Protein AF-A0A1Y1NGN9-F1 (afdb_monomer_lite)

Secondary structure (DSSP, 8-state):
-------------------S-S--HHHHHHHHHHHHHHHHHHHHHHHHHHHHHHHHHHHHHHHHHHHHHHTT-HHHHHHHHHHHHHHHHHHHHHHHHHHHHHHHHHHHHHHHHHHHHHHHHHHHHHHHHHHHHHHHHHHTT---HHHHHHHHHHHHHHHHHHHHHHHHHHHHHHHHHHHHHHHHHHHHHHHHHHHHHHHHHHHHHHHHHHHHHHHHHHHHHHHHHHHHHHHHHHHHHHHHHHHHHHHHHHHHHTTTT----HHHHHHHHHHTHHHHHHHHH-TT-TTHHHHHHHHHHHHHHTTS--------------TTSHHHHHHHHHHHHHHHHHHHT--------------EEEEEETTEEEEEE-HHHHHHHHHHHHHHHHHHHHHHHHHHHHHHHHHHHHHHHHHHHHHHHHHHHHHHHHHHHHHHHHHHHHHHHHHHHHHHHHHHHHHHHHHHHHHHHHHHHHHHHHHHHHHHHHHHHHHHHHHHHHHHHHHH--S---------------HHHHHHHHHHHHHHHHHHHHHHHHHHHHHHHHHHHHHHHHHHHHHHHHHHHHHS-PPPPPPPPP---------------HHHHHHHHHHHHHHHHHHHHHHHHHHHHHHHHHHHHHHHHHHHHHHHSTTSSSSSS--

Radius of gyration: 64.1 Å; chains: 1; bounding box: 150×98×175 Å

Sequence (655 aa):
MGNTKSGCYDEVSVDPWWPEGSDQTPVMNEISTLHQKRVKLIAEKRQEMNNLREEVARLKEENERLIQNASFEVPGSELEQQLKDARSEIQAFEVERKEYSTHVTALKDIIAVSKQLLLMKEDQLKELTEQVDQNQKALSVNESSECARKEYEKQLKSFRQLKTLYEERQEAQRKENSELKTQINELTVDLNAQETTNAELRSRLAELEGEVSDKSDQIFNLDSQLGLSKADCRELQSQLAVINQLFSQILTGFNNGQEIDLDKLIRTLEENHDLLTDIASNEESDQALPKVLLDLVNQVNNESGEAGTSQRGETTALNSATEIVQNLPKVWRVLIELLSHQSAPVNELNESDACYKSVQTPTGPTLVLSVSKTFIRLKNLIVEKKALEKETNRLKQLNSHLENRLQDQEKRLEMVSSEVAKTWHVVGKMQKQHQMLHTQENILRYELAQKRKLLNELKEELEYCREKWMQAREKNSITEKQWKQLQSEFASRRKNDDFNNSGESGYSDERESSASDSEEDRAGILEVVQEEIANIEKQCKDDGEQAKHDDISNTYKRLEEHILETIKKTQSGEEFPEAETPEQVDEPAAAAATTSSHEEILSRKEARLRRLEEETKELVGIVVKNAFRGEEFCSKLNVLHDKYGGGSSQEEDSN

pLDDT: mean 75.17, std 21.51, range [26.95, 98.44]

Structure (mmCIF, N/CA/C/O backbone):
data_AF-A0A1Y1NGN9-F1
#
_entry.id   AF-A0A1Y1NGN9-F1
#
loop_
_atom_site.group_PDB
_atom_site.id
_atom_site.type_symbol
_atom_site.label_atom_id
_atom_site.label_alt_id
_atom_site.label_comp_id
_atom_site.label_asym_id
_atom_site.label_entity_id
_atom_site.label_seq_id
_atom_site.pdbx_PDB_ins_code
_atom_site.Cartn_x
_atom_site.Cartn_y
_atom_site.Cartn_z
_atom_site.occupancy
_atom_site.B_iso_or_equiv
_atom_site.auth_seq_id
_atom_site.auth_comp_id
_atom_site.auth_asym_id
_atom_site.auth_atom_id
_atom_site.pdbx_PDB_model_num
ATOM 1 N N . MET A 1 1 ? -17.012 38.025 28.668 1.00 39.69 1 MET A N 1
ATOM 2 C CA . MET A 1 1 ? -16.542 39.360 29.105 1.00 39.69 1 MET A CA 1
ATOM 3 C C . MET A 1 1 ? -17.759 40.211 29.424 1.00 39.69 1 MET A C 1
ATOM 5 O O . MET A 1 1 ? -18.616 40.335 28.564 1.00 39.69 1 MET A O 1
ATOM 9 N N . GLY A 1 2 ? -17.868 40.735 30.645 1.00 38.72 2 GLY A N 1
ATOM 10 C CA . GLY A 1 2 ? -19.008 41.560 31.059 1.00 38.72 2 GLY A CA 1
ATOM 11 C C . GLY A 1 2 ? -19.180 41.574 32.575 1.00 38.72 2 GLY A C 1
ATOM 12 O O . GLY A 1 2 ? -19.955 40.800 33.116 1.00 38.72 2 GLY A O 1
ATOM 13 N N . ASN A 1 3 ? -18.404 42.432 33.238 1.00 36.56 3 ASN A N 1
ATOM 14 C CA . ASN A 1 3 ? -18.471 42.751 34.666 1.00 36.56 3 ASN A CA 1
ATOM 15 C C . ASN A 1 3 ? -19.896 43.115 35.119 1.00 36.56 3 ASN A C 1
ATOM 17 O O . ASN A 1 3 ? -20.460 44.083 34.613 1.00 36.56 3 ASN A O 1
ATOM 21 N N . THR A 1 4 ? -20.403 42.476 36.175 1.00 41.62 4 THR A N 1
ATOM 22 C CA . THR A 1 4 ? -21.476 43.048 37.004 1.00 41.62 4 THR A CA 1
ATOM 23 C C . THR A 1 4 ? -21.001 43.175 38.443 1.00 41.62 4 THR A C 1
ATOM 25 O O . THR A 1 4 ? -20.830 42.190 39.158 1.00 41.62 4 THR A O 1
ATOM 28 N N . LYS A 1 5 ? -20.764 44.434 38.826 1.00 38.38 5 LYS A N 1
ATOM 29 C CA . LYS A 1 5 ? -20.459 44.911 40.175 1.00 38.38 5 LYS A CA 1
ATOM 30 C C . LYS A 1 5 ? -21.485 44.385 41.185 1.00 38.38 5 LYS A C 1
ATOM 32 O O . LYS A 1 5 ? -22.658 44.741 41.117 1.00 38.38 5 LYS A O 1
ATOM 37 N N . SER A 1 6 ? -21.004 43.608 42.149 1.00 38.12 6 SER A N 1
ATOM 38 C CA . SER A 1 6 ? -21.647 43.396 43.446 1.00 38.12 6 SER A CA 1
ATOM 39 C C . SER A 1 6 ? -21.490 44.679 44.264 1.00 38.12 6 SER A C 1
ATOM 41 O O . SER A 1 6 ? -20.397 44.978 44.741 1.00 38.12 6 SER A O 1
ATOM 43 N N . GLY A 1 7 ? -22.552 45.479 44.353 1.00 35.66 7 GLY A N 1
ATOM 44 C CA . GLY A 1 7 ? -22.613 46.645 45.231 1.00 35.66 7 GLY A CA 1
ATOM 45 C C . GLY A 1 7 ? -23.024 46.223 46.637 1.00 35.66 7 GLY A C 1
ATOM 46 O O . GLY A 1 7 ? -24.155 45.781 46.833 1.00 35.66 7 GLY A O 1
ATOM 47 N N . CYS A 1 8 ? -22.098 46.361 47.586 1.00 33.38 8 CYS A N 1
ATOM 48 C CA . CYS A 1 8 ? -22.365 46.365 49.019 1.00 33.38 8 CYS A CA 1
ATOM 49 C C . CYS A 1 8 ? -23.423 47.427 49.344 1.00 33.38 8 CYS A C 1
ATOM 51 O O . CYS A 1 8 ? -23.270 48.586 48.957 1.00 33.38 8 CYS A O 1
ATOM 53 N N . TYR A 1 9 ? -24.476 47.040 50.059 1.00 39.59 9 TYR A N 1
ATOM 54 C CA . TYR A 1 9 ? -25.284 47.983 50.821 1.00 39.59 9 TYR A CA 1
ATOM 55 C C . TYR A 1 9 ? -24.813 47.899 52.264 1.00 39.59 9 TYR A C 1
ATOM 57 O O . TYR A 1 9 ? -25.126 46.943 52.971 1.00 39.59 9 TYR A O 1
ATOM 65 N N . ASP A 1 10 ? -24.004 48.887 52.630 1.00 38.09 10 ASP A N 1
ATOM 66 C CA . ASP A 1 10 ? -23.569 49.151 53.989 1.00 38.09 10 ASP A CA 1
ATOM 67 C C . ASP A 1 10 ? -24.770 49.485 54.883 1.00 38.09 10 ASP A C 1
ATOM 69 O O . ASP A 1 10 ? -25.693 50.214 54.500 1.00 38.09 10 ASP A O 1
ATOM 73 N N . GLU A 1 11 ? -24.722 48.936 56.094 1.00 40.28 11 GLU A N 1
ATOM 74 C CA . GLU A 1 11 ? -25.551 49.293 57.236 1.00 40.28 11 GLU A CA 1
ATOM 75 C C . GLU A 1 11 ? -25.389 50.787 57.544 1.00 40.28 11 GLU A C 1
ATOM 77 O O . GLU A 1 11 ? -24.372 51.235 58.074 1.00 40.28 11 GLU A O 1
ATOM 82 N N . VAL A 1 12 ? -26.410 51.583 57.222 1.00 41.66 12 VAL A N 1
ATOM 83 C CA . VAL A 1 12 ? -26.495 52.966 57.693 1.00 41.66 12 VAL A CA 1
ATOM 84 C C . VAL A 1 12 ? -27.080 52.949 59.100 1.00 41.66 12 VAL A C 1
ATOM 86 O O . VAL A 1 12 ? -28.282 52.766 59.299 1.00 41.66 12 VAL A O 1
ATOM 89 N N . SER A 1 13 ? -26.176 53.129 60.061 1.00 38.97 13 SER A N 1
ATOM 90 C CA . SER A 1 13 ? -26.428 53.481 61.455 1.00 38.97 13 SER A CA 1
ATOM 91 C C . SER A 1 13 ? -27.460 54.609 61.556 1.00 38.97 13 SER A C 1
ATOM 93 O O . SER A 1 13 ? -27.278 55.693 61.000 1.00 38.97 13 SER A O 1
ATOM 95 N N . VAL A 1 14 ? -28.556 54.337 62.260 1.00 43.06 14 VAL A N 1
ATOM 96 C CA . VAL A 1 14 ? -29.597 55.313 62.589 1.00 43.06 14 VAL A CA 1
ATOM 97 C C . VAL A 1 14 ? -29.139 56.083 63.827 1.00 43.06 14 VAL A C 1
ATOM 99 O O . VAL A 1 14 ? -29.261 55.582 64.942 1.00 43.06 14 VAL A O 1
ATOM 102 N N . ASP A 1 15 ? -28.623 57.296 63.634 1.00 38.47 15 ASP A N 1
ATOM 103 C CA . ASP A 1 15 ? -28.487 58.265 64.725 1.00 38.47 15 ASP A CA 1
ATOM 104 C C . ASP A 1 15 ? -29.873 58.850 65.069 1.00 38.47 15 ASP A C 1
ATOM 106 O O . ASP A 1 15 ? -30.589 59.308 64.168 1.00 38.47 15 ASP A O 1
ATOM 110 N N . PRO A 1 16 ? -30.292 58.873 66.348 1.00 48.81 16 PRO A N 1
ATOM 111 C CA . PRO A 1 16 ? -31.583 59.416 66.743 1.00 48.81 16 PRO A CA 1
ATOM 112 C C . PRO A 1 16 ? -31.481 60.929 66.962 1.00 48.81 16 PRO A C 1
ATOM 114 O O . PRO A 1 16 ? -30.956 61.395 67.970 1.00 48.81 16 PRO A O 1
ATOM 117 N N . TRP A 1 17 ? -32.029 61.705 66.029 1.00 48.09 17 TRP A N 1
ATOM 118 C CA . TRP A 1 17 ? -32.284 63.138 66.199 1.00 48.09 17 TRP A CA 1
ATOM 119 C C . TRP A 1 17 ? -33.767 63.431 65.980 1.00 48.09 17 TRP A C 1
ATOM 121 O O . TRP A 1 17 ? -34.149 63.829 64.889 1.00 48.09 17 TRP A O 1
ATOM 131 N N . TRP A 1 18 ? -34.597 63.254 67.015 1.00 44.59 18 TRP A N 1
ATOM 132 C CA . TRP A 1 18 ? -35.873 63.972 67.156 1.00 44.59 18 TRP A CA 1
ATOM 133 C C . TRP A 1 18 ? -36.188 64.208 68.647 1.00 44.59 18 TRP A C 1
ATOM 135 O O . TRP A 1 18 ? -36.050 63.269 69.432 1.00 44.59 18 TRP A O 1
ATOM 145 N N . PRO A 1 19 ? -36.585 65.428 69.068 1.00 44.09 19 PRO A N 1
ATOM 146 C CA . PRO A 1 19 ? -36.902 65.735 70.462 1.00 44.09 19 PRO A CA 1
ATOM 147 C C . PRO A 1 19 ? -38.297 65.229 70.846 1.00 44.09 19 PRO A C 1
ATOM 149 O O . PRO A 1 19 ? -39.234 65.284 70.049 1.00 44.09 19 PRO A O 1
ATOM 152 N N . GLU A 1 20 ? -38.429 64.777 72.091 1.00 43.91 20 GLU A N 1
ATOM 153 C CA . GLU A 1 20 ? -39.686 64.362 72.714 1.00 43.91 20 GLU A CA 1
ATOM 154 C C . GLU A 1 20 ? -40.729 65.493 72.719 1.00 43.91 20 GLU A C 1
ATOM 156 O O . GLU A 1 20 ? -40.458 66.609 73.162 1.00 43.91 20 GLU A O 1
ATOM 161 N N . GLY A 1 21 ? -41.952 65.167 72.286 1.00 48.19 21 GLY A N 1
ATOM 162 C CA . GLY A 1 21 ? -43.155 65.953 72.568 1.00 48.19 21 GLY A CA 1
ATOM 163 C C . GLY A 1 21 ? -43.831 66.579 71.348 1.00 48.19 21 GLY A C 1
ATOM 164 O O . GLY A 1 21 ? -43.624 67.750 71.049 1.00 48.19 21 GLY A O 1
ATOM 165 N N . SER A 1 22 ? -44.689 65.821 70.661 1.00 44.00 22 SER A N 1
ATOM 166 C CA . SER A 1 22 ? -45.937 66.308 70.033 1.00 44.00 22 SER A CA 1
ATOM 167 C C . SER A 1 22 ? -46.651 65.165 69.301 1.00 44.00 22 SER A C 1
ATOM 169 O O . SER A 1 22 ? -46.020 64.235 68.806 1.00 44.00 22 SER A O 1
ATOM 171 N N . ASP A 1 23 ? -47.981 65.217 69.276 1.00 53.94 23 ASP A N 1
ATOM 172 C CA . ASP A 1 23 ? -48.914 64.216 68.746 1.00 53.94 23 ASP A CA 1
ATOM 173 C C . ASP A 1 23 ? -48.600 63.718 67.313 1.00 53.94 23 ASP A C 1
ATOM 175 O O . ASP A 1 23 ? -49.079 64.273 66.326 1.00 53.94 23 ASP A O 1
ATOM 179 N N . GLN A 1 24 ? -47.833 62.627 67.176 1.00 49.50 24 GLN A N 1
ATOM 180 C CA . GLN A 1 24 ? -47.491 62.009 65.877 1.00 49.50 24 GLN A CA 1
ATOM 181 C C . GLN A 1 24 ? -48.177 60.656 65.610 1.00 49.50 24 GLN A C 1
ATOM 183 O O . GLN A 1 24 ? -47.841 59.966 64.647 1.00 49.50 24 GLN A O 1
ATOM 188 N N . THR A 1 25 ? -49.172 60.255 66.405 1.00 58.47 25 THR A N 1
ATOM 189 C CA . THR A 1 25 ? -49.895 58.987 66.179 1.00 58.47 25 THR A CA 1
ATOM 190 C C . THR A 1 25 ? -50.637 58.898 64.830 1.00 58.47 25 THR A C 1
ATOM 192 O O . THR A 1 25 ? -50.666 57.797 64.273 1.00 58.47 25 THR A O 1
ATOM 195 N N . PRO A 1 26 ? -51.162 59.985 64.213 1.00 58.75 26 PRO A N 1
ATOM 196 C CA . PRO A 1 26 ? -51.749 59.892 62.873 1.00 58.75 26 PRO A CA 1
ATOM 197 C C . PRO A 1 26 ? -50.674 59.721 61.794 1.00 58.75 26 PRO A C 1
ATOM 199 O O . PRO A 1 26 ? -50.818 58.890 60.900 1.00 58.75 26 PRO A O 1
ATOM 202 N N . VAL A 1 27 ? -49.565 60.457 61.921 1.00 65.94 27 VAL A N 1
ATOM 203 C CA . VAL A 1 27 ? -48.468 60.485 60.941 1.00 65.94 27 VAL A CA 1
ATOM 204 C C . VAL A 1 27 ? -47.719 59.151 60.921 1.00 65.94 27 VAL A C 1
ATOM 206 O O . VAL A 1 27 ? -47.417 58.631 59.850 1.00 65.94 27 VAL A O 1
ATOM 209 N N . MET A 1 28 ? -47.483 58.539 62.086 1.00 64.19 28 MET A N 1
ATOM 210 C CA . MET A 1 28 ? -46.836 57.226 62.181 1.00 64.19 28 MET A CA 1
ATOM 211 C C . MET A 1 28 ? -47.688 56.121 61.537 1.00 64.19 28 MET A C 1
ATOM 213 O O . MET A 1 28 ? -47.166 55.253 60.833 1.00 64.19 28 MET A O 1
ATOM 217 N N . ASN A 1 29 ? -49.010 56.178 61.730 1.00 68.81 29 ASN A N 1
ATOM 218 C CA . ASN A 1 29 ? -49.946 55.252 61.097 1.00 68.81 29 ASN A CA 1
ATOM 219 C C . ASN A 1 29 ? -49.989 55.460 59.580 1.00 68.81 29 ASN A C 1
ATOM 221 O O . ASN A 1 29 ? -49.931 54.488 58.829 1.00 68.81 29 ASN A O 1
ATOM 225 N N . GLU A 1 30 ? -50.012 56.706 59.110 1.00 76.75 30 GLU A N 1
ATOM 226 C CA . GLU A 1 30 ? -50.004 57.024 57.682 1.00 76.75 30 GLU A CA 1
ATOM 227 C C . GLU A 1 30 ? -48.701 56.564 57.003 1.00 76.75 30 GLU A C 1
ATOM 229 O O . GLU A 1 30 ? -48.753 55.889 55.972 1.00 76.75 30 GLU A O 1
ATOM 234 N N . ILE A 1 31 ? -47.543 56.777 57.639 1.00 76.00 31 ILE A N 1
ATOM 235 C CA . ILE A 1 31 ? -46.242 56.249 57.192 1.00 76.00 31 ILE A CA 1
ATOM 236 C C . ILE A 1 31 ? -46.246 54.716 57.156 1.00 76.00 31 ILE A C 1
ATOM 238 O O . ILE A 1 31 ? -45.765 54.131 56.185 1.00 76.00 31 ILE A O 1
ATOM 242 N N . SER A 1 32 ? -46.823 54.053 58.161 1.00 76.00 32 SER A N 1
ATOM 243 C CA . SER A 1 32 ? -46.938 52.590 58.191 1.00 76.00 32 SER A CA 1
ATOM 244 C C . SER A 1 32 ? -47.817 52.066 57.048 1.00 76.00 32 SER A C 1
ATOM 246 O O . SER A 1 32 ? -47.430 51.134 56.339 1.00 76.00 32 SER A O 1
ATOM 248 N N . THR A 1 33 ? -48.950 52.723 56.763 1.00 81.25 33 THR A N 1
ATOM 249 C CA . THR A 1 33 ? -49.800 52.345 55.621 1.00 81.25 33 THR A CA 1
ATOM 250 C C . THR A 1 33 ? -49.120 52.583 54.271 1.00 81.25 33 THR A C 1
ATOM 252 O O . THR A 1 33 ? -49.247 51.756 53.365 1.00 81.25 33 THR A O 1
ATOM 255 N N . LEU A 1 34 ? -48.354 53.670 54.123 1.00 86.69 34 LEU A N 1
ATOM 256 C CA . LEU A 1 34 ? -47.564 53.948 52.921 1.00 86.69 34 LEU A CA 1
ATOM 257 C C . LEU A 1 34 ? -46.421 52.943 52.755 1.00 86.69 34 LEU A C 1
ATOM 259 O O . LEU A 1 34 ? -46.181 52.469 51.643 1.00 86.69 34 LEU A O 1
ATOM 263 N N . HIS A 1 35 ? -45.759 52.556 53.847 1.00 83.69 35 HIS A N 1
ATOM 264 C CA . HIS A 1 35 ? -44.743 51.510 53.840 1.00 83.69 35 HIS A CA 1
ATOM 265 C C . HIS A 1 35 ? -45.346 50.165 53.426 1.00 83.69 35 HIS A C 1
ATOM 267 O O . HIS A 1 35 ? -44.818 49.504 52.536 1.00 83.69 35 HIS A O 1
ATOM 273 N N . GLN A 1 36 ? -46.507 49.800 53.970 1.00 87.12 36 GLN A N 1
ATOM 274 C CA . GLN A 1 36 ? -47.200 48.566 53.606 1.00 87.12 36 GLN A CA 1
ATOM 275 C C . GLN A 1 36 ? -47.645 48.563 52.133 1.00 87.12 36 GLN A C 1
ATOM 277 O O . GLN A 1 36 ? -47.497 47.548 51.452 1.00 87.12 36 GLN A O 1
ATOM 282 N N . LYS A 1 37 ? -48.122 49.700 51.602 1.00 89.81 37 LYS A N 1
ATOM 283 C CA . LYS A 1 37 ? -48.417 49.866 50.165 1.00 89.81 37 LYS A CA 1
ATOM 284 C C . LYS A 1 37 ? -47.159 49.729 49.305 1.00 89.81 37 LYS A C 1
ATOM 286 O O . LYS A 1 37 ? -47.193 49.041 48.290 1.00 89.81 37 LYS A O 1
ATOM 291 N N . ARG A 1 38 ? -46.038 50.324 49.724 1.00 88.44 38 ARG A N 1
ATOM 292 C CA . ARG A 1 38 ? -44.746 50.208 49.032 1.00 88.44 38 ARG A CA 1
ATOM 293 C C . ARG A 1 38 ? -44.234 48.767 49.027 1.00 88.44 38 ARG A C 1
ATOM 295 O O . ARG A 1 38 ? -43.762 48.307 47.996 1.00 88.44 38 ARG A O 1
ATOM 302 N N . VAL A 1 39 ? -44.355 48.046 50.141 1.00 88.31 39 VAL A N 1
ATOM 303 C CA . VAL A 1 39 ? -43.964 46.631 50.239 1.00 88.31 39 VAL A CA 1
ATOM 304 C C . VAL A 1 39 ? -44.826 45.762 49.323 1.00 88.31 39 VAL A C 1
ATOM 306 O O . VAL A 1 39 ? -44.275 44.938 48.597 1.00 88.31 39 VAL A O 1
ATOM 309 N N . LYS A 1 40 ? -46.148 45.983 49.285 1.00 89.56 40 LYS A N 1
ATOM 310 C CA . LYS A 1 40 ? -47.045 45.285 48.347 1.00 89.56 40 LYS A CA 1
ATOM 311 C C . LYS A 1 40 ? -46.671 45.553 46.890 1.00 89.56 40 LYS A C 1
ATOM 313 O O . LYS A 1 40 ? -46.497 44.606 46.134 1.00 89.56 40 LYS A O 1
ATOM 318 N N . LEU A 1 41 ? -46.433 46.814 46.530 1.00 92.75 41 LEU A N 1
ATOM 319 C CA . LEU A 1 41 ? -46.016 47.182 45.176 1.00 92.75 41 LEU A CA 1
ATOM 320 C C . LEU A 1 41 ? -44.667 46.546 44.796 1.00 92.75 41 LEU A C 1
ATOM 322 O O . LEU A 1 41 ? -44.485 46.084 43.674 1.00 92.75 41 LEU A O 1
ATOM 326 N N . ILE A 1 42 ? -43.714 46.482 45.733 1.00 89.75 42 ILE A N 1
ATOM 327 C CA . ILE A 1 42 ? -42.427 45.805 45.519 1.00 89.75 42 ILE A CA 1
ATOM 328 C C . ILE A 1 42 ? -42.625 44.295 45.336 1.00 89.75 42 ILE A C 1
ATOM 330 O O . ILE A 1 42 ? -41.950 43.702 44.497 1.00 89.75 42 ILE A O 1
ATOM 334 N N . ALA A 1 43 ? -43.526 43.666 46.093 1.00 88.44 43 ALA A N 1
ATOM 335 C CA . ALA A 1 43 ? -43.834 42.246 45.949 1.00 88.44 43 ALA A CA 1
ATOM 336 C C . ALA A 1 43 ? -44.478 41.941 44.585 1.00 88.44 43 ALA A C 1
ATOM 338 O O . ALA A 1 43 ? -44.029 41.025 43.899 1.00 88.44 43 ALA A O 1
ATOM 339 N N . GLU A 1 44 ? -45.438 42.760 44.147 1.00 91.75 44 GLU A N 1
ATOM 340 C CA . GLU A 1 44 ? -46.067 42.657 42.822 1.00 91.75 44 GLU A CA 1
ATOM 341 C C . GLU A 1 44 ? -45.039 42.823 41.697 1.00 91.75 44 GLU A C 1
ATOM 343 O O . GLU A 1 44 ? -44.966 41.992 40.793 1.00 91.75 44 GLU A O 1
ATOM 348 N N . LYS A 1 45 ? -44.163 43.834 41.784 1.00 92.81 45 LYS A N 1
ATOM 349 C CA . LYS A 1 45 ? -43.085 44.022 40.801 1.00 92.81 45 LYS A CA 1
ATOM 350 C C . LYS A 1 45 ? -42.059 42.891 40.810 1.00 92.81 45 LYS A C 1
ATOM 352 O O . LYS A 1 45 ? -41.527 42.552 39.756 1.00 92.81 45 LYS A O 1
ATOM 357 N N . ARG A 1 46 ? -41.783 42.272 41.961 1.00 90.56 46 ARG A N 1
ATOM 358 C CA . ARG A 1 46 ? -40.928 41.073 42.034 1.00 90.56 46 ARG A CA 1
ATOM 359 C C . ARG A 1 46 ? -41.588 39.867 41.371 1.00 90.56 46 ARG A C 1
ATOM 361 O O . ARG A 1 46 ? -40.900 39.137 40.667 1.00 90.56 46 ARG A O 1
ATOM 368 N N . GLN A 1 47 ? -42.892 39.679 41.557 1.00 91.88 47 GLN A N 1
ATOM 369 C CA . GLN A 1 47 ? -43.637 38.605 40.903 1.00 91.88 47 GLN A CA 1
ATOM 370 C C . GLN A 1 47 ? -43.684 38.803 39.382 1.00 91.88 47 GLN A C 1
ATOM 372 O O . GLN A 1 47 ? -43.390 37.873 38.641 1.00 91.88 47 GLN A O 1
ATOM 377 N N . GLU A 1 48 ? -43.944 40.026 38.913 1.00 92.00 48 GLU A N 1
ATOM 378 C CA . GLU A 1 48 ? -43.906 40.373 37.485 1.00 92.00 48 GLU A CA 1
ATOM 379 C C . GLU A 1 48 ? -42.517 40.107 36.875 1.00 92.00 48 GLU A C 1
ATOM 381 O O . GLU A 1 48 ? -42.403 39.487 35.819 1.00 92.00 48 GLU A O 1
ATOM 386 N N . MET A 1 49 ? -41.445 40.486 37.578 1.00 88.44 49 MET A N 1
A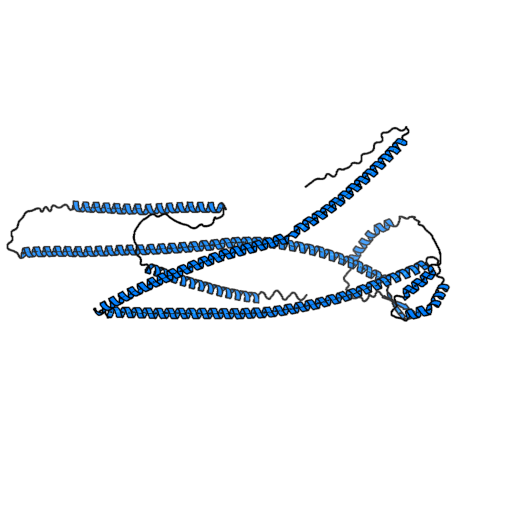TOM 387 C CA . MET A 1 49 ? -40.069 40.193 37.160 1.00 88.44 49 MET A CA 1
ATOM 388 C C . MET A 1 49 ? -39.745 38.695 37.135 1.00 88.44 49 MET A C 1
ATOM 390 O O . MET A 1 49 ? -38.953 38.272 36.294 1.00 88.44 49 MET A O 1
ATOM 394 N N . ASN A 1 50 ? -40.320 37.894 38.034 1.00 89.81 50 ASN A N 1
ATOM 395 C CA . ASN A 1 50 ? -40.147 36.441 38.021 1.00 89.81 50 ASN A CA 1
ATOM 396 C C . ASN A 1 50 ? -40.886 35.807 36.838 1.00 89.81 50 ASN A C 1
ATOM 398 O O . ASN A 1 50 ? -40.272 35.048 36.096 1.00 89.81 50 ASN A O 1
ATOM 402 N N . ASN A 1 51 ? -42.132 36.211 36.582 1.00 93.38 51 ASN A N 1
ATOM 403 C CA . ASN A 1 51 ? -42.901 35.736 35.430 1.00 93.38 51 ASN A CA 1
ATOM 404 C C . ASN A 1 51 ? -42.191 36.068 34.103 1.00 93.38 51 ASN A C 1
ATOM 406 O O . ASN A 1 51 ? -42.095 35.226 33.217 1.00 93.38 51 ASN A O 1
ATOM 410 N N . LEU A 1 52 ? -41.627 37.276 33.974 1.00 93.25 52 LEU A N 1
ATOM 411 C CA . LEU A 1 52 ? -40.840 37.657 32.795 1.00 93.25 52 LEU A CA 1
ATOM 412 C C . LEU A 1 52 ? -39.553 36.830 32.654 1.00 93.25 52 LEU A C 1
ATOM 414 O O . LEU A 1 52 ? -39.137 36.532 31.538 1.00 93.25 52 LEU A O 1
ATOM 418 N N . ARG A 1 53 ? -38.908 36.446 33.763 1.00 91.25 53 ARG A N 1
ATOM 419 C CA . ARG A 1 53 ? -37.726 35.568 33.730 1.00 91.25 53 ARG A CA 1
ATOM 420 C C . ARG A 1 53 ? -38.080 34.157 33.275 1.00 91.25 53 ARG A C 1
ATOM 422 O O . ARG A 1 53 ? -37.321 33.589 32.495 1.00 91.25 53 ARG A O 1
ATOM 429 N N . GLU A 1 54 ? -39.203 33.622 33.740 1.00 92.31 54 GLU A N 1
ATOM 430 C CA . GLU A 1 54 ? -39.717 32.316 33.316 1.00 92.31 54 GLU A CA 1
ATOM 431 C C . GLU A 1 54 ? -40.079 32.322 31.828 1.00 92.31 54 GLU A C 1
ATOM 433 O O . GLU A 1 54 ? -39.669 31.425 31.095 1.00 92.31 54 GLU A O 1
ATOM 438 N N . GLU A 1 55 ? -40.735 33.378 31.346 1.00 93.31 55 GLU A N 1
ATOM 439 C CA . GLU A 1 55 ? -41.078 33.515 29.928 1.00 93.31 55 GLU A CA 1
ATOM 440 C C . GLU A 1 55 ? -39.833 33.637 29.039 1.00 93.31 55 GLU A C 1
ATOM 442 O O . GLU A 1 55 ? -39.733 32.986 28.001 1.00 93.31 55 GLU A O 1
ATOM 447 N N . VAL A 1 56 ? -38.828 34.409 29.466 1.00 90.19 56 VAL A N 1
ATOM 448 C CA . VAL A 1 56 ? -37.540 34.489 28.758 1.00 90.19 56 VAL A CA 1
ATOM 449 C C . VAL A 1 56 ? -36.810 33.144 28.773 1.00 90.19 56 VAL A C 1
ATOM 451 O O . VAL A 1 56 ? -36.166 32.802 27.784 1.00 90.19 56 VAL A O 1
ATOM 454 N N . ALA A 1 57 ? -36.888 32.375 29.862 1.00 91.06 57 ALA A N 1
ATOM 455 C CA . ALA A 1 57 ? -36.309 31.034 29.918 1.00 91.06 57 ALA A CA 1
ATOM 456 C C . ALA A 1 57 ? -37.016 30.082 28.942 1.00 91.06 57 ALA A C 1
ATOM 458 O O . ALA A 1 57 ? -36.343 29.384 28.186 1.00 91.06 57 ALA A O 1
ATOM 459 N N . ARG A 1 58 ? -38.351 30.135 28.878 1.00 93.88 58 ARG A N 1
ATOM 460 C CA . ARG A 1 58 ? -39.157 29.352 27.935 1.00 93.88 58 ARG A CA 1
ATOM 461 C C . ARG A 1 58 ? -38.839 29.695 26.480 1.00 93.88 58 ARG A C 1
ATOM 463 O O . ARG A 1 58 ? -38.573 28.799 25.690 1.00 93.88 58 ARG A O 1
ATOM 470 N N . LEU A 1 59 ? -38.796 30.984 26.135 1.00 90.81 59 LEU A N 1
ATOM 471 C CA . LEU A 1 59 ? -38.461 31.445 24.781 1.00 90.81 59 LEU A CA 1
ATOM 472 C C . LEU A 1 59 ? -37.016 31.120 24.384 1.00 90.81 59 LEU A C 1
ATOM 474 O O . LEU A 1 59 ? -36.724 30.958 23.199 1.00 90.81 59 LEU A O 1
ATOM 478 N N . LYS A 1 60 ? -36.097 31.037 25.353 1.00 89.81 60 LYS A N 1
ATOM 479 C CA . LYS A 1 60 ? -34.732 30.557 25.110 1.00 89.81 60 LYS A CA 1
ATOM 480 C C . LYS A 1 60 ? -34.710 29.067 24.810 1.00 89.81 60 LYS A C 1
ATOM 482 O O . LYS A 1 60 ? -34.081 28.689 23.832 1.00 89.81 60 LYS A O 1
ATOM 487 N N . GLU A 1 61 ? -35.413 28.255 25.596 1.00 89.94 61 GLU A N 1
ATOM 488 C CA . GLU A 1 61 ? -35.519 26.814 25.348 1.00 89.94 61 GLU A CA 1
ATOM 489 C C . GLU A 1 61 ? -36.186 26.532 23.992 1.00 89.94 61 GLU A C 1
ATOM 491 O O . GLU A 1 61 ? -35.720 25.691 23.229 1.00 89.94 61 GLU A O 1
ATOM 496 N N . GLU A 1 62 ? -37.236 27.278 23.645 1.00 88.88 62 GLU A N 1
ATOM 497 C CA . GLU A 1 62 ? -37.899 27.174 22.343 1.00 88.88 62 GLU A CA 1
ATOM 498 C C . GLU A 1 62 ? -36.974 27.586 21.187 1.00 88.88 62 GLU A C 1
ATOM 500 O O . GLU A 1 62 ? -36.888 26.867 20.193 1.00 88.88 62 GLU A O 1
ATOM 505 N N . ASN A 1 63 ? -36.212 28.679 21.324 1.00 80.62 63 ASN A N 1
ATOM 506 C CA . ASN A 1 63 ? -35.191 29.048 20.336 1.00 80.62 63 ASN A CA 1
ATOM 507 C C . ASN A 1 63 ? -34.098 27.986 20.205 1.00 80.62 63 ASN A C 1
ATOM 509 O O . ASN A 1 63 ? -33.658 27.698 19.099 1.00 80.62 63 ASN A O 1
ATOM 513 N N . GLU A 1 64 ? -33.657 27.395 21.311 1.00 84.56 64 GLU A N 1
ATOM 514 C CA . GLU A 1 64 ? -32.627 26.359 21.299 1.00 84.56 64 GLU A CA 1
ATOM 515 C C . GLU A 1 64 ? -33.132 25.086 20.606 1.00 84.56 64 GLU A C 1
ATOM 517 O O . GLU A 1 64 ? -32.413 24.502 19.796 1.00 84.56 64 GLU A O 1
ATOM 522 N N . ARG A 1 65 ? -34.410 24.730 20.797 1.00 82.75 65 ARG A N 1
ATOM 523 C CA . ARG A 1 65 ? -35.079 23.662 20.035 1.00 82.75 65 ARG A CA 1
ATOM 524 C C . ARG A 1 65 ? -35.210 23.992 18.548 1.00 82.75 65 ARG A C 1
ATOM 526 O O . ARG A 1 65 ? -34.995 23.117 17.716 1.00 82.75 65 ARG A O 1
ATOM 533 N N . LEU A 1 66 ? -35.538 25.235 18.190 1.00 78.50 66 LEU A N 1
ATOM 534 C CA . LEU A 1 66 ? -35.603 25.662 16.787 1.00 78.50 66 LEU A CA 1
ATOM 535 C C . LEU A 1 66 ? -34.222 25.645 16.117 1.00 78.50 66 LEU A C 1
ATOM 537 O O . LEU A 1 66 ? -34.114 25.219 14.971 1.00 78.50 66 LEU A O 1
ATOM 541 N N . ILE A 1 67 ? -33.166 26.037 16.835 1.00 77.19 67 ILE A N 1
ATOM 542 C CA . ILE A 1 67 ? -31.778 25.954 16.359 1.00 77.19 67 ILE A CA 1
ATOM 543 C C . ILE A 1 67 ? -31.356 24.492 16.177 1.00 77.19 67 ILE A C 1
ATOM 545 O O . ILE A 1 67 ? -30.750 24.162 15.160 1.00 77.19 67 ILE A O 1
ATOM 549 N N . GLN A 1 68 ? -31.707 23.603 17.111 1.00 73.06 68 GLN A N 1
ATOM 550 C CA . GLN A 1 68 ? -31.461 22.165 16.966 1.00 73.06 68 GLN A CA 1
ATOM 551 C C . GLN A 1 68 ? -32.214 21.582 15.763 1.00 73.06 68 GLN A C 1
ATOM 553 O O . GLN A 1 68 ? -31.624 20.849 14.979 1.00 73.06 68 GLN A O 1
ATOM 558 N N . ASN A 1 69 ? -33.474 21.964 15.548 1.00 68.06 69 ASN A N 1
ATOM 559 C CA . ASN A 1 69 ? -34.249 21.514 14.389 1.00 68.06 69 ASN A CA 1
ATOM 560 C C . ASN A 1 69 ? -33.696 22.052 13.058 1.00 68.06 69 ASN A C 1
ATOM 562 O O . ASN A 1 69 ? -33.649 21.307 12.085 1.00 68.06 69 ASN A O 1
ATOM 566 N N . ALA A 1 70 ? -33.216 23.300 13.012 1.00 65.06 70 ALA A N 1
ATOM 567 C CA . ALA A 1 70 ? -32.518 23.845 11.843 1.00 65.06 70 ALA A CA 1
ATOM 568 C C . ALA A 1 70 ? -31.172 23.135 11.593 1.00 65.06 70 ALA A C 1
ATOM 570 O O . ALA A 1 70 ? -30.776 22.915 10.454 1.00 65.06 70 ALA A O 1
ATOM 571 N N . SER A 1 71 ? -30.494 22.694 12.656 1.00 59.34 71 SER A N 1
ATOM 572 C CA . SER A 1 71 ? -29.305 21.836 12.576 1.00 59.34 71 SER A CA 1
ATOM 573 C C . SER A 1 71 ? -29.609 20.415 12.080 1.00 59.34 71 SER A C 1
ATOM 575 O O . SER A 1 71 ? -28.667 19.707 11.735 1.00 59.34 71 SER A O 1
ATOM 577 N N . PHE A 1 72 ? -30.871 19.981 12.038 1.00 56.19 72 PHE A N 1
ATOM 578 C CA . PHE A 1 72 ? -31.282 18.679 11.504 1.00 56.19 72 PHE A CA 1
ATOM 579 C C . PHE A 1 72 ? -31.652 18.718 10.005 1.00 56.19 72 PHE A C 1
ATOM 581 O O . PHE A 1 72 ? -31.934 17.666 9.440 1.00 56.19 72 PHE A O 1
ATOM 588 N N . GLU A 1 73 ? -31.558 19.868 9.315 1.00 57.22 73 GLU A N 1
ATOM 589 C CA . GLU A 1 73 ? -31.650 19.974 7.836 1.00 57.22 73 GLU A CA 1
ATOM 590 C C . GLU A 1 73 ? -30.391 19.456 7.089 1.00 57.22 73 GLU A C 1
ATOM 592 O O . GLU A 1 73 ? -30.203 19.678 5.893 1.00 57.22 73 GLU A O 1
ATOM 597 N N . VAL A 1 74 ? -29.536 18.687 7.767 1.00 57.56 74 VAL A N 1
ATOM 598 C CA . VAL A 1 74 ? -28.364 17.988 7.206 1.00 57.56 74 VAL A CA 1
ATOM 599 C C . VAL A 1 74 ? -28.680 17.015 6.046 1.00 57.56 74 VAL A C 1
ATOM 601 O O . VAL A 1 74 ? -27.845 16.931 5.143 1.00 57.56 74 VAL A O 1
ATOM 604 N N . PRO A 1 75 ? -29.857 16.351 5.944 1.00 59.88 75 PRO A N 1
ATOM 605 C CA . PRO A 1 75 ? -30.152 15.461 4.815 1.00 59.88 75 PRO A CA 1
ATOM 606 C C . PRO A 1 75 ? -30.156 16.171 3.455 1.00 59.88 75 PRO A C 1
ATOM 608 O O . PRO A 1 75 ? -29.839 15.554 2.442 1.00 59.88 75 PRO A O 1
ATOM 611 N N . GLY A 1 76 ? -30.491 17.468 3.417 1.00 64.25 76 GLY A N 1
ATOM 612 C CA . GLY A 1 76 ? -30.432 18.270 2.193 1.00 64.25 76 GLY A CA 1
ATOM 613 C C . GLY A 1 76 ? -28.992 18.533 1.757 1.00 64.25 76 GLY A C 1
ATOM 614 O O . GLY A 1 76 ? -28.660 18.329 0.595 1.00 64.25 76 GLY A O 1
ATOM 615 N N . SER A 1 77 ? -28.117 18.883 2.706 1.00 68.69 77 SER A N 1
ATOM 616 C CA . SER A 1 77 ? -26.685 19.080 2.448 1.00 68.69 77 SER A CA 1
ATOM 617 C C . SER A 1 77 ? -25.995 17.789 2.006 1.00 68.69 77 SER A C 1
ATOM 619 O O . SER A 1 77 ? -25.108 17.833 1.158 1.00 68.69 77 SER A O 1
ATOM 621 N N . GLU A 1 78 ? -26.370 16.643 2.574 1.00 76.38 78 GLU A N 1
ATOM 622 C CA . GLU A 1 78 ? -25.776 15.353 2.217 1.00 76.38 78 GLU A CA 1
ATOM 623 C C . GLU A 1 78 ? -26.240 14.884 0.832 1.00 76.38 78 GLU A C 1
ATOM 625 O O . GLU A 1 78 ? -25.421 14.450 0.023 1.00 76.38 78 GLU A O 1
ATOM 630 N N . LEU A 1 79 ? -27.522 15.065 0.500 1.00 78.06 79 LEU A N 1
ATOM 631 C CA . LEU A 1 79 ? -28.037 14.795 -0.846 1.00 78.06 79 LEU A CA 1
ATOM 632 C C . LEU A 1 79 ? -27.461 15.757 -1.893 1.00 78.06 79 LEU A C 1
ATOM 634 O O . LEU A 1 79 ? -27.131 15.330 -2.998 1.00 78.06 79 LEU A O 1
ATOM 638 N N . GLU A 1 80 ? -27.301 17.040 -1.569 1.00 80.06 80 GLU A N 1
ATOM 639 C CA . GLU A 1 80 ? -26.648 18.012 -2.452 1.00 80.06 80 GLU A CA 1
ATOM 640 C C . GLU A 1 80 ? -25.170 17.681 -2.674 1.00 80.06 80 GLU A C 1
ATOM 642 O O . GLU A 1 80 ? -24.680 17.801 -3.801 1.00 80.06 80 GLU A O 1
ATOM 647 N N . GLN A 1 81 ? -24.476 17.213 -1.634 1.00 86.44 81 GLN A N 1
ATOM 648 C CA . GLN A 1 81 ? -23.094 16.758 -1.726 1.00 86.44 81 GLN A CA 1
ATOM 649 C C . GLN A 1 81 ? -22.985 15.498 -2.596 1.00 86.44 81 GLN A C 1
ATOM 651 O O . GLN A 1 81 ? -22.200 15.490 -3.539 1.00 86.44 81 GLN A O 1
ATOM 656 N N . GLN A 1 82 ? -23.845 14.496 -2.390 1.00 89.25 82 GLN A N 1
ATOM 657 C CA . GLN A 1 82 ? -23.899 13.300 -3.242 1.00 89.25 82 GLN A CA 1
ATOM 658 C C . GLN A 1 82 ? -24.211 13.640 -4.706 1.00 89.25 82 GLN A C 1
ATOM 660 O O . GLN A 1 82 ? -23.634 13.060 -5.623 1.00 89.25 82 GLN A O 1
ATOM 665 N N . LEU A 1 83 ? -25.094 14.610 -4.955 1.00 85.25 83 LEU A N 1
ATOM 666 C CA . LEU A 1 83 ? -25.431 15.055 -6.308 1.00 85.25 83 LEU A CA 1
ATOM 667 C C . LEU A 1 83 ? -24.256 15.815 -6.950 1.00 85.25 83 LEU A C 1
ATOM 669 O O . LEU A 1 83 ? -24.007 15.681 -8.150 1.00 85.25 83 LEU A O 1
ATOM 673 N N . LYS A 1 84 ? -23.501 16.587 -6.164 1.00 89.75 84 LYS A N 1
ATOM 674 C CA . LYS A 1 84 ? -22.269 17.249 -6.610 1.00 89.75 84 LYS A CA 1
ATOM 675 C C . LYS A 1 84 ? -21.164 16.240 -6.930 1.00 89.75 84 LYS A C 1
ATOM 677 O O . LYS A 1 84 ? -20.504 16.404 -7.955 1.00 89.75 84 LYS A O 1
ATOM 682 N N . ASP A 1 85 ? -21.021 15.200 -6.119 1.00 91.31 85 ASP A N 1
ATOM 683 C CA . ASP A 1 85 ? -20.038 14.134 -6.320 1.00 91.31 85 ASP A CA 1
ATOM 684 C C . ASP A 1 85 ? -20.403 13.264 -7.535 1.00 91.31 85 ASP A C 1
ATOM 686 O O . ASP A 1 85 ? -19.567 13.019 -8.398 1.00 91.31 85 ASP A O 1
ATOM 690 N N . ALA A 1 86 ? -21.682 12.926 -7.722 1.00 90.88 86 ALA A N 1
ATOM 691 C CA . ALA A 1 86 ? -22.139 12.248 -8.937 1.00 90.88 86 ALA A CA 1
ATOM 692 C C . ALA A 1 86 ? -21.926 13.105 -10.201 1.00 90.88 86 ALA A C 1
ATOM 694 O O . ALA A 1 86 ? -21.595 12.591 -11.269 1.00 90.88 86 ALA A O 1
ATOM 695 N N . ARG A 1 87 ? -22.094 14.434 -10.109 1.00 92.88 87 ARG A N 1
ATOM 696 C CA . ARG A 1 87 ? -21.814 15.355 -11.226 1.00 92.88 87 ARG A CA 1
ATOM 697 C C . ARG A 1 87 ? -20.324 15.428 -11.559 1.00 92.88 87 ARG A C 1
ATOM 699 O O . ARG A 1 87 ? -19.995 15.487 -12.743 1.00 92.88 87 ARG A O 1
ATOM 706 N N . SER A 1 88 ? -19.443 15.441 -10.558 1.00 93.06 88 SER A N 1
ATOM 707 C CA . SER A 1 88 ? -17.994 15.455 -10.789 1.00 93.06 88 SER A CA 1
ATOM 708 C C . SER A 1 88 ? -17.511 14.127 -11.373 1.00 93.06 88 SER A C 1
ATOM 710 O O . SER A 1 88 ? -16.704 14.134 -12.301 1.00 93.06 88 SER A O 1
ATOM 712 N N . GLU A 1 89 ? -18.077 13.006 -10.928 1.00 95.25 89 GLU A N 1
ATOM 713 C CA . GLU A 1 89 ? -17.798 11.678 -11.476 1.00 95.25 89 GLU A CA 1
ATOM 714 C C . GLU A 1 89 ? -18.246 11.560 -12.943 1.00 95.25 89 GLU A C 1
ATOM 716 O O . GLU A 1 89 ? -17.479 11.121 -13.800 1.00 95.25 89 GLU A O 1
ATOM 721 N N . ILE A 1 90 ? -19.443 12.056 -13.284 1.00 92.31 90 ILE A N 1
ATOM 722 C CA . ILE A 1 90 ? -19.905 12.124 -14.681 1.00 92.31 90 ILE A CA 1
ATOM 723 C C . ILE A 1 90 ? -18.955 12.976 -15.533 1.00 92.31 90 ILE A C 1
ATOM 725 O O . ILE A 1 90 ? -18.624 12.589 -16.653 1.00 92.31 90 ILE A O 1
ATOM 729 N N . GLN A 1 91 ? -18.492 14.119 -15.019 1.00 93.75 91 GLN A N 1
ATOM 730 C CA . GLN A 1 91 ? -17.553 14.975 -15.742 1.00 93.75 91 GLN A CA 1
ATOM 731 C C . GLN A 1 91 ? -16.201 14.280 -15.965 1.00 93.75 91 GLN A C 1
ATOM 733 O O . GLN A 1 91 ? -15.644 14.388 -17.058 1.00 93.75 91 GLN A O 1
ATOM 738 N N . ALA A 1 92 ? -15.696 13.540 -14.974 1.00 92.31 92 ALA A N 1
ATOM 739 C CA . ALA A 1 92 ? -14.483 12.738 -15.114 1.00 92.31 92 ALA A CA 1
ATOM 740 C C . ALA A 1 92 ? -14.649 11.668 -16.206 1.00 92.31 92 ALA A C 1
ATOM 742 O O . ALA A 1 92 ? -13.837 11.607 -17.130 1.00 92.31 92 ALA A O 1
ATOM 743 N N . PHE A 1 93 ? -15.763 10.925 -16.201 1.00 95.06 93 PHE A N 1
ATOM 744 C CA . PHE A 1 93 ? -16.061 9.956 -17.260 1.00 95.06 93 PHE A CA 1
ATOM 745 C C . PHE A 1 93 ? -16.202 10.599 -18.646 1.00 95.06 93 PHE A C 1
ATOM 747 O O . PHE A 1 93 ? -15.843 9.989 -19.655 1.00 95.06 93 PHE A O 1
ATOM 754 N N . GLU A 1 94 ? -16.708 11.830 -18.748 1.00 94.25 94 GLU A N 1
ATOM 755 C CA . GLU A 1 94 ? -16.758 12.542 -20.027 1.00 94.25 94 GLU A CA 1
ATOM 756 C C . GLU A 1 94 ? -15.379 12.952 -20.545 1.00 94.25 94 GLU A C 1
ATOM 758 O O . GLU A 1 94 ? -15.170 12.935 -21.764 1.00 94.25 94 GLU A O 1
ATOM 763 N N . VAL A 1 95 ? -14.457 13.321 -19.651 1.00 94.94 95 VAL A N 1
ATOM 764 C CA . VAL A 1 95 ? -13.060 13.615 -19.997 1.00 94.94 95 VAL A CA 1
ATOM 765 C C . VAL A 1 95 ? -12.367 12.339 -20.464 1.00 94.94 95 VAL A C 1
ATOM 767 O O . VAL A 1 95 ? -11.876 12.313 -21.591 1.00 94.94 95 VAL A O 1
ATOM 770 N N . GLU A 1 96 ? -12.452 11.253 -19.695 1.00 95.06 96 GLU A N 1
ATOM 771 C CA . GLU A 1 96 ? -11.892 9.955 -20.089 1.00 95.06 96 GLU A CA 1
ATOM 772 C C . GLU A 1 96 ? -12.465 9.480 -21.430 1.00 95.06 96 GLU A C 1
ATOM 774 O O . GLU A 1 96 ? -11.732 9.066 -22.325 1.00 95.06 96 GLU A O 1
ATOM 779 N N . ARG A 1 97 ? -13.782 9.606 -21.649 1.00 95.44 97 ARG A N 1
ATOM 780 C CA . ARG A 1 97 ? -14.411 9.262 -22.936 1.00 95.44 97 ARG A CA 1
ATOM 781 C C . ARG A 1 97 ? -13.842 10.087 -24.095 1.00 95.44 97 ARG A C 1
ATOM 783 O O . ARG A 1 97 ? -13.698 9.557 -25.200 1.00 95.44 97 ARG A O 1
ATOM 790 N N . LYS A 1 98 ? -13.546 11.374 -23.881 1.00 94.50 98 LYS A N 1
ATOM 791 C CA . LYS A 1 98 ? -12.904 12.225 -24.898 1.00 94.50 98 LYS A CA 1
ATOM 792 C C . LYS A 1 98 ? -11.470 11.770 -25.164 1.00 94.50 98 LYS A C 1
ATOM 794 O O . LYS A 1 98 ? -11.109 11.669 -26.332 1.00 94.50 98 LYS A O 1
ATOM 799 N N . GLU A 1 99 ? -10.703 11.425 -24.136 1.00 94.56 99 GLU A N 1
ATOM 800 C CA . GLU A 1 99 ? -9.340 10.887 -24.269 1.00 94.56 99 GLU A CA 1
ATOM 801 C C . GLU A 1 99 ? -9.318 9.531 -24.990 1.00 94.56 99 GLU A C 1
ATOM 803 O O . GLU A 1 99 ? -8.550 9.320 -25.927 1.00 94.56 99 GLU A O 1
ATOM 808 N N . TYR A 1 100 ? -10.236 8.621 -24.661 1.00 95.31 100 TYR A N 1
ATOM 809 C CA . TYR A 1 100 ? -10.392 7.378 -25.418 1.00 95.31 100 TYR A CA 1
ATOM 810 C C . TYR A 1 100 ? -10.770 7.651 -26.877 1.00 95.31 100 TYR A C 1
ATOM 812 O O . TYR A 1 100 ? -10.269 6.982 -27.781 1.00 95.31 100 TYR A O 1
ATOM 820 N N . SER A 1 101 ? -11.613 8.653 -27.140 1.00 95.75 101 SER A N 1
ATOM 821 C CA . SER A 1 101 ? -11.947 9.051 -28.509 1.00 95.75 101 SER A CA 1
ATOM 822 C C . SER A 1 101 ? -10.730 9.588 -29.267 1.00 95.75 101 SER A C 1
ATOM 824 O O . SER A 1 101 ? -10.566 9.238 -30.438 1.00 95.75 101 SER A O 1
ATOM 826 N N . THR A 1 102 ? -9.870 10.398 -28.636 1.00 95.00 102 THR A N 1
ATOM 827 C CA . THR A 1 102 ? -8.644 10.909 -29.273 1.00 95.00 102 THR A CA 1
ATOM 828 C C . THR A 1 102 ? -7.622 9.795 -29.503 1.00 95.00 102 THR A C 1
ATOM 830 O O . THR A 1 102 ? -7.004 9.733 -30.569 1.00 95.00 102 THR A O 1
ATOM 833 N N . HIS A 1 103 ? -7.499 8.845 -28.572 1.00 94.88 103 HIS A N 1
ATOM 834 C CA . HIS A 1 103 ? -6.675 7.648 -28.753 1.00 94.88 103 HIS A CA 1
ATOM 835 C C . HIS A 1 103 ? -7.170 6.797 -29.925 1.00 94.88 103 HIS A C 1
ATOM 837 O O . HIS A 1 103 ? -6.378 6.365 -30.761 1.00 94.88 103 HIS A O 1
ATOM 843 N N . VAL A 1 104 ? -8.484 6.593 -30.047 1.00 96.00 104 VAL A N 1
ATOM 844 C CA . VAL A 1 104 ? -9.069 5.858 -31.176 1.00 96.00 104 VAL A CA 1
ATOM 845 C C . VAL A 1 104 ? -8.820 6.578 -32.503 1.00 96.00 104 VAL A C 1
ATOM 847 O O . VAL A 1 104 ? -8.536 5.908 -33.498 1.00 96.00 104 VAL A O 1
ATOM 850 N N . THR A 1 105 ? -8.897 7.912 -32.559 1.00 95.38 105 THR A N 1
ATOM 851 C CA . THR A 1 105 ? -8.545 8.655 -33.782 1.00 95.38 105 THR A CA 1
ATOM 852 C C . THR A 1 105 ? -7.062 8.525 -34.117 1.00 95.38 105 THR A C 1
ATOM 854 O O . THR A 1 105 ? -6.744 8.187 -35.252 1.00 95.38 105 THR A O 1
ATOM 857 N N . ALA A 1 106 ? -6.165 8.641 -33.134 1.00 94.44 106 ALA A N 1
ATOM 858 C CA . ALA A 1 106 ? -4.731 8.452 -33.351 1.00 94.44 106 ALA A CA 1
ATOM 859 C C . ALA A 1 106 ? -4.404 7.029 -33.838 1.00 94.44 106 ALA A C 1
ATOM 861 O O . ALA A 1 106 ? -3.609 6.847 -34.757 1.00 94.44 106 ALA A O 1
ATOM 862 N N . LEU A 1 107 ? -5.064 6.003 -33.289 1.00 94.75 107 LEU A N 1
ATOM 863 C CA . LEU A 1 107 ? -4.926 4.623 -33.764 1.00 94.75 107 LEU A CA 1
ATOM 864 C C . LEU A 1 107 ? -5.439 4.453 -35.200 1.00 94.75 107 LEU A C 1
ATOM 866 O O . LEU A 1 107 ? -4.818 3.738 -35.987 1.00 94.75 107 LEU A O 1
ATOM 870 N N . LYS A 1 108 ? -6.541 5.116 -35.575 1.00 96.12 108 LYS A N 1
ATOM 871 C CA . LYS A 1 108 ? -7.023 5.126 -36.967 1.00 96.12 108 LYS A CA 1
ATOM 872 C C . LYS A 1 108 ? -6.008 5.776 -37.908 1.00 96.12 108 LYS A C 1
ATOM 874 O O . LYS A 1 108 ? -5.787 5.236 -38.992 1.00 96.12 108 LYS A O 1
ATOM 879 N N . ASP A 1 109 ? -5.356 6.852 -37.481 1.00 95.62 109 ASP A N 1
ATOM 880 C CA . ASP A 1 109 ? -4.316 7.528 -38.260 1.00 95.62 109 ASP A CA 1
ATOM 881 C C . ASP A 1 109 ? -3.061 6.658 -38.393 1.00 95.62 109 ASP A C 1
ATOM 883 O O . ASP A 1 109 ? -2.545 6.491 -39.496 1.00 95.62 109 ASP A O 1
ATOM 887 N N . ILE A 1 110 ? -2.627 5.992 -37.316 1.00 95.44 110 ILE A N 1
ATOM 888 C CA . ILE A 1 110 ? -1.531 5.009 -37.362 1.00 95.44 110 ILE A CA 1
ATOM 889 C C . ILE A 1 110 ? -1.865 3.870 -38.331 1.00 95.44 110 ILE A C 1
ATOM 891 O O . ILE A 1 110 ? -1.008 3.459 -39.113 1.00 95.44 110 ILE A O 1
ATOM 895 N N . ILE A 1 111 ? -3.103 3.366 -38.330 1.00 93.06 111 ILE A N 1
ATOM 896 C CA . ILE A 1 111 ? -3.547 2.341 -39.286 1.00 93.06 111 ILE A CA 1
ATOM 897 C C . ILE A 1 111 ? -3.529 2.890 -40.720 1.00 93.06 111 ILE A C 1
ATOM 899 O O . ILE A 1 111 ? -3.115 2.176 -41.634 1.00 93.06 111 ILE A O 1
ATOM 903 N N . ALA A 1 112 ? -3.952 4.137 -40.942 1.00 94.44 112 ALA A N 1
ATOM 904 C CA . ALA A 1 112 ? -3.915 4.771 -42.259 1.00 94.44 112 ALA A CA 1
ATOM 905 C C . ALA A 1 112 ? -2.474 4.935 -42.771 1.00 94.44 112 ALA A C 1
ATOM 907 O O . ALA A 1 112 ? -2.181 4.530 -43.897 1.00 94.44 112 ALA A O 1
ATOM 908 N N . VAL A 1 113 ? -1.561 5.424 -41.927 1.00 95.75 113 VAL A N 1
ATOM 909 C CA . VAL A 1 113 ? -0.125 5.526 -42.230 1.00 95.75 113 VAL A CA 1
ATOM 910 C C . VAL A 1 113 ? 0.475 4.145 -42.474 1.00 95.75 113 VAL A C 1
ATOM 912 O O . VAL A 1 113 ? 1.207 3.958 -43.439 1.00 95.75 113 VAL A O 1
ATOM 915 N N . SER A 1 114 ? 0.121 3.142 -41.667 1.00 92.44 114 SER A N 1
ATOM 916 C CA . SER A 1 114 ? 0.595 1.764 -41.852 1.00 92.44 114 SER A CA 1
ATOM 917 C C . SER A 1 114 ? 0.134 1.183 -43.190 1.00 92.44 114 SER A C 1
ATOM 919 O O . SER A 1 114 ? 0.909 0.515 -43.867 1.00 92.44 114 SER A O 1
ATOM 921 N N . LYS A 1 115 ? -1.101 1.474 -43.621 1.00 95.00 115 LYS A N 1
ATOM 922 C CA . LYS A 1 115 ? -1.596 1.092 -44.953 1.00 95.00 115 LYS A CA 1
ATOM 923 C C . LYS A 1 115 ? -0.837 1.802 -46.071 1.00 95.00 115 LYS A C 1
ATOM 925 O O . LYS A 1 115 ? -0.467 1.149 -47.040 1.00 95.00 115 LYS A O 1
ATOM 930 N N . GLN A 1 116 ? -0.580 3.103 -45.940 1.00 94.94 116 GLN A N 1
ATOM 931 C CA . GLN A 1 116 ? 0.221 3.847 -46.918 1.00 94.94 116 GLN A CA 1
ATOM 932 C C . GLN A 1 116 ? 1.655 3.314 -46.993 1.00 94.94 116 GLN A C 1
ATOM 934 O O . GLN A 1 116 ? 2.169 3.100 -48.086 1.00 94.94 116 GLN A O 1
ATOM 939 N N . LEU A 1 117 ? 2.275 3.017 -45.849 1.00 93.06 117 LEU A N 1
ATOM 940 C CA . LEU A 1 117 ? 3.602 2.416 -45.786 1.00 93.06 117 LEU A CA 1
ATOM 941 C C . LEU A 1 117 ? 3.623 1.036 -46.448 1.00 93.06 117 LEU A C 1
ATOM 943 O O . LEU A 1 117 ? 4.557 0.739 -47.185 1.00 93.06 117 LEU A O 1
ATOM 947 N N . LEU A 1 118 ? 2.604 0.205 -46.218 1.00 91.75 118 LEU A N 1
ATOM 948 C CA . LEU A 1 118 ? 2.483 -1.093 -46.881 1.00 91.75 118 LEU A CA 1
ATOM 949 C C . LEU A 1 118 ? 2.345 -0.948 -48.398 1.00 91.75 118 LEU A C 1
ATOM 951 O O . LEU A 1 118 ? 3.026 -1.673 -49.111 1.00 91.75 118 LEU A O 1
ATOM 955 N N . LEU A 1 119 ? 1.549 0.008 -48.887 1.00 94.94 119 LEU A N 1
ATOM 956 C CA . LEU A 1 119 ? 1.449 0.296 -50.323 1.00 94.94 119 LEU A CA 1
ATOM 957 C C . LEU A 1 119 ? 2.798 0.748 -50.897 1.00 94.94 119 LEU A C 1
ATOM 959 O O . LEU A 1 119 ? 3.254 0.192 -51.889 1.00 94.94 119 LEU A O 1
ATOM 963 N N . MET A 1 120 ? 3.498 1.667 -50.222 1.00 92.12 120 MET A N 1
ATOM 964 C CA . MET A 1 120 ? 4.845 2.082 -50.629 1.00 92.12 120 MET A CA 1
ATOM 965 C C . MET A 1 120 ? 5.833 0.911 -50.632 1.00 92.12 120 MET A C 1
ATOM 967 O O . MET A 1 120 ? 6.693 0.830 -51.504 1.00 92.12 120 MET A O 1
ATOM 971 N N . LYS A 1 121 ? 5.736 -0.004 -49.660 1.00 91.69 121 LYS A N 1
ATOM 972 C CA . LYS A 1 121 ? 6.570 -1.210 -49.610 1.00 91.69 121 LYS A CA 1
ATOM 973 C C . LYS A 1 121 ? 6.216 -2.188 -50.721 1.00 91.69 121 LYS A C 1
ATOM 975 O O . LYS A 1 121 ? 7.121 -2.795 -51.278 1.00 91.69 121 LYS A O 1
ATOM 980 N N . GLU A 1 122 ? 4.941 -2.324 -51.061 1.00 93.56 122 GLU A N 1
ATOM 981 C CA . GLU A 1 122 ? 4.491 -3.134 -52.189 1.00 93.56 122 GLU A CA 1
ATOM 982 C C . GLU A 1 122 ? 5.019 -2.575 -53.517 1.00 93.56 122 GLU A C 1
ATOM 984 O O . GLU A 1 122 ? 5.522 -3.337 -54.339 1.00 93.56 122 GLU A O 1
ATOM 989 N N . ASP A 1 123 ? 4.996 -1.254 -53.696 1.00 92.81 123 ASP A N 1
ATOM 990 C CA . ASP A 1 123 ? 5.546 -0.593 -54.882 1.00 92.81 123 ASP A CA 1
ATOM 991 C C . ASP A 1 123 ? 7.075 -0.726 -54.950 1.00 92.81 123 ASP A C 1
ATOM 993 O O . ASP A 1 123 ? 7.611 -1.094 -55.993 1.00 92.81 123 ASP A O 1
ATOM 997 N N . GLN A 1 124 ? 7.778 -0.555 -53.822 1.00 91.62 124 GLN A N 1
ATOM 998 C CA . GLN A 1 124 ? 9.220 -0.826 -53.726 1.00 91.62 124 GLN A CA 1
ATOM 999 C C . GLN A 1 124 ? 9.554 -2.289 -54.045 1.00 91.62 124 GLN A C 1
ATOM 1001 O O . GLN A 1 124 ? 10.551 -2.567 -54.705 1.00 91.62 124 GLN A O 1
ATOM 1006 N N . LEU A 1 125 ? 8.737 -3.243 -53.591 1.00 91.25 125 LEU A N 1
ATOM 1007 C CA . LEU A 1 125 ? 8.927 -4.659 -53.902 1.00 91.25 125 LEU A CA 1
ATOM 1008 C C . LEU A 1 125 ? 8.671 -4.953 -55.381 1.00 91.25 125 LEU A C 1
ATOM 1010 O O . LEU A 1 125 ? 9.415 -5.742 -55.961 1.00 91.25 125 LEU A O 1
ATOM 1014 N N . LYS A 1 126 ? 7.668 -4.324 -56.004 1.00 92.44 126 LYS A N 1
ATOM 1015 C CA . LYS A 1 126 ? 7.432 -4.430 -57.452 1.00 92.44 126 LYS A CA 1
ATOM 1016 C C . LYS A 1 126 ? 8.623 -3.892 -58.241 1.00 92.44 126 LYS A C 1
ATOM 1018 O O . LYS A 1 126 ? 9.107 -4.590 -59.125 1.00 92.44 126 LYS A O 1
ATOM 1023 N N . GLU A 1 127 ? 9.147 -2.726 -57.867 1.00 92.44 127 GLU A N 1
ATOM 1024 C CA . GLU A 1 127 ? 10.328 -2.130 -58.500 1.00 92.44 127 GLU A CA 1
ATOM 1025 C C . GLU A 1 127 ? 11.574 -3.011 -58.331 1.00 92.44 127 GLU A C 1
ATOM 1027 O O . GLU A 1 127 ? 12.269 -3.294 -59.303 1.00 92.44 127 GLU A O 1
ATOM 1032 N N . LEU A 1 128 ? 11.837 -3.521 -57.122 1.00 89.25 128 LEU A N 1
ATOM 1033 C CA . LEU A 1 128 ? 12.947 -4.449 -56.881 1.00 89.25 128 LEU A CA 1
ATOM 1034 C C . LEU A 1 128 ? 12.781 -5.758 -57.658 1.00 89.25 128 LEU A C 1
ATOM 1036 O O . LEU A 1 128 ? 13.763 -6.294 -58.160 1.00 89.25 128 LEU A O 1
ATOM 1040 N N . THR A 1 129 ? 11.555 -6.268 -57.785 1.00 92.19 129 THR A N 1
ATOM 1041 C CA . THR A 1 129 ? 11.271 -7.466 -58.588 1.00 92.19 129 THR A CA 1
ATOM 1042 C C . THR A 1 129 ? 11.556 -7.199 -60.065 1.00 92.19 129 THR A C 1
ATOM 1044 O O . THR A 1 129 ? 12.198 -8.012 -60.723 1.00 92.19 129 THR A O 1
ATOM 1047 N N . GLU A 1 130 ? 11.172 -6.029 -60.575 1.00 90.81 130 GLU A N 1
ATOM 1048 C CA . GLU A 1 130 ? 11.468 -5.611 -61.945 1.00 90.81 130 GLU A CA 1
ATOM 1049 C C . GLU A 1 130 ? 12.977 -5.417 -62.176 1.00 90.81 130 GLU A C 1
ATOM 1051 O O . GLU A 1 130 ? 13.512 -5.870 -63.189 1.00 90.81 130 GLU A O 1
ATOM 1056 N N . GLN A 1 131 ? 13.695 -4.830 -61.214 1.00 89.62 131 GLN A N 1
ATOM 1057 C CA . GLN A 1 131 ? 15.156 -4.721 -61.248 1.00 89.62 131 GLN A CA 1
ATOM 1058 C C . GLN A 1 131 ? 15.836 -6.095 -61.195 1.00 89.62 131 GLN A C 1
ATOM 1060 O O . GLN A 1 131 ? 16.826 -6.317 -61.892 1.00 89.62 131 GLN A O 1
ATOM 1065 N N . VAL A 1 132 ? 15.320 -7.044 -60.409 1.00 85.12 132 VAL A N 1
ATOM 1066 C CA . VAL A 1 132 ? 15.814 -8.429 -60.379 1.00 85.12 132 VAL A CA 1
ATOM 1067 C C . VAL A 1 132 ? 15.559 -9.125 -61.712 1.00 85.12 132 VAL A C 1
ATOM 1069 O O . VAL A 1 132 ? 16.474 -9.766 -62.216 1.00 85.12 132 VAL A O 1
ATOM 1072 N N . ASP A 1 133 ? 14.399 -8.943 -62.341 1.00 84.44 133 ASP A N 1
ATOM 1073 C CA . ASP A 1 133 ? 14.113 -9.485 -63.674 1.00 84.44 133 ASP A CA 1
ATOM 1074 C C . ASP A 1 133 ? 15.029 -8.884 -64.753 1.00 84.44 133 ASP A C 1
ATOM 1076 O O . ASP A 1 133 ? 15.498 -9.589 -65.654 1.00 84.44 133 ASP A O 1
ATOM 1080 N N . GLN A 1 134 ? 15.323 -7.583 -64.669 1.00 83.69 134 GLN A N 1
ATOM 1081 C CA . GLN A 1 134 ? 16.287 -6.907 -65.542 1.00 83.69 134 GLN A CA 1
ATOM 1082 C C . GLN A 1 134 ? 17.712 -7.430 -65.312 1.00 83.69 134 GLN A C 1
ATOM 1084 O O . GLN A 1 134 ? 18.412 -7.752 -66.274 1.00 83.69 134 GLN A O 1
ATOM 1089 N N . ASN A 1 135 ? 18.119 -7.601 -64.053 1.00 73.56 135 ASN A N 1
ATOM 1090 C CA . ASN A 1 135 ? 19.410 -8.175 -63.683 1.00 73.56 135 ASN A CA 1
ATOM 1091 C C . ASN A 1 135 ? 19.515 -9.650 -64.067 1.00 73.56 135 ASN A C 1
ATOM 1093 O O . ASN A 1 135 ? 20.572 -10.081 -64.500 1.00 73.56 135 ASN A O 1
ATOM 1097 N N . GLN A 1 136 ? 18.442 -10.432 -63.979 1.00 78.56 136 GLN A N 1
ATOM 1098 C CA . GLN A 1 136 ? 18.412 -11.830 -64.400 1.00 78.56 136 GLN A CA 1
ATOM 1099 C C . GLN A 1 136 ? 18.546 -11.948 -65.923 1.00 78.56 136 GLN A C 1
ATOM 1101 O O . GLN A 1 136 ? 19.279 -12.809 -66.413 1.00 78.56 136 GLN A O 1
ATOM 1106 N N . LYS A 1 137 ? 17.922 -11.038 -66.682 1.00 71.75 137 LYS A N 1
ATOM 1107 C CA . LYS A 1 137 ? 18.148 -10.907 -68.131 1.00 71.75 137 LYS A CA 1
ATOM 1108 C C . LYS A 1 137 ? 19.591 -10.486 -68.437 1.00 71.75 137 LYS A C 1
ATOM 1110 O O . LYS A 1 137 ? 20.200 -11.074 -69.326 1.00 71.75 137 LYS A O 1
ATOM 1115 N N . ALA A 1 138 ? 20.173 -9.560 -67.671 1.00 66.25 138 ALA A N 1
ATOM 1116 C CA . ALA A 1 138 ? 21.571 -9.139 -67.819 1.00 66.25 138 ALA A CA 1
ATOM 1117 C C . ALA A 1 138 ? 22.587 -10.230 -67.412 1.00 66.25 138 ALA A C 1
ATOM 1119 O O . ALA A 1 138 ? 23.623 -10.390 -68.054 1.00 66.25 138 ALA A O 1
ATOM 1120 N N . LEU A 1 139 ? 22.275 -11.029 -66.389 1.00 57.66 139 LEU A N 1
ATOM 1121 C CA . LEU A 1 139 ? 23.081 -12.151 -65.898 1.00 57.66 139 LEU A CA 1
ATOM 1122 C C . LEU A 1 139 ? 22.994 -13.375 -66.810 1.00 57.66 139 LEU A C 1
ATOM 1124 O O . LEU A 1 139 ? 23.959 -14.128 -66.894 1.00 57.66 139 LEU A O 1
ATOM 1128 N N . SER A 1 140 ? 21.899 -13.550 -67.559 1.00 55.31 140 SER A N 1
ATOM 1129 C CA . SER A 1 140 ? 21.826 -14.575 -68.612 1.00 55.31 140 SER A CA 1
ATOM 1130 C C . SER A 1 140 ? 22.852 -14.364 -69.740 1.00 55.31 140 SER A C 1
ATOM 1132 O O . SER A 1 140 ? 23.070 -15.266 -70.545 1.00 55.31 140 SER A O 1
ATOM 1134 N N . VAL A 1 141 ? 23.514 -13.198 -69.768 1.00 57.97 141 VAL A N 1
ATOM 1135 C CA . VAL A 1 141 ? 24.535 -12.816 -70.751 1.00 57.97 141 VAL A CA 1
ATOM 1136 C C . VAL A 1 141 ? 25.966 -12.869 -70.185 1.00 57.97 141 VAL A C 1
ATOM 1138 O O . VAL A 1 141 ? 26.903 -12.736 -70.966 1.00 57.97 141 VAL A O 1
ATOM 1141 N N . ASN A 1 142 ? 26.202 -13.108 -68.883 1.00 54.84 142 ASN A N 1
ATOM 1142 C CA . ASN A 1 142 ? 27.566 -12.998 -68.341 1.00 54.84 142 ASN A CA 1
ATOM 1143 C C . ASN A 1 142 ? 27.956 -14.071 -67.305 1.00 54.84 142 ASN A C 1
ATOM 1145 O O . ASN A 1 142 ? 27.307 -14.255 -66.275 1.00 54.84 142 ASN A O 1
ATOM 1149 N N . GLU A 1 143 ? 29.079 -14.750 -67.556 1.00 53.16 143 GLU A N 1
ATOM 1150 C CA . GLU A 1 143 ? 29.688 -15.726 -66.651 1.00 53.16 143 GLU A CA 1
ATOM 1151 C C . GLU A 1 143 ? 30.253 -15.025 -65.394 1.00 53.16 143 GLU A C 1
ATOM 1153 O O . GLU A 1 143 ? 31.273 -14.342 -65.431 1.00 53.16 143 GLU A O 1
ATOM 1158 N N . SER A 1 144 ? 29.584 -15.182 -64.244 1.00 56.78 144 SER A N 1
ATOM 1159 C CA . SER A 1 144 ? 30.073 -14.791 -62.900 1.00 56.78 144 SER A CA 1
ATOM 1160 C C . SER A 1 144 ? 29.552 -15.742 -61.806 1.00 56.78 144 SER A C 1
ATOM 1162 O O . SER A 1 144 ? 29.153 -15.348 -60.710 1.00 56.78 144 SER A O 1
ATOM 1164 N N . SER A 1 145 ? 29.545 -17.045 -62.109 1.00 62.00 145 SER A N 1
ATOM 1165 C CA . SER A 1 145 ? 28.895 -18.083 -61.294 1.00 62.00 145 SER A CA 1
ATOM 1166 C C . SER A 1 145 ? 29.548 -18.356 -59.930 1.00 62.00 145 SER A C 1
ATOM 1168 O O . SER A 1 145 ? 28.888 -18.927 -59.063 1.00 62.00 145 SER A O 1
ATOM 1170 N N . GLU A 1 146 ? 30.819 -18.027 -59.703 1.00 57.75 146 GLU A N 1
ATOM 1171 C CA . GLU A 1 146 ? 31.512 -18.429 -58.465 1.00 57.75 146 GLU A CA 1
ATOM 1172 C C . GLU A 1 146 ? 31.394 -17.411 -57.327 1.00 57.75 146 GLU A C 1
ATOM 1174 O O . GLU A 1 146 ? 31.319 -17.804 -56.161 1.00 57.75 146 GLU A O 1
ATOM 1179 N N . CYS A 1 147 ? 31.322 -16.115 -57.640 1.00 63.69 147 CYS A N 1
ATOM 1180 C CA . CYS A 1 147 ? 31.124 -15.072 -56.631 1.00 63.69 147 CYS A CA 1
ATOM 1181 C C . CYS A 1 147 ? 29.694 -15.120 -56.070 1.00 63.69 147 CYS A C 1
ATOM 1183 O O . CYS A 1 147 ? 29.511 -15.187 -54.855 1.00 63.69 147 CYS A O 1
ATOM 1185 N N . ALA A 1 148 ? 28.697 -15.253 -56.952 1.00 73.44 148 ALA A N 1
ATOM 1186 C CA . ALA A 1 148 ? 27.296 -15.412 -56.566 1.00 73.44 148 ALA A CA 1
ATOM 1187 C C . ALA A 1 148 ? 27.066 -16.667 -55.703 1.00 73.44 148 ALA A C 1
ATOM 1189 O O . ALA A 1 148 ? 26.365 -16.612 -54.697 1.00 73.44 148 ALA A O 1
ATOM 1190 N N . ARG A 1 149 ? 27.715 -17.802 -56.018 1.00 77.62 149 ARG A N 1
ATOM 1191 C CA . ARG A 1 149 ? 27.630 -19.024 -55.189 1.00 77.62 149 ARG A CA 1
ATOM 1192 C C . ARG A 1 149 ? 28.143 -18.807 -53.765 1.00 77.62 149 ARG A C 1
ATOM 1194 O O . ARG A 1 149 ? 27.506 -19.268 -52.820 1.00 77.62 149 ARG A O 1
ATOM 1201 N N . LYS A 1 150 ? 29.264 -18.097 -53.598 1.00 79.69 150 LYS A N 1
ATOM 1202 C CA . LYS A 1 150 ? 29.821 -17.778 -52.271 1.00 79.69 150 LYS A CA 1
ATOM 1203 C C . LYS A 1 150 ? 28.907 -16.842 -51.482 1.00 79.69 150 LYS A C 1
ATOM 1205 O O . LYS A 1 150 ? 28.792 -16.986 -50.266 1.00 79.69 150 LYS A O 1
ATOM 1210 N N . GLU A 1 151 ? 28.245 -15.905 -52.150 1.00 80.31 151 GLU A N 1
ATOM 1211 C CA . GLU A 1 151 ? 27.262 -15.014 -51.525 1.00 80.31 151 GLU A CA 1
ATOM 1212 C C . GLU A 1 151 ? 25.992 -15.762 -51.106 1.00 80.31 151 GLU A C 1
ATOM 1214 O O . GLU A 1 151 ? 25.572 -15.626 -49.956 1.00 80.31 151 GLU A O 1
ATOM 1219 N N . TYR A 1 152 ? 25.455 -16.649 -51.949 1.00 86.94 152 TYR A N 1
ATOM 1220 C CA . TYR A 1 152 ? 24.341 -17.525 -51.570 1.00 86.94 152 TYR A CA 1
ATOM 1221 C C . TYR A 1 152 ? 24.692 -18.439 -50.392 1.00 86.94 152 TYR A C 1
ATOM 1223 O O . TYR A 1 152 ? 23.876 -18.638 -49.493 1.00 86.94 152 TYR A O 1
ATOM 1231 N N . GLU A 1 153 ? 25.916 -18.969 -50.337 1.00 88.62 153 GLU A N 1
ATOM 1232 C CA . GLU A 1 153 ? 26.355 -19.796 -49.210 1.00 88.62 153 GLU A CA 1
ATOM 1233 C C . GLU A 1 153 ? 26.432 -18.990 -47.900 1.00 88.62 153 GLU A C 1
ATOM 1235 O O . GLU A 1 153 ? 26.042 -19.488 -46.839 1.00 88.62 153 GLU A O 1
ATOM 1240 N N . LYS A 1 154 ? 26.884 -17.729 -47.959 1.00 90.38 154 LYS A N 1
ATOM 1241 C CA . LYS A 1 154 ? 26.866 -16.810 -46.808 1.00 90.38 154 LYS A CA 1
ATOM 1242 C C . LYS A 1 154 ? 25.437 -16.486 -46.368 1.00 90.38 154 LYS A C 1
ATOM 1244 O O . LYS A 1 154 ? 25.151 -16.545 -45.174 1.00 90.38 154 LYS A O 1
ATOM 1249 N N . GLN A 1 155 ? 24.532 -16.220 -47.309 1.00 93.25 155 GLN A N 1
ATOM 1250 C CA . GLN A 1 155 ? 23.116 -15.971 -47.018 1.00 93.25 155 GLN A CA 1
ATOM 1251 C C . GLN A 1 155 ? 22.438 -17.196 -46.390 1.00 93.25 155 GLN A C 1
ATOM 1253 O O . GLN A 1 155 ? 21.733 -17.065 -45.394 1.00 93.25 155 GLN A O 1
ATOM 1258 N N . LEU A 1 156 ? 22.717 -18.406 -46.882 1.00 93.12 156 LEU A N 1
ATOM 1259 C CA . LEU A 1 156 ? 22.233 -19.657 -46.286 1.00 93.12 156 LEU A CA 1
ATOM 1260 C C . LEU A 1 156 ? 22.755 -19.864 -44.858 1.00 93.12 156 LEU A C 1
ATOM 1262 O O . LEU A 1 156 ? 22.015 -20.342 -43.998 1.00 93.12 156 LEU A O 1
ATOM 1266 N N . LYS A 1 157 ? 24.015 -19.505 -44.582 1.00 93.88 157 LYS A N 1
ATOM 1267 C CA . LYS A 1 157 ? 24.577 -19.540 -43.221 1.00 93.88 157 LYS A CA 1
ATOM 1268 C C . LYS A 1 157 ? 23.886 -18.525 -42.307 1.00 93.88 157 LYS A C 1
ATOM 1270 O O . LYS A 1 157 ? 23.499 -18.904 -41.205 1.00 93.88 157 LYS A O 1
ATOM 1275 N N . SER A 1 158 ? 23.653 -17.302 -42.784 1.00 94.06 158 SER A N 1
ATOM 1276 C CA . SER A 1 158 ? 22.899 -16.274 -42.053 1.00 94.06 158 SER A CA 1
ATOM 1277 C C . SER A 1 158 ? 21.460 -16.716 -41.767 1.00 94.06 158 SER A C 1
ATOM 1279 O O . SER A 1 158 ? 21.007 -16.617 -40.631 1.00 94.06 158 SER A O 1
ATOM 1281 N N . PHE A 1 159 ? 20.770 -17.317 -42.741 1.00 95.88 159 PHE A N 1
ATOM 1282 C CA . PHE A 1 159 ? 19.417 -17.842 -42.551 1.00 95.88 159 PHE A CA 1
ATOM 1283 C C . PHE A 1 159 ? 19.366 -18.972 -41.515 1.00 95.88 159 PHE A C 1
ATOM 1285 O O . PHE A 1 159 ? 18.469 -19.003 -40.677 1.00 95.88 159 PHE A O 1
ATOM 1292 N N . ARG A 1 160 ? 20.342 -19.891 -41.529 1.00 95.88 160 ARG A N 1
ATOM 1293 C CA . ARG A 1 160 ? 20.434 -20.957 -40.517 1.00 95.88 160 ARG A CA 1
ATOM 1294 C C . ARG A 1 160 ? 20.681 -20.392 -39.121 1.00 95.88 160 ARG A C 1
ATOM 1296 O O . ARG A 1 160 ? 20.006 -20.821 -38.196 1.00 95.88 160 ARG A O 1
ATOM 1303 N N . GLN A 1 161 ? 21.590 -19.427 -38.982 1.00 96.00 161 GLN A N 1
ATOM 1304 C CA . GLN A 1 161 ? 21.844 -18.745 -37.706 1.00 96.00 161 GLN A CA 1
ATOM 1305 C C . GLN A 1 161 ? 20.610 -17.983 -37.215 1.00 96.00 161 GLN A C 1
ATOM 1307 O O . GLN A 1 161 ? 20.275 -18.017 -36.038 1.00 96.00 161 GLN A O 1
ATOM 1312 N N . LEU A 1 162 ? 19.890 -17.317 -38.116 1.00 95.56 162 LEU A N 1
ATOM 1313 C CA . LEU A 1 162 ? 18.666 -16.615 -37.759 1.00 95.56 162 LEU A CA 1
ATOM 1314 C C . LEU A 1 162 ? 17.582 -17.598 -37.302 1.00 95.56 162 LEU A C 1
ATOM 1316 O O . LEU A 1 162 ? 16.916 -17.355 -36.300 1.00 95.56 162 LEU A O 1
ATOM 1320 N N . LYS A 1 163 ? 17.444 -18.737 -37.989 1.00 96.94 163 LYS A N 1
ATOM 1321 C CA . LYS A 1 163 ? 16.534 -19.812 -37.585 1.00 96.94 163 LYS A CA 1
ATOM 1322 C C . LYS A 1 163 ? 16.869 -20.344 -36.188 1.00 96.94 163 LYS A C 1
ATOM 1324 O O . LYS A 1 163 ? 15.952 -20.447 -35.382 1.00 96.94 163 LYS A O 1
ATOM 1329 N N . THR A 1 164 ? 18.143 -20.606 -35.878 1.00 95.12 164 THR A N 1
ATOM 1330 C CA . THR A 1 164 ? 18.538 -21.051 -34.529 1.00 95.12 164 THR A CA 1
ATOM 1331 C C . THR A 1 164 ? 18.234 -19.988 -33.477 1.00 95.12 164 THR A C 1
ATOM 1333 O O . THR A 1 164 ? 17.676 -20.322 -32.444 1.00 95.12 164 THR A O 1
ATOM 1336 N N . LEU A 1 165 ? 18.483 -18.703 -33.757 1.00 93.38 165 LEU A N 1
ATOM 1337 C CA . LEU A 1 165 ? 18.146 -17.614 -32.829 1.00 93.38 165 LEU A CA 1
ATOM 1338 C C . LEU A 1 165 ? 16.632 -17.486 -32.589 1.00 93.38 165 LEU A C 1
ATOM 1340 O O . LEU A 1 165 ? 16.205 -17.206 -31.469 1.00 93.38 165 LEU A O 1
ATOM 1344 N N . TYR A 1 166 ? 15.802 -17.691 -33.617 1.00 97.06 166 TYR A N 1
ATOM 1345 C CA . TYR A 1 166 ? 14.346 -17.710 -33.452 1.00 97.06 166 TYR A CA 1
ATOM 1346 C C . TYR A 1 166 ? 13.865 -18.939 -32.680 1.00 97.06 166 TYR A C 1
ATOM 1348 O O . TYR A 1 166 ? 12.967 -18.807 -31.851 1.00 97.06 166 TYR A O 1
ATOM 1356 N N . GLU A 1 167 ? 14.453 -20.111 -32.921 1.00 96.31 167 GLU A N 1
ATOM 1357 C CA . GLU A 1 167 ? 14.163 -21.333 -32.165 1.00 96.31 167 GLU A CA 1
ATOM 1358 C C . GLU A 1 167 ? 14.567 -21.176 -30.691 1.00 96.31 167 GLU A C 1
ATOM 1360 O O . GLU A 1 167 ? 13.754 -21.453 -29.811 1.00 96.31 167 GLU A O 1
ATOM 1365 N N . GLU A 1 168 ? 15.751 -20.623 -30.414 1.00 94.19 168 GLU A N 1
ATOM 1366 C CA . GLU A 1 168 ? 16.235 -20.306 -29.065 1.00 94.19 168 GLU A CA 1
ATOM 1367 C C . GLU A 1 168 ? 15.341 -19.278 -28.364 1.00 94.19 168 GLU A C 1
ATOM 1369 O O . GLU A 1 168 ? 14.954 -19.480 -27.213 1.00 94.19 168 GLU A O 1
ATOM 1374 N N . ARG A 1 169 ? 14.943 -18.199 -29.055 1.00 95.56 169 ARG A N 1
ATOM 1375 C CA . ARG A 1 169 ? 13.988 -17.215 -28.518 1.00 95.56 169 ARG A CA 1
ATOM 1376 C C . ARG A 1 169 ? 12.640 -17.866 -28.210 1.00 95.56 169 ARG A C 1
ATOM 1378 O O . ARG A 1 169 ? 12.055 -17.587 -27.166 1.00 95.56 169 ARG A O 1
ATOM 1385 N N . GLN A 1 170 ? 12.142 -18.727 -29.098 1.00 93.31 170 GLN A N 1
ATOM 1386 C CA . GLN A 1 170 ? 10.876 -19.424 -28.891 1.00 93.31 170 GLN A CA 1
ATOM 1387 C C . GLN A 1 170 ? 10.962 -20.405 -27.715 1.00 93.31 170 GLN A C 1
ATOM 1389 O O . GLN A 1 170 ? 10.008 -20.541 -26.953 1.00 93.31 170 GLN A O 1
ATOM 1394 N N . GLU A 1 171 ? 12.088 -21.095 -27.548 1.00 95.31 171 GLU A N 1
ATOM 1395 C CA . GLU A 1 171 ? 12.314 -21.990 -26.416 1.00 95.31 171 GLU A CA 1
ATOM 1396 C C . GLU A 1 171 ? 12.446 -21.222 -25.096 1.00 95.31 171 GLU A C 1
ATOM 1398 O O . GLU A 1 171 ? 11.839 -21.624 -24.105 1.00 95.31 171 GLU A O 1
ATOM 1403 N N . ALA A 1 172 ? 13.152 -20.088 -25.087 1.00 92.69 172 ALA A N 1
ATOM 1404 C CA . ALA A 1 172 ? 13.228 -19.199 -23.930 1.00 92.69 172 ALA A CA 1
ATOM 1405 C C . ALA A 1 172 ? 11.835 -18.698 -23.516 1.00 92.69 172 ALA A C 1
ATOM 1407 O O . ALA A 1 172 ? 11.466 -18.822 -22.352 1.00 92.69 172 ALA A O 1
ATOM 1408 N N . GLN A 1 173 ? 11.018 -18.254 -24.477 1.00 92.31 173 GLN A N 1
ATOM 1409 C CA . GLN A 1 173 ? 9.637 -17.843 -24.212 1.00 92.31 173 GLN A CA 1
ATOM 1410 C C . GLN A 1 173 ? 8.773 -19.002 -23.683 1.00 92.31 173 GLN A C 1
ATOM 1412 O O . GLN A 1 173 ? 7.920 -18.801 -22.821 1.00 92.31 173 GLN A O 1
ATOM 1417 N N . ARG A 1 174 ? 8.970 -20.236 -24.174 1.00 96.69 174 ARG A N 1
ATOM 1418 C CA . ARG A 1 174 ? 8.274 -21.419 -23.632 1.00 96.69 174 ARG A CA 1
ATOM 1419 C C . ARG A 1 174 ? 8.679 -21.707 -22.187 1.00 96.69 174 ARG A C 1
ATOM 1421 O O . ARG A 1 174 ? 7.801 -22.057 -21.404 1.00 96.69 174 ARG A O 1
ATOM 1428 N N . LYS A 1 175 ? 9.965 -21.565 -21.848 1.00 94.81 175 LYS A N 1
ATOM 1429 C CA . LYS A 1 175 ? 10.475 -21.744 -20.479 1.00 94.81 175 LYS A CA 1
ATOM 1430 C C . LYS A 1 175 ? 9.894 -20.691 -19.541 1.00 94.81 175 LYS A C 1
ATOM 1432 O O . LYS A 1 175 ? 9.264 -21.069 -18.560 1.00 94.81 175 LYS A O 1
ATOM 1437 N N . GLU A 1 176 ? 9.953 -19.417 -19.918 1.00 94.19 176 GLU A N 1
ATOM 1438 C CA . GLU A 1 176 ? 9.345 -18.317 -19.157 1.00 94.19 176 GLU A CA 1
ATOM 1439 C C . GLU A 1 176 ? 7.837 -18.534 -18.953 1.00 94.19 176 GLU A C 1
ATOM 1441 O O . GLU A 1 176 ? 7.344 -18.487 -17.831 1.00 94.19 176 GLU A O 1
ATOM 1446 N N . ASN A 1 177 ? 7.097 -18.895 -20.008 1.00 94.88 177 ASN A N 1
ATOM 1447 C CA . ASN A 1 177 ? 5.674 -19.219 -19.883 1.00 94.88 177 ASN A CA 1
ATOM 1448 C C . ASN A 1 177 ? 5.416 -20.427 -18.968 1.00 94.88 177 ASN A C 1
ATOM 1450 O O . ASN A 1 177 ? 4.394 -20.466 -18.286 1.00 94.88 177 ASN A O 1
ATOM 1454 N N . SER A 1 178 ? 6.298 -21.432 -18.968 1.00 95.75 178 SER A N 1
ATOM 1455 C CA . SER A 1 178 ? 6.168 -22.581 -18.068 1.00 95.75 178 SER A CA 1
ATOM 1456 C C . SER A 1 178 ? 6.444 -22.208 -16.612 1.00 95.75 178 SER A C 1
ATOM 1458 O O . SER A 1 178 ? 5.696 -22.652 -15.748 1.00 95.75 178 SER A O 1
ATOM 1460 N N . GLU A 1 179 ? 7.424 -21.339 -16.356 1.00 96.31 179 GLU A N 1
ATOM 1461 C CA . GLU A 1 179 ? 7.761 -20.818 -15.024 1.00 96.31 179 GLU A CA 1
ATOM 1462 C C . GLU A 1 179 ? 6.653 -19.908 -14.478 1.00 96.31 179 GLU A C 1
ATOM 1464 O O . GLU A 1 179 ? 6.217 -20.060 -13.338 1.00 96.31 179 GLU A O 1
ATOM 1469 N N . LEU A 1 180 ? 6.111 -19.012 -15.306 1.00 94.38 180 LEU A N 1
ATOM 1470 C CA . LEU A 1 180 ? 4.948 -18.201 -14.935 1.00 94.38 180 LEU A CA 1
ATOM 1471 C C . LEU A 1 180 ? 3.735 -19.085 -14.640 1.00 94.38 180 LEU A C 1
ATOM 1473 O O . LEU A 1 180 ? 2.991 -18.834 -13.696 1.00 94.38 180 LEU A O 1
ATOM 1477 N N . LYS A 1 181 ? 3.539 -20.159 -15.410 1.00 97.44 181 LYS A N 1
ATOM 1478 C CA . LYS A 1 181 ? 2.447 -21.104 -15.169 1.00 97.44 181 LYS A CA 1
ATOM 1479 C C . LYS A 1 181 ? 2.633 -21.889 -13.869 1.00 97.44 181 LYS A C 1
ATOM 1481 O O . LYS A 1 181 ? 1.638 -22.135 -13.191 1.00 97.44 181 LYS A O 1
ATOM 1486 N N . THR A 1 182 ? 3.857 -22.276 -13.501 1.00 95.88 182 THR A N 1
ATOM 1487 C CA . THR A 1 182 ? 4.113 -22.913 -12.199 1.00 95.88 182 THR A CA 1
ATOM 1488 C C . THR A 1 182 ? 3.886 -21.937 -11.053 1.00 95.88 182 THR A C 1
ATOM 1490 O O . THR A 1 182 ? 3.175 -22.300 -10.127 1.00 95.88 182 THR A O 1
ATOM 1493 N N . GLN A 1 183 ? 4.350 -20.687 -11.165 1.00 96.88 183 GLN A N 1
ATOM 1494 C CA . GLN A 1 183 ? 4.091 -19.646 -10.159 1.00 96.88 183 GLN A CA 1
ATOM 1495 C C . GLN A 1 183 ? 2.592 -19.368 -9.991 1.00 96.88 183 GLN A C 1
ATOM 1497 O O . GLN A 1 183 ? 2.100 -19.279 -8.872 1.00 96.88 183 GLN A O 1
ATOM 1502 N N . ILE A 1 184 ? 1.833 -19.285 -11.090 1.00 95.06 184 ILE A N 1
ATOM 1503 C CA . ILE A 1 184 ? 0.372 -19.131 -11.030 1.00 95.06 184 ILE A CA 1
ATOM 1504 C C . ILE A 1 184 ? -0.266 -20.322 -10.311 1.00 95.06 184 ILE A C 1
ATOM 1506 O O . ILE A 1 184 ? -1.156 -20.124 -9.486 1.00 95.06 184 ILE A O 1
ATOM 1510 N N . ASN A 1 185 ? 0.170 -21.550 -10.600 1.00 96.38 185 ASN A N 1
ATOM 1511 C CA . ASN A 1 185 ? -0.364 -22.737 -9.937 1.00 96.38 185 ASN A CA 1
ATOM 1512 C C . ASN A 1 185 ? -0.017 -22.766 -8.441 1.00 96.38 185 ASN A C 1
ATOM 1514 O O . ASN A 1 185 ? -0.893 -23.081 -7.645 1.00 96.38 185 ASN A O 1
ATOM 1518 N N . GLU A 1 186 ? 1.214 -22.419 -8.061 1.00 96.75 186 GLU A N 1
ATOM 1519 C CA . GLU A 1 186 ? 1.646 -22.311 -6.660 1.00 96.75 186 GLU A CA 1
ATOM 1520 C C . GLU A 1 186 ? 0.809 -21.269 -5.911 1.00 96.75 186 GLU A C 1
ATOM 1522 O O . GLU A 1 186 ? 0.163 -21.605 -4.923 1.00 96.75 186 GLU A O 1
ATOM 1527 N N . LEU A 1 187 ? 0.681 -20.055 -6.460 1.00 95.25 187 LEU A N 1
ATOM 1528 C CA . LEU A 1 187 ? -0.169 -19.008 -5.886 1.00 95.25 187 LEU A CA 1
ATOM 1529 C C . LEU A 1 187 ? -1.646 -19.420 -5.815 1.00 95.25 187 LEU A C 1
ATOM 1531 O O . LEU A 1 187 ? -2.349 -19.044 -4.882 1.00 95.25 187 LEU A O 1
ATOM 1535 N N . THR A 1 188 ? -2.131 -20.204 -6.781 1.00 97.81 188 THR A N 1
ATOM 1536 C CA . THR A 1 188 ? -3.500 -20.742 -6.755 1.00 97.81 188 THR A CA 1
ATOM 1537 C C . THR A 1 188 ? -3.668 -21.766 -5.632 1.00 97.81 188 THR A C 1
ATOM 1539 O O . THR A 1 188 ? -4.708 -21.787 -4.976 1.00 97.81 188 THR A O 1
ATOM 1542 N N . VAL A 1 189 ? -2.673 -22.622 -5.386 1.00 97.69 189 VAL A N 1
ATOM 1543 C CA . VAL A 1 189 ? -2.695 -23.581 -4.269 1.00 97.69 189 VAL A CA 1
ATOM 1544 C C . VAL A 1 189 ? -2.656 -22.844 -2.931 1.00 97.69 189 VAL A C 1
ATOM 1546 O O . VAL A 1 189 ? -3.478 -23.145 -2.067 1.00 97.69 189 VAL A O 1
ATOM 1549 N N . ASP A 1 190 ? -1.786 -21.844 -2.787 1.00 95.75 190 ASP A N 1
ATOM 1550 C CA . ASP A 1 190 ? -1.697 -21.023 -1.575 1.00 95.75 190 ASP A CA 1
ATOM 1551 C C . ASP A 1 190 ? -3.002 -20.267 -1.309 1.00 95.75 190 ASP A C 1
ATOM 1553 O O . ASP A 1 190 ? -3.489 -20.250 -0.179 1.00 95.75 190 ASP A O 1
ATOM 1557 N N . LEU A 1 191 ? -3.617 -19.698 -2.352 1.00 96.12 191 LEU A N 1
ATOM 1558 C CA . LEU A 1 191 ? -4.916 -19.037 -2.243 1.00 96.12 191 LEU A CA 1
ATOM 1559 C C . LEU A 1 191 ? -5.997 -20.008 -1.755 1.00 96.12 191 LEU A C 1
ATOM 1561 O O . LEU A 1 191 ? -6.704 -19.692 -0.803 1.00 96.12 191 LEU A O 1
ATOM 1565 N N . ASN A 1 192 ? -6.091 -21.205 -2.344 1.00 95.81 192 ASN A N 1
ATOM 1566 C CA . ASN A 1 192 ? -7.051 -22.221 -1.903 1.00 95.81 192 ASN A CA 1
ATOM 1567 C C . ASN A 1 192 ? -6.798 -22.656 -0.449 1.00 95.81 192 ASN A C 1
ATOM 1569 O O . ASN A 1 192 ? -7.747 -22.830 0.313 1.00 95.81 192 ASN A O 1
ATOM 1573 N N . ALA A 1 193 ? -5.535 -22.801 -0.035 1.00 95.06 193 ALA A N 1
ATOM 1574 C CA . ALA A 1 193 ? -5.200 -23.109 1.353 1.00 95.06 193 ALA A CA 1
ATOM 1575 C C . ALA A 1 193 ? -5.685 -21.995 2.298 1.00 95.06 193 ALA A C 1
ATOM 1577 O O . ALA A 1 193 ? -6.336 -22.283 3.303 1.00 95.06 193 ALA A O 1
ATOM 1578 N N . GLN A 1 194 ? -5.466 -20.725 1.943 1.00 92.88 194 GLN A N 1
ATOM 1579 C CA . GLN A 1 194 ? -5.982 -19.586 2.709 1.00 92.88 194 GLN A CA 1
ATOM 1580 C C . GLN A 1 194 ? -7.516 -19.511 2.713 1.00 92.88 194 GLN A C 1
ATOM 1582 O O . GLN A 1 194 ? -8.117 -19.079 3.695 1.00 92.88 194 GLN A O 1
ATOM 1587 N N . GLU A 1 195 ? -8.187 -19.927 1.642 1.00 95.81 195 GLU A N 1
ATOM 1588 C CA . GLU A 1 195 ? -9.648 -20.025 1.625 1.00 95.81 195 GLU A CA 1
ATOM 1589 C C . GLU A 1 195 ? -10.152 -21.112 2.582 1.00 95.81 195 GLU A C 1
ATOM 1591 O O . GLU A 1 195 ? -11.116 -20.875 3.314 1.00 95.81 195 GLU A O 1
ATOM 1596 N N . THR A 1 196 ? -9.478 -22.266 2.648 1.00 96.12 196 THR A N 1
ATOM 1597 C CA . THR A 1 196 ? -9.836 -23.334 3.598 1.00 96.12 196 THR A CA 1
ATOM 1598 C C . THR A 1 196 ? -9.624 -22.919 5.051 1.00 96.12 196 THR A C 1
ATOM 1600 O O . THR A 1 196 ? -10.529 -23.101 5.863 1.00 96.12 196 THR A O 1
ATOM 1603 N N . THR A 1 197 ? -8.505 -22.264 5.381 1.00 96.94 197 THR A N 1
ATOM 1604 C CA . THR A 1 197 ? -8.266 -21.759 6.743 1.00 96.94 197 THR A CA 1
ATOM 1605 C C . THR A 1 197 ? -9.271 -20.670 7.119 1.00 96.94 197 THR A C 1
ATOM 1607 O O . THR A 1 197 ? -9.794 -20.668 8.231 1.00 96.94 197 THR A O 1
ATOM 1610 N N . ASN A 1 198 ? -9.626 -19.774 6.192 1.00 92.75 198 ASN A N 1
ATOM 1611 C CA . ASN A 1 198 ? -10.684 -18.789 6.422 1.00 92.75 198 ASN A CA 1
ATOM 1612 C C . ASN A 1 198 ? -12.054 -19.444 6.637 1.00 92.75 198 ASN A C 1
ATOM 1614 O O . ASN A 1 198 ? -12.833 -18.965 7.461 1.00 92.75 198 ASN A O 1
ATOM 1618 N N . ALA A 1 199 ? -12.368 -20.524 5.920 1.00 96.94 199 ALA A N 1
ATOM 1619 C CA . ALA A 1 199 ? -13.600 -21.277 6.134 1.00 96.94 199 ALA A CA 1
ATOM 1620 C C . ALA A 1 199 ? -13.629 -21.932 7.527 1.00 96.94 199 ALA A C 1
ATOM 1622 O O . ALA A 1 199 ? -14.644 -21.841 8.218 1.00 96.94 199 ALA A O 1
ATOM 1623 N N . GLU A 1 200 ? -12.512 -22.512 7.973 1.00 97.00 200 GLU A N 1
ATOM 1624 C CA . GLU A 1 200 ? -12.363 -23.069 9.324 1.00 97.00 200 GLU A CA 1
ATOM 1625 C C . GLU A 1 200 ? -12.520 -21.991 10.405 1.00 97.00 200 GLU A C 1
ATOM 1627 O O . GLU A 1 200 ? -13.292 -22.168 11.349 1.00 97.00 200 GLU A O 1
ATOM 1632 N N . LEU A 1 201 ? -11.865 -20.835 10.243 1.00 95.25 201 LEU A N 1
ATOM 1633 C CA . LEU A 1 201 ? -11.995 -19.704 11.167 1.00 95.25 201 LEU A CA 1
ATOM 1634 C C . LEU A 1 201 ? -13.428 -19.164 11.217 1.00 95.25 201 LEU A C 1
ATOM 1636 O O . LEU A 1 201 ? -13.928 -18.865 12.299 1.00 95.25 201 LEU A O 1
ATOM 1640 N N . ARG A 1 202 ? -14.120 -19.081 10.075 1.00 97.06 202 ARG A N 1
ATOM 1641 C CA . ARG A 1 202 ? -15.542 -18.703 10.025 1.00 97.06 202 ARG A CA 1
ATOM 1642 C C . ARG A 1 202 ? -16.429 -19.713 10.747 1.00 97.06 202 ARG A C 1
ATOM 1644 O O . ARG A 1 202 ? -17.326 -19.298 11.473 1.00 97.06 202 ARG A O 1
ATOM 1651 N N . SER A 1 203 ? -16.167 -21.013 10.594 1.00 97.00 203 SER A N 1
ATOM 1652 C CA . SER A 1 203 ? -16.878 -22.054 11.348 1.00 97.00 203 SER A CA 1
ATOM 1653 C C . SER A 1 203 ? -16.643 -21.900 12.849 1.00 97.00 203 SER A C 1
ATOM 1655 O O . SER A 1 203 ? -17.590 -21.950 13.628 1.00 97.00 203 SER A O 1
ATOM 1657 N N . ARG A 1 204 ? -15.397 -21.633 13.260 1.00 97.44 204 ARG A N 1
ATOM 1658 C CA . ARG A 1 204 ? -15.065 -21.426 14.672 1.00 97.44 204 ARG A CA 1
ATOM 1659 C C . ARG A 1 204 ? -15.711 -20.168 15.250 1.00 97.44 204 ARG A C 1
ATOM 1661 O O . ARG A 1 204 ? -16.145 -20.189 16.397 1.00 97.44 204 ARG A O 1
ATOM 1668 N N . LEU A 1 205 ? -15.790 -19.087 14.475 1.00 94.56 205 LEU A N 1
ATOM 1669 C CA . LEU A 1 205 ? -16.519 -17.882 14.873 1.00 94.56 205 LEU A CA 1
ATOM 1670 C C . LEU A 1 205 ? -18.010 -18.173 15.057 1.00 94.56 205 LEU A C 1
ATOM 1672 O O . LEU A 1 205 ? -18.552 -17.802 16.089 1.00 94.56 205 LEU A O 1
ATOM 1676 N N . ALA A 1 206 ? -18.640 -18.900 14.130 1.00 96.69 206 ALA A N 1
ATOM 1677 C CA . ALA A 1 206 ? -20.049 -19.278 14.252 1.00 96.69 206 ALA A CA 1
ATOM 1678 C C . ALA A 1 206 ? -20.318 -20.164 15.485 1.00 96.69 206 ALA A C 1
ATOM 1680 O O . ALA A 1 206 ? -21.319 -19.980 16.175 1.00 96.69 206 ALA A O 1
ATOM 1681 N N . GLU A 1 207 ? -19.413 -21.098 15.801 1.00 97.25 207 GLU A N 1
ATOM 1682 C CA . GLU A 1 207 ? -19.484 -21.885 17.041 1.00 97.25 207 GLU A CA 1
ATOM 1683 C C . GLU A 1 207 ? -19.397 -20.995 18.288 1.00 97.25 207 GLU A C 1
ATOM 1685 O O . GLU A 1 207 ? -20.213 -21.130 19.198 1.00 97.25 207 GLU A O 1
ATOM 1690 N N . LEU A 1 208 ? -18.437 -20.064 18.327 1.00 94.56 208 LEU A N 1
ATOM 1691 C CA . LEU A 1 208 ? -18.266 -19.143 19.453 1.00 94.56 208 LEU A CA 1
ATOM 1692 C C . LEU A 1 208 ? -19.452 -18.181 19.601 1.00 94.56 208 LEU A C 1
ATOM 1694 O O . LEU A 1 208 ? -19.866 -17.899 20.722 1.00 94.56 208 LEU A O 1
ATOM 1698 N N . GLU A 1 209 ? -20.021 -17.700 18.497 1.00 96.88 209 GLU A N 1
ATOM 1699 C CA . GLU A 1 209 ? -21.252 -16.903 18.496 1.00 96.88 209 GLU A CA 1
ATOM 1700 C C . GLU A 1 209 ? -22.429 -17.699 19.079 1.00 96.88 209 GLU A C 1
ATOM 1702 O O . GLU A 1 209 ? -23.177 -17.169 19.904 1.00 96.88 209 GLU A O 1
ATOM 1707 N N . GLY A 1 210 ? -22.546 -18.986 18.730 1.00 97.00 210 GLY A N 1
ATOM 1708 C CA . GLY A 1 210 ? -23.514 -19.906 19.330 1.00 97.00 210 GLY A CA 1
ATOM 1709 C C . GLY A 1 210 ? -23.314 -20.068 20.839 1.00 97.00 210 GLY A C 1
ATOM 1710 O O . GLY A 1 210 ? -24.249 -19.855 21.608 1.00 97.00 210 GLY A O 1
ATOM 1711 N N . GLU A 1 211 ? -22.085 -20.342 21.290 1.00 97.69 211 GLU A N 1
ATOM 1712 C CA . GLU A 1 211 ? -21.769 -20.447 22.723 1.00 97.69 211 GLU A CA 1
ATOM 1713 C C . GLU A 1 211 ? -22.065 -19.148 23.492 1.00 97.69 211 GLU A C 1
ATOM 1715 O O . GLU A 1 211 ? -22.465 -19.186 24.660 1.00 97.69 211 GLU A O 1
ATOM 1720 N N . VAL A 1 212 ? -21.844 -17.986 22.870 1.00 95.75 212 VAL A N 1
ATOM 1721 C CA . VAL A 1 212 ? -22.169 -16.680 23.459 1.00 95.75 212 VAL A CA 1
ATOM 1722 C C . VAL A 1 212 ? -23.681 -16.497 23.568 1.00 95.75 212 VAL A C 1
ATOM 1724 O O . VAL A 1 212 ? -24.144 -16.029 24.610 1.00 95.75 212 VAL A O 1
ATOM 1727 N N . SER A 1 213 ? -24.447 -16.901 22.550 1.00 97.12 213 SER A N 1
ATOM 1728 C CA . SER A 1 213 ? -25.913 -16.898 22.602 1.00 97.12 213 SER A CA 1
ATOM 1729 C C . SER A 1 213 ? -26.427 -17.791 23.731 1.00 97.12 213 SER A C 1
ATOM 1731 O O . SER A 1 213 ? -27.181 -17.323 24.580 1.00 97.12 213 SER A O 1
ATOM 1733 N N . ASP A 1 214 ? -25.939 -19.031 23.826 1.00 97.44 214 ASP A N 1
ATOM 1734 C CA . ASP A 1 214 ? -26.343 -19.977 24.873 1.00 97.44 214 ASP A CA 1
ATOM 1735 C C . ASP A 1 214 ? -26.024 -19.442 26.279 1.00 97.44 214 ASP A C 1
ATOM 1737 O O . ASP A 1 214 ? -26.833 -19.547 27.205 1.00 97.44 214 ASP A O 1
ATOM 1741 N N . LYS A 1 215 ? -24.844 -18.832 26.460 1.00 95.81 215 LYS A N 1
ATOM 1742 C CA . LYS A 1 215 ? -24.471 -18.177 27.725 1.00 95.81 215 LYS A CA 1
ATOM 1743 C C . LYS A 1 215 ? -25.349 -16.960 28.013 1.00 95.81 215 LYS A C 1
ATOM 1745 O O . LYS A 1 215 ? -25.678 -16.724 29.174 1.00 95.81 215 LYS A O 1
ATOM 1750 N N . SER A 1 216 ? -25.744 -16.198 26.994 1.00 97.50 216 SER A N 1
ATOM 1751 C CA . SER A 1 216 ? -26.666 -15.069 27.143 1.00 97.50 216 SER A CA 1
ATOM 1752 C C . SER A 1 216 ? -28.049 -15.534 27.606 1.00 97.50 216 SER A C 1
ATOM 1754 O O . SER A 1 216 ? -28.580 -14.978 28.569 1.00 97.50 216 SER A O 1
ATOM 1756 N N . ASP A 1 217 ? -28.571 -16.613 27.021 1.00 96.56 217 ASP A N 1
ATOM 1757 C CA . ASP A 1 217 ? -29.842 -17.224 27.421 1.00 96.56 217 ASP A CA 1
ATOM 1758 C C . ASP A 1 217 ? -29.784 -17.776 28.854 1.00 96.56 217 ASP A C 1
ATOM 1760 O O . ASP A 1 217 ? -30.722 -17.607 29.639 1.00 96.56 217 ASP A O 1
ATOM 1764 N N . GLN A 1 218 ? -28.658 -18.383 29.245 1.00 97.75 218 GLN A N 1
ATOM 1765 C CA . GLN A 1 218 ? -28.432 -18.822 30.627 1.00 97.75 218 GLN A CA 1
ATOM 1766 C C . GLN A 1 218 ? -28.406 -17.645 31.608 1.00 97.75 218 GLN A C 1
ATOM 1768 O O . GLN A 1 218 ? -29.033 -17.724 32.666 1.00 97.75 218 GLN A O 1
ATOM 1773 N N . ILE A 1 219 ? -27.722 -16.549 31.266 1.00 95.94 219 ILE A N 1
ATOM 1774 C CA . ILE A 1 219 ? -27.706 -15.325 32.080 1.00 95.94 219 ILE A CA 1
ATOM 1775 C C . ILE A 1 219 ? -29.123 -14.765 32.215 1.00 95.94 219 ILE A C 1
ATOM 1777 O O . ILE A 1 219 ? -29.533 -14.426 33.323 1.00 95.94 219 ILE A O 1
ATOM 1781 N N . PHE A 1 220 ? -29.887 -14.718 31.123 1.00 96.75 220 PHE A N 1
ATOM 1782 C CA . PHE A 1 220 ? -31.269 -14.246 31.139 1.00 96.75 220 PHE A CA 1
ATOM 1783 C C . PHE A 1 220 ? -32.163 -15.105 32.046 1.00 96.75 220 PHE A C 1
ATOM 1785 O O . PHE A 1 220 ? -32.929 -14.576 32.852 1.00 96.75 220 PHE A O 1
ATOM 1792 N N . ASN A 1 221 ? -32.034 -16.433 31.978 1.00 96.94 221 ASN A N 1
ATOM 1793 C CA . ASN A 1 221 ? -32.778 -17.345 32.847 1.00 96.94 221 ASN A CA 1
ATOM 1794 C C . ASN A 1 221 ? -32.396 -17.161 34.328 1.00 96.94 221 ASN A C 1
ATOM 1796 O O . ASN A 1 221 ? -33.272 -17.039 35.185 1.00 96.94 221 ASN A O 1
ATOM 1800 N N . LEU A 1 222 ? -31.098 -17.070 34.638 1.00 95.94 222 LEU A N 1
ATOM 1801 C CA . LEU A 1 222 ? -30.627 -16.821 36.003 1.00 95.94 222 LEU A CA 1
ATOM 1802 C C . LEU A 1 222 ? -31.090 -15.460 36.540 1.00 95.94 222 LEU A C 1
ATOM 1804 O O . LEU A 1 222 ? -31.459 -15.369 37.711 1.00 95.94 222 LEU A O 1
ATOM 1808 N N . ASP A 1 223 ? -31.121 -14.417 35.709 1.00 96.56 223 ASP A N 1
ATOM 1809 C CA . ASP A 1 223 ? -31.638 -13.103 36.105 1.00 96.56 223 ASP A CA 1
ATOM 1810 C C . ASP A 1 223 ? -33.151 -13.144 36.366 1.00 96.56 223 ASP A C 1
ATOM 1812 O O . ASP A 1 223 ? -33.628 -12.576 37.350 1.00 96.56 223 ASP A O 1
ATOM 1816 N N . SER A 1 224 ? -33.906 -13.905 35.566 1.00 95.94 224 SER A N 1
ATOM 1817 C CA . SER A 1 224 ? -35.330 -14.150 35.814 1.00 95.94 224 SER A CA 1
ATOM 1818 C C . SER A 1 224 ? -35.564 -14.864 37.153 1.00 95.94 224 SER A C 1
ATOM 1820 O O . SER A 1 224 ? -36.375 -14.408 37.962 1.00 95.94 224 SER A O 1
ATOM 1822 N N . GLN A 1 225 ? -34.798 -15.921 37.448 1.00 96.19 225 GLN A N 1
ATOM 1823 C CA . GLN A 1 225 ? -34.859 -16.630 38.734 1.00 96.19 225 GLN A CA 1
ATOM 1824 C C . GLN A 1 225 ? -34.468 -15.727 39.911 1.00 96.19 225 GLN A C 1
ATOM 1826 O O . GLN A 1 225 ? -35.121 -15.740 40.957 1.00 96.19 225 GLN A O 1
ATOM 1831 N N . LEU A 1 226 ? -33.437 -14.897 39.739 1.00 94.75 226 LEU A N 1
ATOM 1832 C CA . LEU A 1 226 ? -33.050 -13.894 40.727 1.00 94.75 226 LEU A CA 1
ATOM 1833 C C . LEU A 1 226 ? -34.170 -12.864 40.937 1.00 94.75 226 LEU A C 1
ATOM 1835 O O . LEU A 1 226 ? -34.408 -12.433 42.066 1.00 94.75 226 LEU A O 1
ATOM 1839 N N . GLY A 1 227 ? -34.860 -12.470 39.866 1.00 95.50 227 GLY A N 1
ATOM 1840 C CA . GLY A 1 227 ? -36.030 -11.599 39.897 1.00 95.50 227 GLY A CA 1
ATOM 1841 C C . GLY A 1 227 ? -37.172 -12.185 40.726 1.00 95.50 227 GLY A C 1
ATOM 1842 O O . GLY A 1 227 ? -37.698 -11.486 41.595 1.00 95.50 227 GLY A O 1
ATOM 1843 N N . LEU A 1 228 ? -37.493 -13.467 40.519 1.00 93.56 228 LEU A N 1
ATOM 1844 C CA . LEU A 1 228 ? -38.491 -14.203 41.304 1.00 93.56 228 LEU A CA 1
ATOM 1845 C C . LEU A 1 228 ? -38.092 -14.273 42.785 1.00 93.56 228 LEU A C 1
ATOM 1847 O O . LEU A 1 228 ? -38.831 -13.797 43.640 1.00 93.56 228 LEU A O 1
ATOM 1851 N N . SER A 1 229 ? -36.870 -14.715 43.094 1.00 91.19 229 SER A N 1
ATOM 1852 C CA . SER A 1 229 ? -36.391 -14.796 44.484 1.00 91.19 229 SER A CA 1
ATOM 1853 C C . SER A 1 229 ? -36.343 -13.428 45.185 1.00 91.19 229 SER A C 1
ATOM 1855 O O . SER A 1 229 ? -36.616 -13.318 46.383 1.00 91.19 229 SER A O 1
ATOM 1857 N N . LYS A 1 230 ? -36.039 -12.346 44.453 1.00 96.19 230 LYS A N 1
ATOM 1858 C CA . LYS A 1 230 ? -36.126 -10.974 44.980 1.00 96.19 230 LYS A CA 1
ATOM 1859 C C . LYS A 1 230 ? -37.568 -10.552 45.262 1.00 96.19 230 LYS A C 1
ATOM 1861 O O . LYS A 1 230 ? -37.777 -9.793 46.209 1.00 96.19 230 LYS A O 1
ATOM 1866 N N . ALA A 1 231 ? -38.537 -10.978 44.452 1.00 93.94 231 ALA A N 1
ATOM 1867 C CA . ALA A 1 231 ? -39.951 -10.724 44.708 1.00 93.94 231 ALA A CA 1
ATOM 1868 C C . ALA A 1 231 ? -40.409 -11.459 45.977 1.00 93.94 231 ALA A C 1
ATOM 1870 O O . ALA A 1 231 ? -40.940 -10.805 46.874 1.00 93.94 231 ALA A O 1
ATOM 1871 N N . ASP A 1 232 ? -40.060 -12.739 46.117 1.00 94.31 232 ASP A N 1
ATOM 1872 C CA . ASP A 1 232 ? -40.355 -13.538 47.314 1.00 94.31 232 ASP A CA 1
ATOM 1873 C C . ASP A 1 232 ? -39.744 -12.908 48.576 1.00 94.31 232 ASP A C 1
ATOM 1875 O O . ASP A 1 232 ? -40.408 -12.757 49.601 1.00 94.31 232 ASP A O 1
ATOM 1879 N N . CYS A 1 233 ? -38.490 -12.441 48.502 1.00 92.31 233 CYS A N 1
ATOM 1880 C CA . CYS A 1 233 ? -37.846 -11.718 49.604 1.00 92.31 233 CYS A CA 1
ATOM 1881 C C . CYS A 1 233 ? -38.622 -10.453 50.012 1.00 92.31 233 CYS A C 1
ATOM 1883 O O . CYS A 1 233 ? -38.726 -10.156 51.203 1.00 92.31 233 CYS A O 1
ATOM 1885 N N . ARG A 1 234 ? -39.153 -9.687 49.047 1.00 93.44 234 ARG A N 1
ATOM 1886 C CA . ARG A 1 234 ? -39.963 -8.487 49.333 1.00 93.44 234 ARG A CA 1
ATOM 1887 C C . ARG A 1 234 ? -41.303 -8.853 49.953 1.00 93.44 234 ARG A C 1
ATOM 1889 O O . ARG A 1 234 ? -41.754 -8.150 50.855 1.00 93.44 234 ARG A O 1
ATOM 1896 N N . GLU A 1 235 ? -41.921 -9.934 49.493 1.00 93.31 235 GLU A N 1
ATOM 1897 C CA . GLU A 1 235 ? -43.166 -10.436 50.061 1.00 93.31 235 GLU A CA 1
ATOM 1898 C C . GLU A 1 235 ? -42.965 -10.881 51.513 1.00 93.31 235 GLU A C 1
ATOM 1900 O O . GLU A 1 235 ? -43.651 -10.372 52.400 1.00 93.31 235 GLU A O 1
ATOM 1905 N N . LEU A 1 236 ? -41.942 -11.694 51.792 1.00 91.94 236 LEU A N 1
ATOM 1906 C CA . LEU A 1 236 ? -41.550 -12.063 53.157 1.00 91.94 236 LEU A CA 1
ATOM 1907 C C . LEU A 1 236 ? -41.235 -10.831 54.018 1.00 91.94 236 LEU A C 1
ATOM 1909 O O . LEU A 1 236 ? -41.643 -10.758 55.176 1.00 91.94 236 LEU A O 1
ATOM 1913 N N . GLN A 1 237 ? -40.553 -9.825 53.465 1.00 92.81 237 GLN A N 1
ATOM 1914 C CA . GLN A 1 237 ? -40.278 -8.573 54.173 1.00 92.81 237 GLN A CA 1
ATOM 1915 C C . GLN A 1 237 ? -41.567 -7.798 54.501 1.00 92.81 237 GLN A C 1
ATOM 1917 O O . GLN A 1 237 ? -41.666 -7.213 55.582 1.00 92.81 237 GLN A O 1
ATOM 1922 N N . SER A 1 238 ? -42.561 -7.811 53.608 1.00 88.00 238 SER A N 1
ATOM 1923 C CA . SER A 1 238 ? -43.877 -7.209 53.850 1.00 88.00 238 SER A CA 1
ATOM 1924 C C . SER A 1 238 ? -44.655 -7.956 54.938 1.00 88.00 238 SER A C 1
ATOM 1926 O O . SER A 1 238 ? -45.188 -7.323 55.849 1.00 88.00 238 SER A O 1
ATOM 1928 N N . GLN A 1 239 ? -44.629 -9.294 54.921 1.00 90.44 239 GLN A N 1
ATOM 1929 C CA . GLN A 1 239 ? -45.231 -10.131 55.960 1.00 90.44 239 GLN A CA 1
ATOM 1930 C C . GLN A 1 239 ? -44.576 -9.856 57.319 1.00 90.44 239 GLN A C 1
ATOM 1932 O O . GLN A 1 239 ? -45.265 -9.649 58.317 1.00 90.44 239 GLN A O 1
ATOM 1937 N N . LEU A 1 240 ? -43.245 -9.752 57.359 1.00 88.00 240 LEU A N 1
ATOM 1938 C CA . LEU A 1 240 ? -42.500 -9.437 58.577 1.00 88.00 240 LEU A CA 1
ATOM 1939 C C . LEU A 1 240 ? -42.829 -8.034 59.114 1.00 88.00 240 LEU A C 1
ATOM 1941 O O . LEU A 1 240 ? -42.874 -7.830 60.326 1.00 88.00 240 LEU A O 1
ATOM 1945 N N . ALA A 1 241 ? -43.098 -7.066 58.233 1.00 89.44 241 ALA A N 1
ATOM 1946 C CA . ALA A 1 241 ? -43.553 -5.735 58.628 1.00 89.44 241 ALA A CA 1
ATOM 1947 C C . ALA A 1 241 ? -44.950 -5.771 59.272 1.00 89.44 241 ALA A C 1
ATOM 1949 O O . ALA A 1 241 ? -45.143 -5.147 60.315 1.00 89.44 241 ALA A O 1
ATOM 1950 N N . VAL A 1 242 ? -45.889 -6.544 58.710 1.00 88.81 242 VAL A N 1
ATOM 1951 C CA . VAL A 1 242 ? -47.226 -6.755 59.298 1.00 88.81 242 VAL A CA 1
ATOM 1952 C C . VAL A 1 242 ? -47.115 -7.426 60.665 1.00 88.81 242 VAL A C 1
ATOM 1954 O O . VAL A 1 242 ? -47.720 -6.958 61.626 1.00 88.81 242 VAL A O 1
ATOM 1957 N N . ILE A 1 243 ? -46.288 -8.467 60.786 1.00 86.31 243 ILE A N 1
ATOM 1958 C CA . ILE A 1 243 ? -46.025 -9.149 62.059 1.00 86.31 243 ILE A CA 1
ATOM 1959 C C . ILE A 1 243 ? -45.456 -8.168 63.092 1.00 86.31 243 ILE A C 1
ATOM 1961 O O . ILE A 1 243 ? -45.948 -8.102 64.215 1.00 86.31 243 ILE A O 1
ATOM 1965 N N . ASN A 1 244 ? -44.463 -7.356 62.717 1.00 87.06 244 ASN A N 1
ATOM 1966 C CA . ASN A 1 244 ? -43.900 -6.334 63.602 1.00 87.06 244 ASN A CA 1
ATOM 1967 C C . ASN A 1 244 ? -44.936 -5.278 64.015 1.00 87.06 244 ASN A C 1
ATOM 1969 O O . ASN A 1 244 ? -44.897 -4.798 65.149 1.00 87.06 244 ASN A O 1
ATOM 1973 N N . GLN A 1 245 ? -45.872 -4.923 63.131 1.00 82.69 245 GLN A N 1
ATOM 1974 C CA . GLN A 1 245 ? -46.981 -4.025 63.449 1.00 82.69 245 GLN A CA 1
ATOM 1975 C C . GLN A 1 245 ? -47.958 -4.665 64.447 1.00 82.69 245 GLN A C 1
ATOM 1977 O O . GLN A 1 245 ? -48.336 -4.009 65.415 1.00 82.69 245 GLN A O 1
ATOM 1982 N N . LEU A 1 246 ? -48.285 -5.948 64.274 1.00 76.25 246 LEU A N 1
ATOM 1983 C CA . LEU A 1 246 ? -49.117 -6.739 65.188 1.00 76.25 246 LEU A CA 1
ATOM 1984 C C . LEU A 1 246 ? -48.465 -6.874 66.570 1.00 76.25 246 LEU A C 1
ATOM 1986 O O . LEU A 1 246 ? -49.094 -6.587 67.583 1.00 76.25 246 LEU A O 1
ATOM 1990 N N . PHE A 1 247 ? -47.174 -7.210 66.624 1.00 75.62 247 PHE A N 1
ATOM 1991 C CA . PHE A 1 247 ? -46.417 -7.231 67.878 1.00 75.62 247 PHE A CA 1
ATOM 1992 C C . PHE A 1 247 ? -46.373 -5.859 68.543 1.00 75.62 247 PHE A C 1
ATOM 1994 O O . PHE A 1 247 ? -46.538 -5.767 69.756 1.00 75.62 247 PHE A O 1
ATOM 2001 N N . SER A 1 248 ? -46.183 -4.792 67.765 1.00 81.44 248 SER A N 1
ATOM 2002 C CA . SER A 1 248 ? -46.196 -3.429 68.297 1.00 81.44 248 SER A CA 1
ATOM 2003 C C . SER A 1 248 ? -47.566 -3.073 68.874 1.00 81.44 248 SER A C 1
ATOM 2005 O O . SER A 1 248 ? -47.609 -2.506 69.956 1.00 81.44 248 SER A O 1
ATOM 2007 N N . GLN A 1 249 ? -48.664 -3.450 68.209 1.00 71.81 249 GLN A N 1
ATOM 2008 C CA . GLN A 1 249 ? -50.036 -3.256 68.696 1.00 71.81 249 GLN A CA 1
ATOM 2009 C C . GLN A 1 249 ? -50.349 -4.078 69.946 1.00 71.81 249 GLN A C 1
ATOM 2011 O O . GLN A 1 249 ? -50.997 -3.568 70.851 1.00 71.81 249 GLN A O 1
ATOM 2016 N N . ILE A 1 250 ? -49.870 -5.319 70.035 1.00 69.25 250 ILE A N 1
ATOM 2017 C CA . ILE A 1 250 ? -50.010 -6.134 71.247 1.00 69.25 250 ILE A CA 1
ATOM 2018 C C . ILE A 1 250 ? -49.230 -5.470 72.389 1.00 69.25 250 ILE A C 1
ATOM 2020 O O . ILE A 1 250 ? -49.779 -5.224 73.458 1.00 69.25 250 ILE A O 1
ATOM 2024 N N . LEU A 1 251 ? -47.970 -5.094 72.156 1.00 66.81 251 LEU A N 1
ATOM 2025 C CA . LEU A 1 251 ? -47.126 -4.459 73.171 1.00 66.81 251 LEU A CA 1
ATOM 2026 C C . LEU A 1 251 ? -47.641 -3.077 73.614 1.00 66.81 251 LEU A C 1
ATOM 2028 O O . LEU A 1 251 ? -47.470 -2.719 74.778 1.00 66.81 251 LEU A O 1
ATOM 2032 N N . THR A 1 252 ? -48.265 -2.292 72.729 1.00 65.94 252 THR A N 1
ATOM 2033 C CA . THR A 1 252 ? -48.874 -1.000 73.094 1.00 65.94 252 THR A CA 1
ATOM 2034 C C . THR A 1 252 ? -50.274 -1.149 73.683 1.00 65.94 252 THR A C 1
ATOM 2036 O O . THR A 1 252 ? -50.601 -0.415 74.613 1.00 65.94 252 THR A O 1
ATOM 2039 N N . GLY A 1 253 ? -51.065 -2.122 73.225 1.00 55.38 253 GLY A N 1
ATOM 2040 C CA . GLY A 1 253 ? -52.358 -2.484 73.811 1.00 55.38 253 GLY A CA 1
ATOM 2041 C C . GLY A 1 253 ? -52.225 -2.896 75.278 1.00 55.38 253 GLY A C 1
ATOM 2042 O O . GLY A 1 253 ? -53.002 -2.446 76.113 1.00 55.38 253 GLY A O 1
ATOM 2043 N N . PHE A 1 254 ? -51.155 -3.616 75.628 1.00 52.41 254 PHE A N 1
ATOM 2044 C CA . PHE A 1 254 ? -50.842 -3.954 77.022 1.00 52.41 254 PHE A CA 1
ATOM 2045 C C . PHE A 1 254 ? -50.457 -2.749 77.902 1.00 52.41 254 PHE A C 1
ATOM 2047 O O . PHE A 1 254 ? -50.573 -2.831 79.123 1.00 52.41 254 PHE A O 1
ATOM 2054 N N . ASN A 1 255 ? -50.012 -1.628 77.322 1.00 46.62 255 ASN A N 1
ATOM 2055 C CA . ASN A 1 255 ? -49.565 -0.451 78.080 1.00 46.62 255 ASN A CA 1
ATOM 2056 C C . ASN A 1 255 ? -50.655 0.617 78.283 1.00 46.62 255 ASN A C 1
ATOM 2058 O O . ASN A 1 255 ? -50.468 1.510 79.108 1.00 46.62 255 ASN A O 1
ATOM 2062 N N . ASN A 1 256 ? -51.793 0.524 77.587 1.00 47.22 256 ASN A N 1
ATOM 2063 C CA . ASN A 1 256 ? -52.859 1.533 77.613 1.00 47.22 256 ASN A CA 1
ATOM 2064 C C . ASN A 1 256 ? -54.105 1.100 78.404 1.00 47.22 256 ASN A C 1
ATOM 2066 O O . ASN A 1 256 ? -55.208 1.470 78.031 1.00 47.22 256 ASN A O 1
ATOM 2070 N N . GLY A 1 257 ? -53.977 0.320 79.482 1.00 50.09 257 GLY A N 1
ATOM 2071 C CA . GLY A 1 257 ? -55.067 0.094 80.454 1.00 50.09 257 GLY A CA 1
ATOM 2072 C C . GLY A 1 257 ? -56.386 -0.510 79.931 1.00 50.09 257 GLY A C 1
ATOM 2073 O O . GLY A 1 257 ? -57.310 -0.678 80.721 1.00 50.09 257 GLY A O 1
ATOM 2074 N N . GLN A 1 258 ? -56.494 -0.853 78.646 1.00 54.44 258 GLN A N 1
ATOM 2075 C CA . GLN A 1 258 ? -57.546 -1.694 78.092 1.00 54.44 258 GLN A CA 1
ATOM 2076 C C . GLN A 1 258 ? -57.114 -3.142 78.316 1.00 54.44 258 GLN A C 1
ATOM 2078 O O . GLN A 1 258 ? -56.362 -3.709 77.525 1.00 54.44 258 GLN A O 1
ATOM 2083 N N . GLU A 1 259 ? -57.567 -3.750 79.414 1.00 51.28 259 GLU A N 1
ATOM 2084 C CA . GLU A 1 259 ? -57.681 -5.206 79.432 1.00 51.28 259 GLU A CA 1
ATOM 2085 C C . GLU A 1 259 ? -58.591 -5.573 78.257 1.00 51.28 259 GLU A C 1
ATOM 2087 O O . GLU A 1 259 ? -59.776 -5.244 78.249 1.00 51.28 259 GLU A O 1
ATOM 2092 N N . ILE A 1 260 ? -58.016 -6.185 77.220 1.00 55.50 260 ILE A N 1
ATOM 2093 C CA . ILE A 1 260 ? -58.792 -6.905 76.214 1.00 55.50 260 ILE A CA 1
ATOM 2094 C C . ILE A 1 260 ? -59.666 -7.863 77.017 1.00 55.50 260 ILE A C 1
ATOM 2096 O O . ILE A 1 260 ? -59.129 -8.723 77.714 1.00 55.50 260 ILE A O 1
ATOM 2100 N N . ASP A 1 261 ? -60.983 -7.661 76.978 1.00 61.78 261 ASP A N 1
ATOM 2101 C CA . ASP A 1 261 ? -61.951 -8.453 77.732 1.00 61.78 261 ASP A CA 1
ATOM 2102 C C . ASP A 1 261 ? -61.895 -9.889 77.192 1.00 61.78 261 ASP A C 1
ATOM 2104 O O . ASP A 1 261 ? -62.544 -10.228 76.195 1.00 61.78 261 ASP A O 1
ATOM 2108 N N . LEU A 1 262 ? -60.999 -10.696 77.778 1.00 65.88 262 LEU A N 1
ATOM 2109 C CA . LEU A 1 262 ? -60.614 -12.015 77.278 1.00 65.88 262 LEU A CA 1
ATOM 2110 C C . LEU A 1 262 ? -61.856 -12.885 77.095 1.00 65.88 262 LEU A C 1
ATOM 2112 O O . LEU A 1 262 ? -61.937 -13.620 76.122 1.00 65.88 262 LEU A O 1
ATOM 2116 N N . ASP A 1 263 ? -62.858 -12.727 77.957 1.00 64.06 263 ASP A N 1
ATOM 2117 C CA . ASP A 1 263 ? -64.108 -13.480 77.911 1.00 64.06 263 ASP A CA 1
ATOM 2118 C C . ASP A 1 263 ? -64.976 -13.126 76.688 1.00 64.06 263 ASP A C 1
ATOM 2120 O O . ASP A 1 263 ? -65.661 -13.989 76.134 1.00 64.06 263 ASP A O 1
ATOM 2124 N N . LYS A 1 264 ? -64.929 -11.874 76.213 1.00 67.94 264 LYS A N 1
ATOM 2125 C CA . LYS A 1 264 ? -65.653 -11.416 75.014 1.00 67.94 264 LYS A CA 1
ATOM 2126 C C . LYS A 1 264 ? -64.914 -11.822 73.732 1.00 67.94 264 LYS A C 1
ATOM 2128 O O . LYS A 1 264 ? -65.548 -12.196 72.743 1.00 67.94 264 LYS A O 1
ATOM 2133 N N . LEU A 1 265 ? -63.579 -11.816 73.768 1.00 70.50 265 LEU A N 1
ATOM 2134 C CA . LEU A 1 265 ? -62.730 -12.328 72.690 1.00 70.50 265 LEU A CA 1
ATOM 2135 C C . LEU A 1 265 ? -62.828 -13.860 72.565 1.00 70.50 265 LEU A C 1
ATOM 2137 O O . LEU A 1 265 ? -62.923 -14.374 71.458 1.00 70.50 265 LEU A O 1
ATOM 2141 N N . ILE A 1 266 ? -62.877 -14.589 73.684 1.00 72.50 266 ILE A N 1
ATOM 2142 C CA . ILE A 1 266 ? -63.075 -16.046 73.709 1.00 72.50 266 ILE A CA 1
ATOM 2143 C C . ILE A 1 266 ? -64.441 -16.402 73.118 1.00 72.50 266 ILE A C 1
ATOM 2145 O O . ILE A 1 266 ? -64.506 -17.256 72.244 1.00 72.50 266 ILE A O 1
ATOM 2149 N N . ARG A 1 267 ? -65.513 -15.691 73.491 1.00 74.88 267 ARG A N 1
ATOM 2150 C CA . ARG A 1 267 ? -66.853 -15.902 72.914 1.00 74.88 267 ARG A CA 1
ATOM 2151 C C . ARG A 1 267 ? -66.907 -15.684 71.404 1.00 74.88 267 ARG A C 1
ATOM 2153 O O . ARG A 1 267 ? -67.491 -16.483 70.684 1.00 74.88 267 ARG A O 1
ATOM 2160 N N . THR A 1 268 ? -66.293 -14.607 70.924 1.00 67.50 268 THR A N 1
ATOM 2161 C CA . THR A 1 268 ? -66.279 -14.276 69.490 1.00 67.50 268 THR A CA 1
ATOM 2162 C C . THR A 1 268 ? -65.353 -15.192 68.687 1.00 67.50 268 THR A C 1
ATOM 2164 O O . THR A 1 268 ? -65.637 -15.478 67.525 1.00 67.50 268 THR A O 1
ATOM 2167 N N . LEU A 1 269 ? -64.283 -15.713 69.294 1.00 69.00 269 LEU A N 1
ATOM 2168 C CA . LEU A 1 269 ? -63.451 -16.769 68.712 1.00 69.00 269 LEU A CA 1
ATOM 2169 C C . LEU A 1 269 ? -64.165 -18.126 68.692 1.00 69.00 269 LEU A C 1
ATOM 2171 O O . LEU A 1 269 ? -64.042 -18.842 67.705 1.00 69.00 269 LEU A O 1
ATOM 2175 N N . GLU A 1 270 ? -64.930 -18.470 69.730 1.00 76.06 270 GLU A N 1
ATOM 2176 C CA . GLU A 1 270 ? -65.748 -19.690 69.783 1.00 76.06 270 GLU A CA 1
ATOM 2177 C C . GLU A 1 270 ? -66.872 -19.666 68.735 1.00 76.06 270 GLU A C 1
ATOM 2179 O O . GLU A 1 270 ? -67.086 -20.659 68.045 1.00 76.06 270 GLU A O 1
ATOM 2184 N N . GLU A 1 271 ? -67.542 -18.526 68.546 1.00 77.31 271 GLU A N 1
ATOM 2185 C CA . GLU A 1 271 ? -68.592 -18.347 67.528 1.00 77.31 271 GLU A CA 1
ATOM 2186 C C . GLU A 1 271 ? -68.062 -18.458 66.088 1.00 77.31 271 GLU A C 1
ATOM 2188 O O . GLU A 1 271 ? -68.792 -18.875 65.190 1.00 77.31 271 GLU A O 1
ATOM 2193 N N . ASN A 1 272 ? -66.787 -18.124 65.867 1.00 69.88 272 ASN A N 1
ATOM 2194 C CA . ASN A 1 272 ? -66.131 -18.196 64.559 1.00 69.88 272 ASN A CA 1
ATOM 2195 C C . ASN A 1 272 ? -65.160 -19.387 64.430 1.00 69.88 272 ASN A C 1
ATOM 2197 O O . ASN A 1 272 ? -64.426 -19.475 63.444 1.00 69.88 272 ASN A O 1
ATOM 2201 N N . HIS A 1 273 ? -65.151 -20.314 65.395 1.00 77.00 273 HIS A N 1
ATOM 2202 C CA . HIS A 1 273 ? -64.179 -21.410 65.484 1.00 77.00 273 HIS A CA 1
ATOM 2203 C C . HIS A 1 273 ? -64.237 -22.361 64.278 1.00 77.00 273 HIS A C 1
ATOM 2205 O O . HIS A 1 273 ? -63.195 -22.744 63.744 1.00 77.00 273 HIS A O 1
ATOM 2211 N N . ASP A 1 274 ? -65.435 -22.703 63.799 1.00 73.69 274 ASP A N 1
ATOM 2212 C CA . ASP A 1 274 ? -65.608 -23.594 62.642 1.00 73.69 274 ASP A CA 1
ATOM 2213 C C . ASP A 1 274 ? -65.103 -22.941 61.342 1.00 73.69 274 ASP A C 1
ATOM 2215 O O . ASP A 1 274 ? -64.418 -23.579 60.547 1.00 73.69 274 ASP A O 1
ATOM 2219 N N . LEU A 1 275 ? -65.337 -21.633 61.175 1.00 72.94 275 LEU A N 1
ATOM 2220 C CA . LEU A 1 275 ? -64.835 -20.834 60.050 1.00 72.94 275 LEU A CA 1
ATOM 2221 C C . LEU A 1 275 ? -63.308 -20.685 60.077 1.00 72.94 275 LEU A C 1
ATOM 2223 O O . LEU A 1 275 ? -62.656 -20.790 59.041 1.00 72.94 275 LEU A O 1
ATOM 2227 N N . LEU A 1 276 ? -62.722 -20.468 61.257 1.00 73.06 276 LEU A N 1
ATOM 2228 C CA . LEU A 1 276 ? -61.268 -20.402 61.428 1.00 73.06 276 LEU A CA 1
ATOM 2229 C C . LEU A 1 276 ? -60.601 -21.763 61.176 1.00 73.06 276 LEU A C 1
ATOM 2231 O O . LEU A 1 276 ? -59.506 -21.805 60.620 1.00 73.06 276 LEU A O 1
ATOM 2235 N N . THR A 1 277 ? -61.271 -22.864 61.527 1.00 75.94 277 THR A N 1
ATOM 2236 C CA . THR A 1 277 ? -60.787 -24.233 61.287 1.00 75.94 277 THR A CA 1
ATOM 2237 C C . THR A 1 277 ? -60.848 -24.602 59.800 1.00 75.94 277 THR A C 1
ATOM 2239 O O . THR A 1 277 ? -59.900 -25.194 59.284 1.00 75.94 277 THR A O 1
ATOM 2242 N N . ASP A 1 278 ? -61.896 -24.191 59.080 1.00 72.56 278 ASP A N 1
ATOM 2243 C CA . ASP A 1 278 ? -62.015 -24.371 57.621 1.00 72.56 278 ASP A CA 1
ATOM 2244 C C . ASP A 1 278 ? -61.007 -23.513 56.831 1.00 72.56 278 ASP A C 1
ATOM 2246 O O . ASP A 1 278 ? -60.471 -23.951 55.812 1.00 72.56 278 ASP A O 1
ATOM 2250 N N . ILE A 1 279 ? -60.702 -22.296 57.298 1.00 69.06 279 ILE A N 1
ATOM 2251 C CA . ILE A 1 279 ? -59.686 -21.435 56.666 1.00 69.06 279 ILE A CA 1
ATOM 2252 C C . ILE A 1 279 ? -58.271 -21.953 56.957 1.00 69.06 279 ILE A C 1
ATOM 2254 O O . ILE A 1 279 ? -57.423 -21.913 56.073 1.00 69.06 279 ILE A O 1
ATOM 2258 N N . ALA A 1 280 ? -58.011 -22.473 58.161 1.00 68.44 280 ALA A N 1
ATOM 2259 C CA . ALA A 1 280 ? -56.709 -23.034 58.530 1.00 68.44 280 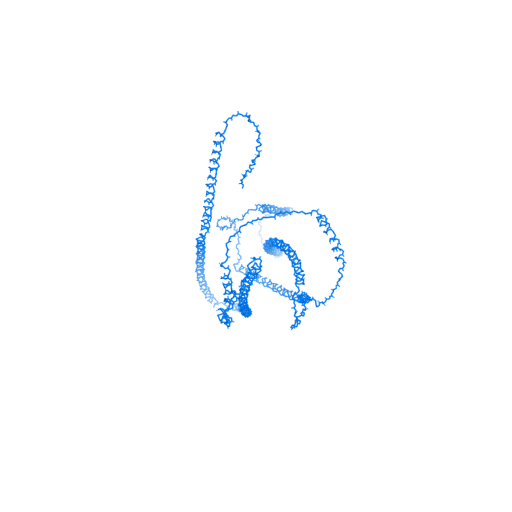ALA A CA 1
ATOM 2260 C C . ALA A 1 280 ? -56.426 -24.417 57.912 1.00 68.44 280 ALA A C 1
ATOM 2262 O O . ALA A 1 280 ? -55.269 -24.822 57.838 1.00 68.44 280 ALA A O 1
ATOM 2263 N N . SER A 1 281 ? -57.458 -25.156 57.491 1.00 69.44 281 SER A N 1
ATOM 2264 C CA . SER A 1 281 ? -57.313 -26.465 56.836 1.00 69.44 281 SER A CA 1
ATOM 2265 C C . SER A 1 281 ? -57.207 -26.389 55.307 1.00 69.44 281 SER A C 1
ATOM 2267 O O . SER A 1 281 ? -56.797 -27.368 54.685 1.00 69.44 281 SER A O 1
ATOM 2269 N N . ASN A 1 282 ? -57.501 -25.235 54.698 1.00 65.50 282 ASN A N 1
ATOM 2270 C CA . ASN A 1 282 ? -57.272 -24.978 53.276 1.00 65.50 282 ASN A CA 1
ATOM 2271 C C . ASN A 1 282 ? -55.923 -24.263 53.062 1.00 65.50 282 ASN A C 1
ATOM 2273 O O . ASN A 1 282 ? -55.813 -23.054 53.258 1.00 65.50 282 ASN A O 1
ATOM 2277 N N . GLU A 1 283 ? -54.911 -25.003 52.596 1.00 55.91 283 GLU A N 1
ATOM 2278 C CA . GLU A 1 283 ? -53.522 -24.535 52.377 1.00 55.91 283 GLU A CA 1
ATOM 2279 C C . GLU A 1 283 ? -53.374 -23.369 51.365 1.00 55.91 283 GLU A C 1
ATOM 2281 O O . GLU A 1 283 ? -52.312 -22.764 51.261 1.00 55.91 283 GLU A O 1
ATOM 2286 N N . GLU A 1 284 ? -54.424 -23.002 50.620 1.00 53.31 284 GLU A N 1
ATOM 2287 C CA . GLU A 1 284 ? -54.393 -21.905 49.635 1.00 53.31 284 GLU A CA 1
ATOM 2288 C C . GLU A 1 284 ? -54.606 -20.500 50.245 1.00 53.31 284 GLU A C 1
ATOM 2290 O O . GLU A 1 284 ? -54.595 -19.506 49.518 1.00 53.31 284 GLU A O 1
ATOM 2295 N N . SER A 1 285 ? -54.828 -20.371 51.561 1.00 52.91 285 SER A N 1
ATOM 2296 C CA . SER A 1 285 ? -55.280 -19.113 52.192 1.00 52.91 285 SER A CA 1
ATOM 2297 C C . SER A 1 285 ? -54.473 -18.646 53.414 1.00 52.91 285 SER A C 1
ATOM 2299 O O . SER A 1 285 ? -54.995 -17.903 54.250 1.00 52.91 285 SER A O 1
ATOM 2301 N N . ASP A 1 286 ? -53.175 -18.957 53.487 1.00 56.59 286 ASP A N 1
ATOM 2302 C CA . ASP A 1 286 ? -52.277 -18.518 54.578 1.00 56.59 286 ASP A CA 1
ATOM 2303 C C . ASP A 1 286 ? -52.229 -16.986 54.781 1.00 56.59 286 ASP A C 1
ATOM 2305 O O . ASP A 1 286 ? -51.924 -16.493 55.869 1.00 56.59 286 ASP A O 1
ATOM 2309 N N . GLN A 1 287 ? -52.585 -16.200 53.758 1.00 61.22 287 GLN A N 1
ATOM 2310 C CA . GLN A 1 287 ? -52.670 -14.734 53.843 1.00 61.22 287 GLN A CA 1
ATOM 2311 C C . GLN A 1 287 ? -54.002 -14.206 54.404 1.00 61.22 287 GLN A C 1
ATOM 2313 O O . GLN A 1 287 ? -54.086 -13.032 54.783 1.00 61.22 287 GLN A O 1
ATOM 2318 N N . ALA A 1 288 ? -55.055 -15.027 54.439 1.00 59.91 288 ALA A N 1
ATOM 2319 C CA . ALA A 1 288 ? -56.389 -14.615 54.873 1.00 59.91 288 ALA A CA 1
ATOM 2320 C C . ALA A 1 288 ? -56.545 -14.693 56.398 1.00 59.91 288 ALA A C 1
ATOM 2322 O O . ALA A 1 288 ? -57.146 -13.800 56.998 1.00 59.91 288 ALA A O 1
ATOM 2323 N N . LEU A 1 289 ? -55.940 -15.702 57.036 1.00 66.25 289 LEU A N 1
ATOM 2324 C CA . LEU A 1 289 ? -56.041 -15.927 58.481 1.00 66.25 289 LEU A CA 1
ATOM 2325 C C . LEU A 1 289 ? -55.543 -14.722 59.313 1.00 66.25 289 LEU A C 1
ATOM 2327 O O . LEU A 1 289 ? -56.279 -14.270 60.193 1.00 66.25 289 LEU A O 1
ATOM 2331 N N . PRO A 1 290 ? -54.374 -14.107 59.023 1.00 65.50 290 PRO A N 1
ATOM 2332 C CA . PRO A 1 290 ? -53.898 -12.954 59.789 1.00 65.50 290 PRO A CA 1
ATOM 2333 C C . PRO A 1 290 ? -54.778 -11.708 59.616 1.00 65.50 290 PRO A C 1
ATOM 2335 O O . PRO A 1 290 ? -54.902 -10.915 60.546 1.00 65.50 290 PRO A O 1
ATOM 2338 N N . LYS A 1 291 ? -55.411 -11.535 58.445 1.00 66.06 291 LYS A N 1
ATOM 2339 C CA . LYS A 1 291 ? -56.330 -10.415 58.175 1.00 66.06 291 LYS A CA 1
ATOM 2340 C C . LYS A 1 291 ? -57.651 -10.568 58.923 1.00 66.06 291 LYS A C 1
ATOM 2342 O O . LYS A 1 291 ? -58.103 -9.605 59.529 1.00 66.06 291 LYS A O 1
ATOM 2347 N N . VAL A 1 292 ? -58.229 -11.770 58.930 1.00 69.06 292 VAL A N 1
ATOM 2348 C CA . VAL A 1 292 ? -59.476 -12.063 59.657 1.00 69.06 292 VAL A CA 1
ATOM 2349 C C . VAL A 1 292 ? -59.276 -11.901 61.167 1.00 69.06 292 VAL A C 1
ATOM 2351 O O . VAL A 1 292 ? -60.109 -11.293 61.834 1.00 69.06 292 VAL A O 1
ATOM 2354 N N . LEU A 1 293 ? -58.133 -12.351 61.700 1.00 66.50 293 LEU A N 1
ATOM 2355 C CA . LEU A 1 293 ? -57.773 -12.143 63.107 1.00 66.50 293 LEU A CA 1
ATOM 2356 C C . LEU A 1 293 ? -57.577 -10.657 63.449 1.00 66.50 293 LEU A C 1
ATOM 2358 O O . LEU A 1 293 ? -58.011 -10.216 64.511 1.00 66.50 293 LEU A O 1
ATOM 2362 N N . LEU A 1 294 ? -56.968 -9.871 62.554 1.00 68.31 294 LEU A N 1
ATOM 2363 C CA . LEU A 1 294 ? -56.796 -8.428 62.744 1.00 68.31 294 LEU A CA 1
ATOM 2364 C C . LEU A 1 294 ? -58.138 -7.677 62.713 1.00 68.31 294 LEU A C 1
ATOM 2366 O O . LEU A 1 294 ? -58.340 -6.771 63.519 1.00 68.31 294 LEU A O 1
ATOM 2370 N N . ASP A 1 295 ? -59.067 -8.068 61.837 1.00 70.44 295 ASP A N 1
ATOM 2371 C CA . ASP A 1 295 ? -60.411 -7.479 61.771 1.00 70.44 295 ASP A CA 1
ATOM 2372 C C . ASP A 1 295 ? -61.256 -7.822 63.005 1.00 70.44 295 ASP A C 1
ATOM 2374 O O . ASP A 1 295 ? -61.900 -6.931 63.556 1.00 70.44 295 ASP A O 1
ATOM 2378 N N . LEU A 1 296 ? -61.190 -9.060 63.510 1.00 68.19 296 LEU A N 1
ATOM 2379 C CA . LEU A 1 296 ? -61.856 -9.470 64.757 1.00 68.19 296 LEU A CA 1
ATOM 2380 C C . LEU A 1 296 ? -61.316 -8.704 65.974 1.00 68.19 296 LEU A C 1
ATOM 2382 O O . LEU A 1 296 ? -62.088 -8.213 66.798 1.00 68.19 296 LEU A O 1
ATOM 2386 N N . VAL A 1 297 ? -59.993 -8.531 66.063 1.00 65.25 297 VAL A N 1
ATOM 2387 C CA . VAL A 1 297 ? -59.352 -7.742 67.129 1.00 65.25 297 VAL A CA 1
ATOM 2388 C C . VAL A 1 297 ? -59.721 -6.257 67.020 1.00 65.25 297 VAL A C 1
ATOM 2390 O O . VAL A 1 297 ? -60.022 -5.622 68.030 1.00 65.25 297 VAL A O 1
ATOM 2393 N N . ASN A 1 298 ? -59.783 -5.699 65.807 1.00 65.19 298 ASN A N 1
ATOM 2394 C CA . ASN A 1 298 ? -60.220 -4.318 65.583 1.00 65.19 298 ASN A CA 1
ATOM 2395 C C . ASN A 1 298 ? -61.712 -4.109 65.892 1.00 65.19 298 ASN A C 1
ATOM 2397 O O . ASN A 1 298 ? -62.092 -3.039 66.371 1.00 65.19 298 ASN A O 1
ATOM 2401 N N . GLN A 1 299 ? -62.560 -5.113 65.658 1.00 64.00 299 GLN A N 1
ATOM 2402 C CA . GLN A 1 299 ? -63.988 -5.066 65.979 1.00 64.00 299 GLN A CA 1
ATOM 2403 C C . GLN A 1 299 ? -64.234 -5.041 67.496 1.00 64.00 299 GLN A C 1
ATOM 2405 O O . GLN A 1 299 ? -65.155 -4.369 67.953 1.00 64.00 299 GLN A O 1
ATOM 2410 N N . VAL A 1 300 ? -63.362 -5.683 68.282 1.00 58.00 300 VAL A N 1
ATOM 2411 C CA . VAL A 1 300 ? -63.361 -5.599 69.754 1.00 58.00 300 VAL A CA 1
ATOM 2412 C C . VAL A 1 300 ? -62.795 -4.257 70.252 1.00 58.00 300 VAL A C 1
ATOM 2414 O O . VAL A 1 300 ? -63.269 -3.730 71.257 1.00 58.00 300 VAL A O 1
ATOM 2417 N N . ASN A 1 301 ? -61.837 -3.658 69.532 1.00 57.19 301 ASN A N 1
ATOM 2418 C CA . ASN A 1 301 ? -61.190 -2.397 69.924 1.00 57.19 301 ASN A CA 1
ATOM 2419 C C . ASN A 1 301 ? -62.012 -1.126 69.613 1.00 57.19 301 ASN A C 1
ATOM 2421 O O . ASN A 1 301 ? -61.880 -0.127 70.318 1.00 57.19 301 ASN A O 1
ATOM 2425 N N . ASN A 1 302 ? -62.858 -1.133 68.577 1.00 48.78 302 ASN A N 1
ATOM 2426 C CA . ASN A 1 302 ? -63.514 0.083 68.063 1.00 48.78 302 ASN A CA 1
ATOM 2427 C C . ASN A 1 302 ? -64.788 0.529 68.813 1.00 48.78 302 ASN A C 1
ATOM 2429 O O . ASN A 1 302 ? -65.365 1.556 68.459 1.00 48.78 302 ASN A O 1
ATOM 2433 N N . GLU A 1 303 ? -65.225 -0.176 69.861 1.00 44.59 303 GLU A N 1
ATOM 2434 C CA . GLU A 1 303 ? -66.419 0.203 70.643 1.00 44.59 303 GLU A CA 1
ATOM 2435 C C . GLU A 1 303 ? -66.119 1.042 71.903 1.00 44.59 303 GLU A C 1
ATOM 2437 O O . GLU A 1 303 ? -67.037 1.358 72.660 1.00 44.59 303 GLU A O 1
ATOM 2442 N N . SER A 1 304 ? -64.868 1.456 72.151 1.00 39.75 304 SER A N 1
ATOM 2443 C CA . SER A 1 304 ? -64.522 2.200 73.375 1.00 39.75 304 SER A CA 1
ATOM 2444 C C . SER A 1 304 ? -63.622 3.432 73.164 1.00 39.75 304 SER A C 1
ATOM 2446 O O . SER A 1 304 ? -62.404 3.340 73.196 1.00 39.75 304 SER A O 1
ATOM 2448 N N . GLY A 1 305 ? -64.256 4.613 73.082 1.00 30.20 305 GLY A N 1
ATOM 2449 C CA . GLY A 1 305 ? -63.807 5.820 73.804 1.00 30.20 305 GLY A CA 1
ATOM 2450 C C . GLY A 1 305 ? -62.957 6.877 73.075 1.00 30.20 305 GLY A C 1
ATOM 2451 O O . GLY A 1 305 ? -61.926 6.590 72.486 1.00 30.20 305 GLY A O 1
ATOM 2452 N N . GLU A 1 306 ? -63.396 8.136 73.199 1.00 30.48 306 GLU A N 1
ATOM 2453 C CA . GLU A 1 306 ? -62.888 9.382 72.602 1.00 30.48 306 GLU A CA 1
ATOM 2454 C C . GLU A 1 306 ? -61.677 10.045 73.318 1.00 30.48 306 GLU A C 1
ATOM 2456 O O . GLU A 1 306 ? -61.498 9.902 74.522 1.00 30.48 306 GLU A O 1
ATOM 2461 N N . ALA A 1 307 ? -60.975 10.906 72.555 1.00 30.00 307 ALA A N 1
ATOM 2462 C CA . ALA A 1 307 ? -60.322 12.191 72.902 1.00 30.00 307 ALA A CA 1
ATOM 2463 C C . ALA A 1 307 ? -59.174 12.288 73.946 1.00 30.00 307 ALA A C 1
ATOM 2465 O O . ALA A 1 307 ? -59.319 11.932 75.109 1.00 30.00 307 ALA A O 1
ATOM 2466 N N . GLY A 1 308 ? -58.086 12.999 73.583 1.00 27.92 308 GLY A N 1
ATOM 2467 C CA . GLY A 1 308 ? -57.197 13.639 74.573 1.00 27.92 308 GLY A CA 1
ATOM 2468 C C . GLY A 1 308 ? -55.786 14.031 74.108 1.00 27.92 308 GLY A C 1
ATOM 2469 O O . GLY A 1 308 ? -54.958 13.184 73.811 1.00 27.92 308 GLY A O 1
ATOM 2470 N N . THR A 1 309 ? -55.506 15.335 74.108 1.00 26.95 309 THR A N 1
ATOM 2471 C CA . THR A 1 309 ? -54.295 16.039 73.640 1.00 26.95 309 THR A CA 1
ATOM 2472 C C . THR A 1 309 ? -53.239 16.267 74.746 1.00 26.95 309 THR A C 1
ATOM 2474 O O . THR A 1 309 ? -53.602 16.499 75.894 1.00 26.95 309 THR A O 1
ATOM 2477 N N . SER A 1 310 ? -51.965 16.430 74.343 1.00 29.31 310 SER A N 1
ATOM 2478 C CA . SER A 1 310 ? -50.986 17.448 74.818 1.00 29.31 310 SER A CA 1
ATOM 2479 C C . SER A 1 310 ? -49.713 17.040 75.590 1.00 29.31 310 SER A C 1
ATOM 2481 O O . SER A 1 310 ? -49.646 16.064 76.323 1.00 29.31 310 SER A O 1
ATOM 2483 N N . GLN A 1 311 ? -48.688 17.872 75.358 1.00 33.81 311 GLN A N 1
ATOM 2484 C CA . GLN A 1 311 ? -47.252 17.772 75.652 1.00 33.81 311 GLN A CA 1
ATOM 2485 C C . GLN A 1 311 ? -46.819 18.090 77.105 1.00 33.81 311 GLN A C 1
ATOM 2487 O O . GLN A 1 311 ? -47.490 18.840 77.808 1.00 33.81 311 GLN A O 1
ATOM 2492 N N . ARG A 1 312 ? -45.540 17.745 77.376 1.00 27.23 312 ARG A N 1
ATOM 2493 C CA . ARG A 1 312 ? -44.454 18.582 77.970 1.00 27.23 312 ARG A CA 1
ATOM 2494 C C . ARG A 1 312 ? -43.978 18.198 79.382 1.00 27.23 312 ARG A C 1
ATOM 2496 O O . ARG A 1 312 ? -44.768 18.077 80.305 1.00 27.23 312 ARG A O 1
ATOM 2503 N N . GLY A 1 313 ? -42.651 18.130 79.552 1.00 27.38 313 GLY A N 1
ATOM 2504 C CA . GLY A 1 313 ? -41.984 18.051 80.857 1.00 27.38 313 GLY A CA 1
ATOM 2505 C C . GLY A 1 313 ? -40.467 17.857 80.751 1.00 27.38 313 GLY A C 1
ATOM 2506 O O . GLY A 1 313 ? -39.988 16.765 80.488 1.00 27.38 313 GLY A O 1
ATOM 2507 N N . GLU A 1 314 ? -39.737 18.946 80.946 1.00 29.66 314 GLU A N 1
ATOM 2508 C CA . GLU A 1 314 ? -38.283 19.150 80.916 1.00 29.66 314 GLU A CA 1
ATOM 2509 C C . GLU A 1 314 ? -37.794 19.324 82.372 1.00 29.66 314 GLU A C 1
ATOM 2511 O O . GLU A 1 314 ? -38.529 19.961 83.116 1.00 29.66 314 GLU A O 1
ATOM 2516 N N . THR A 1 315 ? -36.620 18.793 82.780 1.00 30.28 315 THR A N 1
ATOM 2517 C CA . THR A 1 315 ? -35.622 19.452 83.681 1.00 30.28 315 THR A CA 1
ATOM 2518 C C . THR A 1 315 ? -34.442 18.540 84.101 1.00 30.28 315 THR A C 1
ATOM 2520 O O . THR A 1 315 ? -34.592 17.624 84.903 1.00 30.28 315 THR A O 1
ATOM 2523 N N . THR A 1 316 ? -33.266 18.835 83.537 1.00 34.09 316 THR A N 1
ATOM 2524 C CA . THR A 1 316 ? -31.976 19.224 84.168 1.00 34.09 316 THR A CA 1
ATOM 2525 C C . THR A 1 316 ? -31.340 18.513 85.390 1.00 34.09 316 THR A C 1
ATOM 2527 O O . THR A 1 316 ? -31.859 18.553 86.498 1.00 34.09 316 THR A O 1
ATOM 2530 N N . ALA A 1 317 ? -30.056 18.148 85.175 1.00 34.41 317 ALA A N 1
ATOM 2531 C CA . ALA A 1 317 ? -28.836 18.533 85.930 1.00 34.41 317 ALA A CA 1
ATOM 2532 C C . ALA A 1 317 ? -28.073 17.449 86.730 1.00 34.41 317 ALA A C 1
ATOM 2534 O O . ALA A 1 317 ? -28.582 16.921 87.710 1.00 34.41 317 ALA A O 1
ATOM 2535 N N . LEU A 1 318 ? -26.785 17.242 86.380 1.00 36.72 318 LEU A N 1
ATOM 2536 C CA . LEU A 1 318 ? -25.617 17.390 87.281 1.00 36.72 318 LEU A CA 1
ATOM 2537 C C . LEU A 1 318 ? -24.278 17.190 86.527 1.00 36.72 318 LEU A C 1
ATOM 2539 O O . LEU A 1 318 ? -23.981 16.132 85.975 1.00 36.72 318 LEU A O 1
ATOM 2543 N N . ASN A 1 319 ? -23.462 18.248 86.523 1.00 47.44 319 ASN A N 1
ATOM 2544 C CA . ASN A 1 319 ? -22.168 18.387 85.847 1.00 47.44 319 ASN A CA 1
ATOM 2545 C C . ASN A 1 319 ? -21.002 17.855 86.704 1.00 47.44 319 ASN A C 1
ATOM 2547 O O . ASN A 1 319 ? -20.226 18.639 87.243 1.00 47.44 319 ASN A O 1
ATOM 2551 N N . SER A 1 320 ? -20.860 16.535 86.835 1.00 51.22 320 SER A N 1
ATOM 2552 C CA . SER A 1 320 ? -19.638 15.920 87.404 1.00 51.22 320 SER A CA 1
ATOM 2553 C C . SER A 1 320 ? -19.103 14.717 86.614 1.00 51.22 320 SER A C 1
ATOM 2555 O O . SER A 1 320 ? -18.009 14.230 86.886 1.00 51.22 320 SER A O 1
ATOM 2557 N N . ALA A 1 321 ? -19.824 14.267 85.581 1.00 47.62 321 ALA A N 1
ATOM 2558 C CA . ALA A 1 321 ? -19.405 13.170 84.705 1.00 47.62 321 ALA A CA 1
ATOM 2559 C C . ALA A 1 321 ? -18.528 13.628 83.520 1.00 47.62 321 ALA A C 1
ATOM 2561 O O . ALA A 1 321 ? -17.815 12.825 82.919 1.00 47.62 321 ALA A O 1
ATOM 2562 N N . THR A 1 322 ? -18.546 14.917 83.175 1.00 55.78 322 THR A N 1
ATOM 2563 C CA . THR A 1 322 ? -17.926 15.446 81.949 1.00 55.78 322 THR A CA 1
ATOM 2564 C C . THR A 1 322 ? -16.397 15.538 82.012 1.00 55.78 322 THR A C 1
ATOM 2566 O O . THR A 1 322 ? -15.748 15.309 80.993 1.00 55.78 322 THR A O 1
ATOM 2569 N N . GLU A 1 323 ? -15.789 15.755 83.183 1.00 51.50 323 GLU A N 1
ATOM 2570 C CA . GLU A 1 323 ? -14.319 15.760 83.334 1.00 51.50 323 GLU A CA 1
ATOM 2571 C C . GLU A 1 323 ? -13.700 14.350 83.324 1.00 51.50 323 GLU A C 1
ATOM 2573 O O . GLU A 1 323 ? -12.586 14.158 82.828 1.00 51.50 323 GLU A O 1
ATOM 2578 N N . ILE A 1 324 ? -14.435 13.334 83.793 1.00 55.19 324 ILE A N 1
ATOM 2579 C CA . ILE A 1 324 ? -14.008 11.925 83.727 1.00 55.19 324 ILE A CA 1
ATOM 2580 C C . ILE A 1 324 ? -14.096 11.422 82.274 1.00 55.19 324 ILE A C 1
ATOM 2582 O O . ILE A 1 324 ? -13.179 10.764 81.778 1.00 55.19 324 ILE A O 1
ATOM 2586 N N . VAL A 1 325 ? -15.153 11.812 81.552 1.00 61.66 325 VAL A N 1
ATOM 2587 C CA . VAL A 1 325 ? -15.368 11.477 80.133 1.00 61.66 325 VAL A CA 1
ATOM 2588 C C . VAL A 1 325 ? -14.334 12.132 79.207 1.00 61.66 325 VAL A C 1
ATOM 2590 O O . VAL A 1 325 ? -13.965 11.531 78.202 1.00 61.66 325 VAL A O 1
ATOM 2593 N N . GLN A 1 326 ? -13.798 13.310 79.537 1.00 61.72 326 GLN A N 1
ATOM 2594 C CA . GLN A 1 326 ? -12.788 13.975 78.698 1.00 61.72 326 GLN A CA 1
ATOM 2595 C C . GLN A 1 326 ? -11.372 13.382 78.816 1.00 61.72 326 GLN A C 1
ATOM 2597 O O . GLN A 1 326 ? -10.582 13.503 77.877 1.00 61.72 326 GLN A O 1
ATOM 2602 N N . ASN A 1 327 ? -11.042 12.702 79.921 1.00 56.34 327 ASN A N 1
ATOM 2603 C CA . ASN A 1 327 ? -9.736 12.049 80.105 1.00 56.34 327 ASN A CA 1
ATOM 2604 C C . ASN A 1 327 ? -9.733 10.554 79.725 1.00 56.34 327 ASN A C 1
ATOM 2606 O O . ASN A 1 327 ? -8.672 9.998 79.426 1.00 56.34 327 ASN A O 1
ATOM 2610 N N . LEU A 1 328 ? -10.911 9.928 79.628 1.00 65.56 328 LEU A N 1
ATOM 2611 C CA . LEU A 1 328 ? -11.115 8.558 79.139 1.00 65.56 328 LEU A CA 1
ATOM 2612 C C . LEU A 1 328 ? -10.471 8.273 77.764 1.00 65.56 328 LEU A C 1
ATOM 2614 O O . LEU A 1 328 ? -9.816 7.242 77.646 1.00 65.56 328 LEU A O 1
ATOM 2618 N N . PRO A 1 329 ? -10.537 9.166 76.753 1.00 69.50 329 PRO A N 1
ATOM 2619 C CA . PRO A 1 329 ? -9.899 8.955 75.451 1.00 69.50 329 PRO A CA 1
ATOM 2620 C C . PRO A 1 329 ? -8.368 8.900 75.498 1.00 69.50 329 PRO A C 1
ATOM 2622 O O . PRO A 1 329 ? -7.758 8.217 74.679 1.00 69.50 329 PRO A O 1
ATOM 2625 N N . LYS A 1 330 ? -7.731 9.609 76.442 1.00 68.12 330 LYS A N 1
ATOM 2626 C CA . LYS A 1 330 ? -6.266 9.601 76.607 1.00 68.12 330 LYS A CA 1
ATOM 2627 C C . LYS A 1 330 ? -5.807 8.304 77.271 1.00 68.12 330 LYS A C 1
ATOM 2629 O O . LYS A 1 330 ? -4.861 7.683 76.801 1.00 68.12 330 LYS A O 1
ATOM 2634 N N . VAL A 1 331 ? -6.539 7.860 78.295 1.00 71.31 331 VAL A N 1
ATOM 2635 C CA . VAL A 1 331 ? -6.322 6.570 78.967 1.00 71.31 331 VAL A CA 1
ATOM 2636 C C . VAL A 1 331 ? -6.573 5.403 78.005 1.00 71.31 331 VAL A C 1
ATOM 2638 O O . VAL A 1 331 ? -5.768 4.480 77.938 1.00 71.31 331 VAL A O 1
ATOM 2641 N N . TRP A 1 332 ? -7.628 5.482 77.187 1.00 70.94 332 TRP A N 1
ATOM 2642 C CA . TRP A 1 332 ? -7.926 4.504 76.136 1.00 70.94 332 TRP A CA 1
ATOM 2643 C C . TRP A 1 332 ? -6.856 4.441 75.047 1.00 70.94 332 TRP A C 1
ATOM 2645 O O . TRP A 1 332 ? -6.556 3.358 74.560 1.00 70.94 332 TRP A O 1
ATOM 2655 N N . ARG A 1 333 ? -6.259 5.577 74.670 1.00 76.69 333 ARG A N 1
ATOM 2656 C CA . ARG A 1 333 ? -5.187 5.609 73.668 1.00 76.69 333 ARG A CA 1
ATOM 2657 C C . ARG A 1 333 ? -3.922 4.917 74.179 1.00 76.69 333 ARG A C 1
ATOM 2659 O O . ARG A 1 333 ? -3.389 4.078 73.471 1.00 76.69 333 ARG A O 1
ATOM 2666 N N . VAL A 1 334 ? -3.527 5.183 75.428 1.00 72.44 334 VAL A N 1
ATOM 2667 C C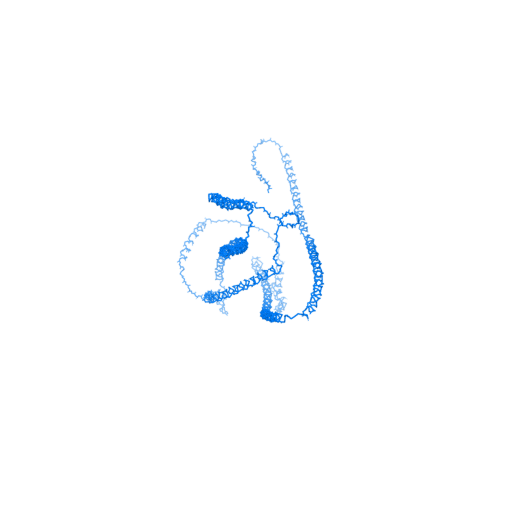A . VAL A 1 334 ? -2.385 4.512 76.083 1.00 72.44 334 VAL A CA 1
ATOM 2668 C C . VAL A 1 334 ? -2.636 3.007 76.248 1.00 72.44 334 VAL A C 1
ATOM 2670 O O . VAL A 1 334 ? -1.732 2.208 76.027 1.00 72.44 334 VAL A O 1
ATOM 2673 N N . LEU A 1 335 ? -3.869 2.601 76.571 1.00 66.19 335 LEU A N 1
ATOM 2674 C CA . LEU A 1 335 ? -4.264 1.189 76.652 1.00 66.19 335 LEU A CA 1
ATOM 2675 C C . LEU A 1 335 ? -4.265 0.485 75.291 1.00 66.19 335 LEU A C 1
ATOM 2677 O O . LEU A 1 335 ? -3.819 -0.652 75.223 1.00 66.19 335 LEU A O 1
ATOM 2681 N N . ILE A 1 336 ? -4.728 1.139 74.220 1.00 69.88 336 ILE A N 1
ATOM 2682 C CA . ILE A 1 336 ? -4.691 0.593 72.852 1.00 69.88 336 ILE A CA 1
ATOM 2683 C C . ILE A 1 336 ? -3.253 0.467 72.358 1.00 69.88 336 ILE A C 1
ATOM 2685 O O . ILE A 1 336 ? -2.917 -0.536 71.741 1.00 69.88 336 ILE A O 1
ATOM 2689 N N . GLU A 1 337 ? -2.400 1.444 72.652 1.00 76.44 337 GLU A N 1
ATOM 2690 C CA . GLU A 1 337 ? -0.996 1.423 72.243 1.00 76.44 337 GLU A CA 1
ATOM 2691 C C . GLU A 1 337 ? -0.240 0.293 72.963 1.00 76.44 337 GLU A C 1
ATOM 2693 O O . GLU A 1 337 ? 0.423 -0.512 72.311 1.00 76.44 337 GLU A O 1
ATOM 2698 N N . LEU A 1 338 ? -0.480 0.099 74.267 1.00 59.47 338 LEU A N 1
ATOM 2699 C CA . LEU A 1 338 ? 0.042 -1.040 75.037 1.00 59.47 338 LEU A CA 1
ATOM 2700 C C . LEU A 1 338 ? -0.546 -2.402 74.610 1.00 59.47 338 LEU A C 1
ATOM 2702 O O . LEU A 1 338 ? 0.179 -3.394 74.633 1.00 59.47 338 LEU A O 1
ATOM 2706 N N . LEU A 1 339 ? -1.817 -2.470 74.184 1.00 54.03 339 LEU A N 1
ATOM 2707 C CA . LEU A 1 339 ? -2.428 -3.703 73.655 1.00 54.03 339 LEU A CA 1
ATOM 2708 C C . LEU A 1 339 ? -1.952 -4.034 72.234 1.00 54.03 339 LEU A C 1
ATOM 2710 O O . LEU A 1 339 ? -1.826 -5.207 71.891 1.00 54.03 339 LEU A O 1
ATOM 2714 N N . SER A 1 340 ? -1.679 -3.022 71.406 1.00 58.72 340 SER A N 1
ATOM 2715 C CA . SER A 1 340 ? -1.247 -3.203 70.013 1.00 58.72 340 SER A CA 1
ATOM 2716 C C . SER A 1 340 ? 0.151 -3.818 69.896 1.00 58.72 340 SER A C 1
ATOM 2718 O O . SER A 1 340 ? 0.455 -4.476 68.906 1.00 58.72 340 SER A O 1
ATOM 2720 N N . HIS A 1 341 ? 0.976 -3.686 70.939 1.00 47.16 341 HIS A N 1
ATOM 2721 C CA . HIS A 1 341 ? 2.286 -4.330 71.034 1.00 47.16 341 HIS A CA 1
ATOM 2722 C C . HIS A 1 341 ? 2.246 -5.763 71.602 1.00 47.16 341 HIS A C 1
ATOM 2724 O O . HIS A 1 341 ? 3.291 -6.409 71.654 1.00 47.16 341 HIS A O 1
ATOM 2730 N N . GLN A 1 342 ? 1.081 -6.283 72.021 1.00 44.75 342 GLN A N 1
ATOM 2731 C CA . GLN A 1 342 ? 0.969 -7.592 72.687 1.00 44.75 342 GLN A CA 1
ATOM 2732 C C . GLN A 1 342 ? 0.430 -8.725 71.792 1.00 44.75 342 GLN A C 1
ATOM 2734 O O . GLN A 1 342 ? 0.414 -9.880 72.217 1.00 44.75 342 GLN A O 1
ATOM 2739 N N . SER A 1 343 ? 0.034 -8.458 70.544 1.00 42.47 343 SER A N 1
ATOM 2740 C CA . SER A 1 343 ? -0.414 -9.515 69.627 1.00 42.47 343 SER A CA 1
ATOM 2741 C C . SER A 1 343 ? 0.763 -10.163 68.885 1.00 42.47 343 SER A C 1
ATOM 2743 O O . SER A 1 343 ? 1.123 -9.755 67.781 1.00 42.47 343 SER A O 1
ATOM 2745 N N . ALA A 1 344 ? 1.352 -11.188 69.504 1.00 38.34 344 ALA A N 1
ATOM 2746 C CA . ALA A 1 344 ? 2.128 -12.219 68.812 1.00 38.34 344 ALA A CA 1
ATOM 2747 C C . ALA A 1 344 ? 1.197 -13.089 67.931 1.00 38.34 344 ALA A C 1
ATOM 2749 O O . ALA A 1 344 ? 0.002 -13.187 68.230 1.00 38.34 344 ALA A O 1
ATOM 2750 N N . PRO A 1 345 ? 1.699 -13.723 66.853 1.00 48.34 345 PRO A N 1
ATOM 2751 C CA . PRO A 1 345 ? 0.858 -14.426 65.895 1.00 48.34 345 PRO A CA 1
ATOM 2752 C C . PRO A 1 345 ? 0.452 -15.783 66.472 1.00 48.34 345 PRO A C 1
ATOM 2754 O O . PRO A 1 345 ? 1.285 -16.675 66.619 1.00 48.34 345 PRO A O 1
ATOM 2757 N N . VAL A 1 346 ? -0.831 -15.945 66.793 1.00 38.66 346 VAL A N 1
ATOM 2758 C CA . VAL A 1 346 ? -1.396 -17.248 67.153 1.00 38.66 346 VAL A CA 1
ATOM 2759 C C . VAL A 1 346 ? -2.357 -17.671 66.055 1.00 38.66 346 VAL A C 1
ATOM 2761 O O . VAL A 1 346 ? -3.512 -17.260 65.990 1.00 38.66 346 VAL A O 1
ATOM 2764 N N . ASN A 1 347 ? -1.794 -18.481 65.167 1.00 47.09 347 ASN A N 1
ATOM 2765 C CA . ASN A 1 347 ? -2.490 -19.471 64.367 1.00 47.09 347 ASN A CA 1
ATOM 2766 C C . ASN A 1 347 ? -3.187 -20.437 65.332 1.00 47.09 347 ASN A C 1
ATOM 2768 O O . ASN A 1 347 ? -2.499 -21.259 65.922 1.00 47.09 347 ASN A O 1
ATOM 2772 N N . GLU A 1 348 ? -4.508 -20.374 65.481 1.00 35.47 348 GLU A N 1
ATOM 2773 C CA . GLU A 1 348 ? -5.295 -21.519 65.945 1.00 35.47 348 GLU A CA 1
ATOM 2774 C C . GLU A 1 348 ? -6.678 -21.499 65.293 1.00 35.47 348 GLU A C 1
ATOM 2776 O O . GLU A 1 348 ? -7.506 -20.615 65.522 1.00 35.47 348 GLU A O 1
ATOM 2781 N N . LEU A 1 349 ? -6.904 -22.528 64.477 1.00 47.00 349 LEU A N 1
ATOM 2782 C CA . LEU A 1 349 ? -8.209 -23.080 64.153 1.00 47.00 349 LEU A CA 1
ATOM 2783 C C . LEU A 1 349 ? -8.951 -23.342 65.469 1.00 47.00 349 LEU A C 1
ATOM 2785 O O . LEU A 1 349 ? -8.702 -24.354 66.115 1.00 47.00 349 LEU A O 1
ATOM 2789 N N . ASN A 1 350 ? -9.834 -22.434 65.881 1.00 37.06 350 ASN A N 1
ATOM 2790 C CA . ASN A 1 350 ? -10.678 -22.651 67.047 1.00 37.06 350 ASN A CA 1
ATOM 2791 C C . ASN A 1 350 ? -12.153 -22.612 66.650 1.00 37.06 350 ASN A C 1
ATOM 2793 O O . ASN A 1 350 ? -12.725 -21.598 66.254 1.00 37.06 350 ASN A O 1
ATOM 2797 N N . GLU A 1 351 ? -12.740 -23.789 66.802 1.00 44.88 351 GLU A N 1
ATOM 2798 C CA . GLU A 1 351 ? -14.111 -24.249 66.616 1.00 44.88 351 GLU A CA 1
ATOM 2799 C C . GLU A 1 351 ? -15.096 -23.534 67.575 1.00 44.88 351 GLU A C 1
ATOM 2801 O O . GLU A 1 351 ? -15.821 -24.148 68.350 1.00 44.88 351 GLU A O 1
ATOM 2806 N N . SER A 1 352 ? -15.084 -22.196 67.600 1.00 51.44 352 SER A N 1
ATOM 2807 C CA . SER A 1 352 ? -15.784 -21.368 68.604 1.00 51.44 352 SER A CA 1
ATOM 2808 C C . SER A 1 352 ? -16.759 -20.348 68.010 1.00 51.44 352 SER A C 1
ATOM 2810 O O . SER A 1 352 ? -17.205 -19.431 68.701 1.00 51.44 352 SER A O 1
ATOM 2812 N N . ASP A 1 353 ? -17.119 -20.509 66.740 1.00 51.94 353 ASP A N 1
ATOM 2813 C CA . ASP A 1 353 ? -17.919 -19.544 65.981 1.00 51.94 353 ASP A CA 1
ATOM 2814 C C . ASP A 1 353 ? -19.437 -19.800 66.034 1.00 51.94 353 ASP A C 1
ATOM 2816 O O . ASP A 1 353 ? -20.229 -19.102 65.393 1.00 51.94 353 ASP A O 1
ATOM 2820 N N . ALA A 1 354 ? -19.879 -20.774 66.833 1.00 57.69 354 ALA A N 1
ATOM 2821 C CA . ALA A 1 354 ? -21.295 -21.046 67.023 1.00 57.69 354 ALA A CA 1
ATOM 2822 C C . ALA A 1 354 ? -21.956 -19.913 67.837 1.00 57.69 354 ALA A C 1
ATOM 2824 O O . ALA A 1 354 ? -21.784 -19.789 69.055 1.00 57.69 354 ALA A O 1
ATOM 2825 N N . CYS A 1 355 ? -22.784 -19.104 67.165 1.00 63.41 355 CYS A N 1
ATOM 2826 C CA . CYS A 1 355 ? -23.674 -18.104 67.780 1.00 63.41 355 CYS A CA 1
ATOM 2827 C C . CYS A 1 355 ? -24.758 -18.710 68.686 1.00 63.41 355 CYS A C 1
ATOM 2829 O O . CYS A 1 355 ? -25.583 -17.982 69.236 1.00 63.41 355 CYS A O 1
ATOM 2831 N N . TYR A 1 356 ? -24.747 -20.024 68.870 1.00 61.09 356 TYR A N 1
ATOM 2832 C CA . TYR A 1 356 ? -25.733 -20.774 69.617 1.00 61.09 356 TYR A CA 1
ATOM 2833 C C . TYR A 1 356 ? -25.179 -21.196 70.985 1.00 61.09 356 TYR A C 1
ATOM 2835 O O . TYR A 1 356 ? -24.038 -21.636 71.118 1.00 61.09 356 TYR A O 1
ATOM 2843 N N . LYS A 1 357 ? -25.999 -21.042 72.023 1.00 68.38 357 LYS A N 1
ATOM 2844 C CA . LYS A 1 357 ? -25.792 -21.553 73.381 1.00 68.38 357 LYS A CA 1
ATOM 2845 C C . LYS A 1 357 ? -26.801 -22.678 73.603 1.00 68.38 357 LYS A C 1
ATOM 2847 O O . LYS A 1 357 ? -27.992 -22.457 73.417 1.00 68.38 357 LYS A O 1
ATOM 2852 N N . SER A 1 358 ? -26.367 -23.870 74.011 1.00 60.62 358 SER A N 1
ATOM 2853 C CA . SER A 1 358 ? -27.313 -24.933 74.374 1.00 60.62 358 SER A CA 1
ATOM 2854 C C . SER A 1 358 ? -27.997 -24.590 75.699 1.00 60.62 358 SER A C 1
ATOM 2856 O O . SER A 1 358 ? -27.318 -24.437 76.717 1.00 60.62 358 SER A O 1
ATOM 2858 N N . VAL A 1 359 ? -29.323 -24.484 75.698 1.00 64.75 359 VAL A N 1
ATOM 2859 C CA . VAL A 1 359 ? -30.143 -24.308 76.902 1.00 64.75 359 VAL A CA 1
ATOM 2860 C C . VAL A 1 359 ? -30.986 -25.567 77.079 1.00 64.75 359 VAL A C 1
ATOM 2862 O O . VAL A 1 359 ? -31.604 -26.041 76.129 1.00 64.75 359 VAL A O 1
ATOM 2865 N N . GLN A 1 360 ? -30.983 -26.148 78.279 1.00 52.91 360 GLN A N 1
ATOM 2866 C CA . GLN A 1 360 ? -31.815 -27.312 78.588 1.00 52.91 360 GLN A CA 1
ATOM 2867 C C . GLN A 1 360 ? -33.247 -26.850 78.857 1.00 52.91 360 GLN A C 1
ATOM 2869 O O . GLN A 1 360 ? -33.486 -26.072 79.778 1.00 52.91 360 GLN A O 1
ATOM 2874 N N . THR A 1 361 ? -34.189 -27.331 78.050 1.00 59.06 361 THR A N 1
ATOM 2875 C CA . THR A 1 361 ? -35.628 -27.192 78.300 1.00 59.06 361 THR A CA 1
ATOM 2876 C C . THR A 1 361 ? -36.193 -28.540 78.769 1.00 59.06 361 THR A C 1
ATOM 2878 O O . THR A 1 361 ? -35.533 -29.564 78.566 1.00 59.06 361 THR A O 1
ATOM 2881 N N . PRO A 1 362 ? -37.389 -28.590 79.390 1.00 52.75 362 PRO A N 1
ATOM 2882 C CA . PRO A 1 362 ? -37.992 -29.838 79.883 1.00 52.75 362 PRO A CA 1
ATOM 2883 C C . PRO A 1 362 ? -38.171 -30.933 78.814 1.00 52.75 362 PRO A C 1
ATOM 2885 O O . PRO A 1 362 ? -38.340 -32.099 79.157 1.00 52.75 362 PRO A O 1
ATOM 2888 N N . THR A 1 363 ? -38.094 -30.570 77.531 1.00 48.62 363 THR A N 1
ATOM 2889 C CA . THR A 1 363 ? -38.232 -31.456 76.366 1.00 48.62 363 THR A CA 1
ATOM 2890 C C . THR A 1 363 ? -36.895 -31.807 75.689 1.00 48.62 363 THR A C 1
ATOM 2892 O O . THR A 1 363 ? -36.892 -32.552 74.713 1.00 48.62 363 THR A O 1
ATOM 2895 N N . GLY A 1 364 ? -35.756 -31.305 76.191 1.00 54.59 364 GLY A N 1
ATOM 2896 C CA . GLY A 1 364 ? -34.409 -31.578 75.667 1.00 54.59 364 GLY A CA 1
ATOM 2897 C C . GLY A 1 364 ? -33.529 -30.325 75.490 1.00 54.59 364 GLY A C 1
ATOM 2898 O O . GLY A 1 364 ? -33.990 -29.193 75.676 1.00 54.59 364 GLY A O 1
ATOM 2899 N N . PRO A 1 365 ? -32.230 -30.490 75.166 1.00 59.41 365 PRO A N 1
ATOM 2900 C CA . PRO A 1 365 ? -31.319 -29.372 74.930 1.00 59.41 365 PRO A CA 1
ATOM 2901 C C . PRO A 1 365 ? -31.621 -28.685 73.590 1.00 59.41 365 PRO A C 1
ATOM 2903 O O . PRO A 1 365 ? -31.393 -29.251 72.526 1.00 59.41 365 PRO A O 1
ATOM 2906 N N . THR A 1 366 ? -32.093 -27.441 73.640 1.00 60.41 366 THR A N 1
ATOM 2907 C CA . THR A 1 366 ? -32.328 -26.596 72.459 1.00 60.41 366 THR A CA 1
ATOM 2908 C C . THR A 1 366 ? -31.195 -25.582 72.312 1.00 60.41 366 THR A C 1
ATOM 2910 O O . THR A 1 366 ? -30.841 -24.895 73.275 1.00 60.41 366 THR A O 1
ATOM 2913 N N . LEU A 1 367 ? -30.605 -25.469 71.119 1.00 64.25 367 LEU A N 1
ATOM 2914 C CA . LEU A 1 367 ? -29.612 -24.433 70.822 1.00 64.25 367 LEU A CA 1
ATOM 2915 C C . LEU A 1 367 ? -30.317 -23.081 70.642 1.00 64.25 367 LEU A C 1
ATOM 2917 O O . LEU A 1 367 ? -31.030 -22.871 69.668 1.00 64.25 367 LEU A O 1
ATOM 2921 N N . VAL A 1 368 ? -30.090 -22.153 71.568 1.00 62.94 368 VAL A N 1
ATOM 2922 C CA . VAL A 1 368 ? -30.663 -20.802 71.547 1.00 62.94 368 VAL A CA 1
ATOM 2923 C C . VAL A 1 368 ? -29.597 -19.801 71.119 1.00 62.94 368 VAL A C 1
ATOM 2925 O O . VAL A 1 368 ? -28.466 -19.821 71.610 1.00 62.94 368 VAL A O 1
ATOM 2928 N N . LEU A 1 369 ? -29.950 -18.913 70.193 1.00 66.06 369 LEU A N 1
ATOM 2929 C CA . LEU A 1 369 ? -29.050 -17.891 69.670 1.00 66.06 369 LEU A CA 1
ATOM 2930 C C . LEU A 1 369 ? -28.663 -16.894 70.778 1.00 66.06 369 LEU A C 1
ATOM 2932 O O . LEU A 1 369 ? -29.508 -16.269 71.417 1.00 66.06 369 LEU A O 1
ATOM 2936 N N . SER A 1 370 ? -27.366 -16.734 71.022 1.00 78.38 370 SER A N 1
ATOM 2937 C CA . SER A 1 370 ? -26.849 -15.832 72.048 1.00 78.38 370 SER A CA 1
ATOM 2938 C C . SER A 1 370 ? -26.775 -14.408 71.499 1.00 78.38 370 SER A C 1
ATOM 2940 O O . SER A 1 370 ? -25.779 -14.053 70.869 1.00 78.38 370 SER A O 1
ATOM 2942 N N . VAL A 1 371 ? -27.769 -13.572 71.818 1.00 78.31 371 VAL A N 1
ATOM 2943 C CA . VAL A 1 371 ? -27.884 -12.168 71.358 1.00 78.31 371 VAL A CA 1
ATOM 2944 C C . VAL A 1 371 ? -26.586 -11.362 71.546 1.00 78.31 371 VAL A C 1
ATOM 2946 O O . VAL A 1 371 ? -26.184 -10.596 70.672 1.00 78.31 371 VAL A O 1
ATOM 2949 N N . SER A 1 372 ? -25.870 -11.571 72.654 1.00 78.44 372 SER A N 1
ATOM 2950 C CA . SER A 1 372 ? -24.588 -10.904 72.925 1.00 78.44 372 SER A CA 1
ATOM 2951 C C . SER A 1 372 ? -23.444 -11.360 72.008 1.00 78.44 372 SER A C 1
ATOM 2953 O O . SER A 1 372 ? -22.606 -10.543 71.633 1.00 78.44 372 SER A O 1
ATOM 2955 N N . LYS A 1 373 ? -23.413 -12.636 71.601 1.00 80.50 373 LYS A N 1
ATOM 2956 C CA . LYS A 1 373 ? -22.391 -13.181 70.690 1.00 80.50 373 LYS A CA 1
ATOM 2957 C C . LYS A 1 373 ? -22.650 -12.735 69.253 1.00 80.50 373 LYS A C 1
ATOM 2959 O O . LYS A 1 373 ? -21.717 -12.293 68.586 1.00 80.50 373 LYS A O 1
ATOM 2964 N N . THR A 1 374 ? -23.907 -12.764 68.806 1.00 83.06 374 THR A N 1
ATOM 2965 C CA . THR A 1 374 ? -24.308 -12.206 67.503 1.00 83.06 374 THR A CA 1
ATOM 2966 C C . THR A 1 374 ? -24.009 -10.713 67.422 1.00 83.06 374 THR A C 1
ATOM 2968 O O . THR A 1 374 ? -23.497 -10.254 66.407 1.00 83.06 374 THR A O 1
ATOM 2971 N N . PHE A 1 375 ? -24.246 -9.955 68.499 1.00 87.12 375 PHE A N 1
ATOM 2972 C CA . PHE A 1 375 ? -23.938 -8.524 68.548 1.00 87.12 375 PHE A CA 1
ATOM 2973 C C . PHE A 1 375 ? -22.431 -8.237 68.438 1.00 87.12 375 PHE A C 1
ATOM 2975 O O . PHE A 1 375 ? -22.028 -7.354 67.681 1.00 87.12 375 PHE A O 1
ATOM 2982 N N . ILE A 1 376 ? -21.580 -9.001 69.137 1.00 86.12 376 ILE A N 1
ATOM 2983 C CA . ILE A 1 376 ? -20.114 -8.872 69.030 1.00 86.12 376 ILE A CA 1
ATOM 2984 C C . ILE A 1 376 ? -19.640 -9.225 67.616 1.00 86.12 376 ILE A C 1
ATOM 2986 O O . ILE A 1 376 ? -18.841 -8.487 67.039 1.00 86.12 376 ILE A O 1
ATOM 2990 N N . ARG A 1 377 ? -20.170 -10.303 67.026 1.00 87.25 377 ARG A N 1
ATOM 2991 C CA . ARG A 1 377 ? -19.837 -10.700 65.653 1.00 87.25 377 ARG A CA 1
ATOM 2992 C C . ARG A 1 377 ? -20.252 -9.636 64.639 1.00 87.25 377 ARG A C 1
ATOM 2994 O O . ARG A 1 377 ? -19.440 -9.258 63.804 1.00 87.25 377 ARG A O 1
ATOM 3001 N N . LEU A 1 378 ? -21.465 -9.094 64.755 1.00 90.62 378 LEU A N 1
ATOM 3002 C CA . LEU A 1 378 ? -21.949 -8.008 63.902 1.00 90.62 378 LEU A CA 1
ATOM 3003 C C . LEU A 1 378 ? -21.068 -6.759 64.032 1.00 90.62 378 LEU A C 1
ATOM 3005 O O . LEU A 1 378 ? -20.700 -6.154 63.030 1.00 90.62 378 LEU A O 1
ATOM 3009 N N . LYS A 1 379 ? -20.672 -6.393 65.256 1.00 93.44 379 LYS A N 1
ATOM 3010 C CA . LYS A 1 379 ? -19.745 -5.280 65.491 1.00 93.44 379 LYS A CA 1
ATOM 3011 C C . LYS A 1 379 ? -18.394 -5.515 64.805 1.00 93.44 379 LYS A C 1
ATOM 3013 O O . LYS A 1 379 ? -17.894 -4.593 64.164 1.00 93.44 379 LYS A O 1
ATOM 3018 N N . ASN A 1 380 ? -17.829 -6.719 64.910 1.00 90.81 380 ASN A N 1
ATOM 3019 C CA . ASN A 1 380 ? -16.566 -7.070 64.253 1.00 90.81 380 ASN A CA 1
ATOM 3020 C C . ASN A 1 380 ? -16.695 -7.004 62.725 1.00 90.81 380 ASN A C 1
ATOM 3022 O O . ASN A 1 380 ? -15.897 -6.322 62.091 1.00 90.81 380 ASN A O 1
ATOM 3026 N N . LEU A 1 381 ? -17.760 -7.581 62.161 1.00 94.44 381 LEU A N 1
ATOM 3027 C CA . LEU A 1 381 ? -18.087 -7.497 60.732 1.00 94.44 381 LEU A CA 1
ATOM 3028 C C . LEU A 1 381 ? -18.257 -6.051 60.249 1.00 94.44 381 LEU A C 1
ATOM 3030 O O . LEU A 1 381 ? -17.832 -5.714 59.152 1.00 94.44 381 LEU A O 1
ATOM 3034 N N . ILE A 1 382 ? -18.849 -5.164 61.052 1.00 94.62 382 ILE A N 1
ATOM 3035 C CA . ILE A 1 382 ? -18.979 -3.741 60.699 1.00 94.62 382 ILE A CA 1
ATOM 3036 C C . ILE A 1 382 ? -17.611 -3.047 60.681 1.00 94.62 382 ILE A C 1
ATOM 3038 O O . ILE A 1 382 ? -17.358 -2.217 59.807 1.00 94.62 382 ILE A O 1
ATOM 3042 N N . VAL A 1 383 ? -16.735 -3.344 61.645 1.00 95.25 383 VAL A N 1
ATOM 3043 C CA . VAL A 1 383 ? -15.375 -2.779 61.679 1.00 95.25 383 VAL A CA 1
ATOM 3044 C C . VAL A 1 383 ? -14.556 -3.292 60.498 1.00 95.25 383 VAL A C 1
ATOM 3046 O O . VAL A 1 383 ? -13.902 -2.494 59.830 1.00 95.25 383 VAL A O 1
ATOM 3049 N N . GLU A 1 384 ? -14.649 -4.584 60.203 1.00 95.75 384 GLU A N 1
ATOM 3050 C CA . GLU A 1 384 ? -14.013 -5.217 59.051 1.00 95.75 384 GLU A CA 1
ATOM 3051 C C . GLU A 1 384 ? -14.533 -4.633 57.734 1.00 95.75 384 GLU A C 1
ATOM 3053 O O . GLU A 1 384 ? -13.740 -4.178 56.916 1.00 95.75 384 GLU A O 1
ATOM 3058 N N . LYS A 1 385 ? -15.856 -4.501 57.572 1.00 96.44 385 LYS A N 1
ATOM 3059 C CA . LYS A 1 385 ? -16.470 -3.825 56.422 1.00 96.44 385 LYS A CA 1
ATOM 3060 C C . LYS A 1 385 ? -15.901 -2.419 56.237 1.00 96.44 385 LYS A C 1
ATOM 3062 O O . LYS A 1 385 ? -15.509 -2.057 55.135 1.00 96.44 385 LYS A O 1
ATOM 3067 N N . LYS A 1 386 ? -15.806 -1.629 57.312 1.00 96.31 386 LYS A N 1
ATOM 3068 C CA . LYS A 1 386 ? -15.226 -0.277 57.254 1.00 96.31 386 LYS A CA 1
ATOM 3069 C C . LYS A 1 386 ? -13.732 -0.281 56.919 1.00 96.31 386 LYS A C 1
ATOM 3071 O O . LYS A 1 386 ? -13.252 0.676 56.317 1.00 96.31 386 LYS A O 1
ATOM 3076 N N . ALA A 1 387 ? -12.983 -1.303 57.329 1.00 95.69 387 ALA A N 1
ATOM 3077 C CA . ALA A 1 387 ? -11.577 -1.459 56.961 1.00 95.69 387 ALA A CA 1
ATOM 3078 C C . ALA A 1 387 ? -11.432 -1.807 55.470 1.00 95.69 387 ALA A C 1
ATOM 3080 O O . ALA A 1 387 ? -10.665 -1.154 54.767 1.00 95.69 387 ALA A O 1
ATOM 3081 N N . LEU A 1 388 ? -12.243 -2.742 54.971 1.00 96.94 388 LEU A N 1
ATOM 3082 C CA . LEU A 1 388 ? -12.297 -3.111 53.555 1.00 96.94 388 LEU A CA 1
ATOM 3083 C C . LEU A 1 388 ? -12.755 -1.948 52.669 1.00 96.94 388 LEU A C 1
ATOM 3085 O O . LEU A 1 388 ? -12.192 -1.733 51.599 1.00 96.94 388 LEU A O 1
ATOM 3089 N N . GLU A 1 389 ? -13.721 -1.143 53.117 1.00 96.75 389 GLU A N 1
ATOM 3090 C CA . GLU A 1 389 ? -14.134 0.082 52.421 1.00 96.75 389 GLU A CA 1
ATOM 3091 C C . GLU A 1 389 ? -12.973 1.079 52.289 1.00 96.75 389 GLU A C 1
ATOM 3093 O O . GLU A 1 389 ? -12.791 1.686 51.232 1.00 96.75 389 GLU A O 1
ATOM 3098 N N . LYS A 1 390 ? -12.152 1.239 53.336 1.00 97.56 390 LYS A N 1
ATOM 3099 C CA . LYS A 1 390 ? -10.961 2.102 53.283 1.00 97.56 390 LYS A CA 1
ATOM 3100 C C . LYS A 1 390 ? -9.917 1.569 52.310 1.00 97.56 390 LYS A C 1
ATOM 3102 O O . LYS A 1 390 ? -9.407 2.356 51.514 1.00 97.56 390 LYS A O 1
ATOM 3107 N N . GLU A 1 391 ? -9.632 0.269 52.341 1.00 96.88 391 GLU A N 1
ATOM 3108 C CA . GLU A 1 391 ? -8.658 -0.330 51.424 1.00 96.88 391 GLU A CA 1
ATOM 3109 C C . GLU A 1 391 ? -9.149 -0.263 49.974 1.00 96.88 391 GLU A C 1
ATOM 3111 O O . GLU A 1 391 ? -8.405 0.130 49.082 1.00 96.88 391 GLU A O 1
ATOM 3116 N N . THR A 1 392 ? -10.442 -0.494 49.744 1.00 97.06 392 THR A N 1
ATOM 3117 C CA . THR A 1 392 ? -11.070 -0.322 48.426 1.00 97.06 392 THR A CA 1
ATOM 3118 C C . THR A 1 392 ? -10.929 1.115 47.924 1.00 97.06 392 THR A C 1
ATOM 3120 O O . THR A 1 392 ? -10.609 1.342 46.760 1.00 97.06 392 THR A O 1
ATOM 3123 N N . ASN A 1 393 ? -11.134 2.114 48.786 1.00 97.44 393 ASN A N 1
ATOM 3124 C CA . ASN A 1 393 ? -10.963 3.517 48.404 1.00 97.44 393 ASN A CA 1
ATOM 3125 C C . ASN A 1 393 ? -9.497 3.869 48.115 1.00 97.44 393 ASN A C 1
ATOM 3127 O O . ASN A 1 393 ? -9.227 4.615 47.174 1.00 97.44 393 ASN A O 1
ATOM 3131 N N . ARG A 1 394 ? -8.550 3.309 48.873 1.00 98.06 394 ARG A N 1
ATOM 3132 C CA . ARG A 1 394 ? -7.113 3.440 48.603 1.00 98.06 394 ARG A CA 1
ATOM 3133 C C . ARG A 1 394 ? -6.744 2.813 47.255 1.00 98.06 394 ARG A C 1
ATOM 3135 O O . ARG A 1 394 ? -6.038 3.446 46.474 1.00 98.06 394 ARG A O 1
ATOM 3142 N N . LEU A 1 395 ? -7.262 1.622 46.953 1.00 97.06 395 LEU A N 1
ATOM 3143 C CA . LEU A 1 395 ? -7.068 0.962 45.661 1.00 97.06 395 LEU A CA 1
ATOM 3144 C C . LEU A 1 395 ? -7.668 1.778 44.514 1.00 97.06 395 LEU A C 1
ATOM 3146 O O . LEU A 1 395 ? -6.999 1.973 43.508 1.00 97.06 395 LEU A O 1
ATOM 3150 N N . LYS A 1 396 ? -8.867 2.348 44.681 1.00 98.12 396 LYS A N 1
ATOM 3151 C CA . LYS A 1 396 ? -9.467 3.254 43.684 1.00 98.12 396 LYS A CA 1
ATOM 3152 C C . LYS A 1 396 ? -8.593 4.479 43.406 1.00 98.12 396 LYS A C 1
ATOM 3154 O O . LYS A 1 396 ? -8.425 4.856 42.251 1.00 98.12 396 LYS A O 1
ATOM 3159 N N . GLN A 1 397 ? -8.019 5.090 44.444 1.00 98.19 397 GLN A N 1
ATOM 3160 C CA . GLN A 1 397 ? -7.100 6.224 44.282 1.00 98.19 397 GLN A CA 1
ATOM 3161 C C . GLN A 1 397 ? -5.820 5.822 43.544 1.00 98.19 397 GLN A C 1
ATOM 3163 O O . GLN A 1 397 ? -5.377 6.546 42.653 1.00 98.19 397 GLN A O 1
ATOM 3168 N N . LEU A 1 398 ? -5.242 4.666 43.888 1.00 98.06 398 LEU A N 1
ATOM 3169 C CA . LEU A 1 398 ? -4.071 4.135 43.194 1.00 98.06 398 LEU A CA 1
ATOM 3170 C C . LEU A 1 398 ? -4.389 3.850 41.723 1.00 98.06 398 LEU A C 1
ATOM 3172 O O . LEU A 1 398 ? -3.622 4.255 40.856 1.00 98.06 398 LEU A O 1
ATOM 3176 N N . ASN A 1 399 ? -5.526 3.213 41.443 1.00 97.44 399 ASN A N 1
ATOM 3177 C CA . ASN A 1 399 ? -5.924 2.869 40.083 1.00 97.44 399 ASN A CA 1
ATOM 3178 C C . ASN A 1 399 ? -6.136 4.125 39.233 1.00 97.44 399 ASN A C 1
ATOM 3180 O O . ASN A 1 399 ? -5.577 4.225 38.150 1.00 97.44 399 ASN A O 1
ATOM 3184 N N . SER A 1 400 ? -6.808 5.144 39.779 1.00 97.94 400 SER A N 1
ATOM 3185 C CA . SER A 1 400 ? -6.938 6.444 39.113 1.00 97.94 400 SER A CA 1
ATOM 3186 C C . SER A 1 400 ? -5.577 7.106 38.846 1.00 97.94 400 SER A C 1
ATOM 3188 O O . SER A 1 400 ? -5.369 7.710 37.795 1.00 97.94 400 SER A O 1
ATOM 3190 N N . HIS A 1 401 ? -4.607 6.983 39.760 1.00 98.38 401 HIS A N 1
ATOM 3191 C CA . HIS A 1 401 ? -3.253 7.490 39.520 1.00 98.38 401 HIS A CA 1
ATOM 3192 C C . HIS A 1 401 ? -2.526 6.722 38.405 1.00 98.38 401 HIS A C 1
ATOM 3194 O O . HIS A 1 401 ? -1.841 7.342 37.591 1.00 98.38 401 HIS A O 1
ATOM 3200 N N . LEU A 1 402 ? -2.677 5.396 38.355 1.00 98.19 402 LEU A N 1
ATOM 3201 C CA . LEU A 1 402 ? -2.103 4.560 37.300 1.00 98.19 402 LEU A CA 1
ATOM 3202 C C . LEU A 1 402 ? -2.739 4.854 35.940 1.00 98.19 402 LEU A C 1
ATOM 3204 O O . LEU A 1 402 ? -2.005 5.023 34.973 1.00 98.19 402 LEU A O 1
ATOM 3208 N N . GLU A 1 403 ? -4.061 5.009 35.880 1.00 97.62 403 GLU A N 1
ATOM 3209 C CA . GLU A 1 403 ? -4.792 5.412 34.673 1.00 97.62 403 GLU A CA 1
ATOM 3210 C C . GLU A 1 403 ? -4.291 6.761 34.143 1.00 97.62 403 GLU A C 1
ATOM 3212 O O . GLU A 1 403 ? -3.945 6.874 32.970 1.00 97.62 403 GLU A O 1
ATOM 3217 N N . ASN A 1 404 ? -4.150 7.768 35.011 1.00 98.19 404 ASN A N 1
ATOM 3218 C CA . ASN A 1 404 ? -3.611 9.070 34.610 1.00 98.19 404 ASN A CA 1
ATOM 3219 C C . ASN A 1 404 ? -2.163 8.965 34.102 1.00 98.19 404 ASN A C 1
ATOM 3221 O O . ASN A 1 404 ? -1.810 9.572 33.092 1.00 98.19 404 ASN A O 1
ATOM 3225 N N . ARG A 1 405 ? -1.311 8.172 34.772 1.00 98.44 405 ARG A N 1
ATOM 3226 C CA . ARG A 1 405 ? 0.070 7.944 34.316 1.00 98.44 405 ARG A CA 1
ATOM 3227 C C . ARG A 1 405 ? 0.127 7.220 32.975 1.00 98.44 405 ARG A C 1
ATOM 3229 O O . ARG A 1 405 ? 1.009 7.532 32.177 1.00 98.44 405 ARG A O 1
ATOM 3236 N N . LEU A 1 406 ? -0.774 6.271 32.745 1.00 97.81 406 LEU A N 1
ATOM 3237 C CA . LEU A 1 406 ? -0.887 5.542 31.489 1.00 97.81 406 LEU A CA 1
ATOM 3238 C C . LEU A 1 406 ? -1.301 6.497 30.363 1.00 97.81 406 LEU A C 1
ATOM 3240 O O . LEU A 1 406 ? -0.602 6.568 29.358 1.00 97.81 406 LEU A O 1
ATOM 3244 N N . GLN A 1 407 ? -2.316 7.337 30.582 1.00 97.94 407 GLN A N 1
ATOM 3245 C CA . GLN A 1 407 ? -2.724 8.370 29.620 1.00 97.94 407 GLN A CA 1
ATOM 3246 C C . GLN A 1 407 ? -1.592 9.358 29.293 1.00 97.94 407 GLN A C 1
ATOM 3248 O O . GLN A 1 407 ? -1.414 9.762 28.143 1.00 97.94 407 GLN A O 1
ATOM 3253 N N . ASP A 1 408 ? -0.794 9.761 30.286 1.00 98.06 408 ASP A N 1
ATOM 3254 C CA . ASP A 1 408 ? 0.367 10.626 30.053 1.00 98.06 408 ASP A CA 1
ATOM 3255 C C . ASP A 1 408 ? 1.458 9.925 29.229 1.00 98.06 408 ASP A C 1
ATOM 3257 O O . ASP A 1 408 ? 2.128 10.561 28.410 1.00 98.06 408 ASP A O 1
ATOM 3261 N N . GLN A 1 409 ? 1.659 8.620 29.436 1.00 98.00 409 GLN A N 1
ATOM 3262 C CA . GLN A 1 409 ? 2.583 7.822 28.629 1.00 98.00 409 GLN A CA 1
ATOM 3263 C C . GLN A 1 409 ? 2.076 7.643 27.197 1.00 98.00 409 GLN A C 1
ATOM 3265 O O . GLN A 1 409 ? 2.865 7.806 26.269 1.00 98.00 409 GLN A O 1
ATOM 3270 N N . GLU A 1 410 ? 0.782 7.400 27.002 1.00 97.19 410 GLU A N 1
ATOM 3271 C CA . GLU A 1 410 ? 0.154 7.321 25.679 1.00 97.19 410 GLU A CA 1
ATOM 3272 C C . GLU A 1 410 ? 0.336 8.623 24.894 1.00 97.19 410 GLU A C 1
ATOM 3274 O O . GLU A 1 410 ? 0.832 8.594 23.770 1.00 97.19 410 GLU A O 1
ATOM 3279 N N . LYS A 1 411 ? 0.075 9.782 25.514 1.00 98.00 411 LYS A N 1
ATOM 3280 C CA . LYS A 1 411 ? 0.318 11.095 24.885 1.00 98.00 411 LYS A CA 1
ATOM 3281 C C . LYS A 1 411 ? 1.784 11.303 24.507 1.00 98.00 411 LYS A C 1
ATOM 3283 O O . LYS A 1 411 ? 2.095 11.888 23.471 1.00 98.00 411 LYS A O 1
ATOM 3288 N N . ARG A 1 412 ? 2.723 10.843 25.342 1.00 98.25 412 ARG A N 1
ATOM 3289 C CA . ARG A 1 412 ? 4.160 10.910 25.019 1.00 98.25 412 ARG A CA 1
ATOM 3290 C C . ARG A 1 412 ? 4.514 10.016 23.838 1.00 98.25 412 ARG A C 1
ATOM 3292 O O . ARG A 1 412 ? 5.289 10.445 22.987 1.00 98.25 412 ARG A O 1
ATOM 3299 N N . LEU A 1 413 ? 3.959 8.809 23.778 1.00 97.88 413 LEU A N 1
ATOM 3300 C CA . LEU A 1 413 ? 4.152 7.898 22.652 1.00 97.88 413 LEU A CA 1
ATOM 3301 C C . LEU A 1 413 ? 3.550 8.460 21.365 1.00 97.88 413 LEU A C 1
ATOM 3303 O O . LEU A 1 413 ? 4.190 8.375 20.322 1.00 97.88 413 LEU A O 1
ATOM 3307 N N . GLU A 1 414 ? 2.387 9.102 21.438 1.00 97.44 414 GLU A N 1
ATOM 3308 C CA . GLU A 1 414 ? 1.773 9.794 20.305 1.00 97.44 414 GLU A CA 1
ATOM 3309 C C . GLU A 1 414 ? 2.684 10.910 19.769 1.00 97.44 414 GLU A C 1
ATOM 3311 O O . GLU A 1 414 ? 2.964 10.962 18.570 1.00 97.44 414 GLU A O 1
ATOM 3316 N N . MET A 1 415 ? 3.242 11.747 20.653 1.00 96.38 415 MET A N 1
ATOM 3317 C CA . MET A 1 415 ? 4.212 12.773 20.253 1.00 96.38 415 MET A CA 1
ATOM 3318 C C . MET A 1 415 ? 5.452 12.161 19.594 1.00 96.38 415 MET A C 1
ATOM 3320 O O . MET A 1 415 ? 5.841 12.599 18.511 1.00 96.38 415 MET A O 1
ATOM 3324 N N . VAL A 1 416 ? 6.054 11.131 20.199 1.00 98.31 416 VAL A N 1
ATOM 3325 C CA . VAL A 1 416 ? 7.226 10.445 19.628 1.00 98.31 416 VAL A CA 1
ATOM 3326 C C . VAL A 1 416 ? 6.893 9.836 18.267 1.00 98.31 416 VAL A C 1
ATOM 3328 O O . VAL A 1 416 ? 7.664 10.004 17.329 1.00 98.31 416 VAL A O 1
ATOM 3331 N N . SER A 1 417 ? 5.736 9.192 18.128 1.00 97.50 417 SER A N 1
ATOM 3332 C CA . SER A 1 417 ? 5.261 8.632 16.861 1.00 97.50 417 SER A CA 1
ATOM 3333 C C . SER A 1 417 ? 5.119 9.714 15.786 1.00 97.50 417 SER A C 1
ATOM 3335 O O . SER A 1 417 ? 5.599 9.546 14.664 1.00 97.50 417 SER A O 1
ATOM 3337 N N . SER A 1 418 ? 4.557 10.875 16.142 1.00 97.44 418 SER A N 1
ATOM 3338 C CA . SER A 1 418 ? 4.428 12.007 15.219 1.00 97.44 418 SER A CA 1
ATOM 3339 C C . SER A 1 418 ? 5.789 12.552 14.762 1.00 97.44 418 SER A C 1
ATOM 3341 O O . SER A 1 418 ? 5.973 12.842 13.579 1.00 97.44 418 SER A O 1
ATOM 3343 N N . GLU A 1 419 ? 6.772 12.638 15.662 1.00 97.69 419 GLU A N 1
ATOM 3344 C CA . GLU A 1 419 ? 8.133 13.058 15.317 1.00 97.69 419 GLU A CA 1
ATOM 3345 C C . GLU A 1 419 ? 8.844 12.008 14.458 1.00 97.69 419 GLU A C 1
ATOM 3347 O O . GLU A 1 419 ? 9.480 12.353 13.461 1.00 97.69 419 GLU A O 1
ATOM 3352 N N . VAL A 1 420 ? 8.669 10.718 14.755 1.00 97.38 420 VAL A N 1
ATOM 3353 C CA . VAL A 1 420 ? 9.186 9.632 13.913 1.00 97.38 420 VAL A CA 1
ATOM 3354 C C . VAL A 1 420 ? 8.594 9.723 12.506 1.00 97.38 420 VAL A C 1
ATOM 3356 O O . VAL A 1 420 ? 9.348 9.688 11.534 1.00 97.38 420 VAL A O 1
ATOM 3359 N N . ALA A 1 421 ? 7.288 9.954 12.366 1.00 97.25 421 ALA A N 1
ATOM 3360 C CA . ALA A 1 421 ? 6.655 10.142 11.062 1.00 97.25 421 ALA A CA 1
ATOM 3361 C C . ALA A 1 421 ? 7.239 11.344 10.293 1.00 97.25 421 ALA A C 1
ATOM 3363 O O . ALA A 1 421 ? 7.535 11.234 9.098 1.00 97.25 421 ALA A O 1
ATOM 3364 N N . LYS A 1 422 ? 7.489 12.475 10.971 1.00 98.31 422 LYS A N 1
ATOM 3365 C CA . LYS A 1 422 ? 8.169 13.637 10.367 1.00 98.31 422 LYS A CA 1
ATOM 3366 C C . LYS A 1 422 ? 9.584 13.285 9.908 1.00 98.31 422 LYS A C 1
ATOM 3368 O O . LYS A 1 422 ? 9.954 13.617 8.781 1.00 98.31 422 LYS A O 1
ATOM 3373 N N . THR A 1 423 ? 10.368 12.586 10.732 1.00 97.88 423 THR A N 1
ATOM 3374 C CA . THR A 1 423 ? 11.727 12.164 10.347 1.00 97.88 423 THR A CA 1
ATOM 3375 C C . THR A 1 423 ? 11.708 11.197 9.170 1.00 97.88 423 THR A C 1
ATOM 3377 O O . THR A 1 423 ? 12.499 11.360 8.244 1.00 97.88 423 THR A O 1
ATOM 3380 N N . TRP A 1 424 ? 10.753 10.267 9.128 1.00 98.00 424 TRP A N 1
ATOM 3381 C CA . TRP A 1 424 ? 10.576 9.354 8.005 1.00 98.00 424 TRP A CA 1
ATOM 3382 C C . TRP A 1 424 ? 10.254 10.103 6.711 1.00 98.00 424 TRP A C 1
ATOM 3384 O O . TRP A 1 424 ? 10.804 9.798 5.655 1.00 98.00 424 TRP A O 1
ATOM 3394 N N . HIS A 1 425 ? 9.425 11.146 6.789 1.00 97.50 425 HIS A N 1
ATOM 3395 C CA . HIS A 1 425 ? 9.130 12.001 5.643 1.00 97.50 425 HIS A CA 1
ATOM 3396 C C . HIS A 1 425 ? 10.373 12.752 5.135 1.00 97.50 425 HIS A C 1
ATOM 3398 O O . HIS A 1 425 ? 10.602 12.822 3.925 1.00 97.50 425 HIS A O 1
ATOM 3404 N N . VAL A 1 426 ? 11.204 13.281 6.040 1.00 98.12 426 VAL A N 1
ATOM 3405 C CA . VAL A 1 426 ? 12.478 13.930 5.682 1.00 98.12 426 VAL A CA 1
ATOM 3406 C C . VAL A 1 426 ? 13.448 12.930 5.051 1.00 98.12 426 VAL A C 1
ATOM 3408 O O . VAL A 1 426 ? 14.016 13.217 3.997 1.00 98.12 426 VAL A O 1
ATOM 3411 N N . VAL A 1 427 ? 13.592 11.738 5.634 1.00 98.31 427 VAL A N 1
ATOM 3412 C CA . VAL A 1 427 ? 14.415 10.655 5.073 1.00 98.31 427 VAL A CA 1
ATOM 3413 C C . VAL A 1 427 ? 13.912 10.263 3.684 1.00 98.31 427 VAL A C 1
ATOM 3415 O O . VAL A 1 427 ? 14.711 10.155 2.758 1.00 98.31 427 VAL A O 1
ATOM 3418 N N . GLY A 1 428 ? 12.596 10.154 3.492 1.00 97.50 428 GLY A N 1
ATOM 3419 C CA . GLY A 1 428 ? 11.992 9.883 2.188 1.00 97.50 428 GLY A CA 1
ATOM 3420 C C . GLY A 1 428 ? 12.288 10.972 1.150 1.00 97.50 428 GLY A C 1
ATOM 3421 O O . GLY A 1 428 ? 12.605 10.659 0.001 1.00 97.50 428 GLY A O 1
ATOM 3422 N N . LYS A 1 429 ? 12.253 12.256 1.538 1.00 98.19 429 LYS A N 1
ATOM 3423 C CA . LYS A 1 429 ? 12.678 13.368 0.666 1.00 98.19 429 LYS A CA 1
ATOM 3424 C C . LYS A 1 429 ? 14.156 13.254 0.293 1.00 98.19 429 LYS A C 1
ATOM 3426 O O . LYS A 1 429 ? 14.487 13.354 -0.887 1.00 98.19 429 LYS A O 1
ATOM 3431 N N . MET A 1 430 ? 15.025 12.994 1.267 1.00 95.94 430 MET A N 1
ATOM 3432 C CA . MET A 1 430 ? 16.464 12.840 1.039 1.00 95.94 430 MET A CA 1
ATOM 3433 C C . MET A 1 430 ? 16.771 11.638 0.137 1.00 95.94 430 MET A C 1
ATOM 3435 O O . MET A 1 430 ? 17.613 11.732 -0.750 1.00 95.94 430 MET A O 1
ATOM 3439 N N . GLN A 1 431 ? 16.045 10.531 0.294 1.00 97.69 431 GLN A N 1
ATOM 3440 C CA . GLN A 1 431 ? 16.184 9.350 -0.555 1.00 97.69 431 GLN A CA 1
ATOM 3441 C C . GLN A 1 431 ? 15.791 9.643 -2.009 1.00 97.69 431 GLN A C 1
ATOM 3443 O O . GLN A 1 431 ? 16.518 9.254 -2.922 1.00 97.69 431 GLN A O 1
ATOM 3448 N N . LYS A 1 432 ? 14.694 10.377 -2.240 1.00 96.12 432 LYS A N 1
ATOM 3449 C CA . LYS A 1 432 ? 14.303 10.825 -3.589 1.00 96.12 432 LYS A CA 1
ATOM 3450 C C . LYS A 1 432 ? 15.350 11.754 -4.204 1.00 96.12 432 LYS A C 1
ATOM 3452 O O . LYS A 1 432 ? 15.718 11.578 -5.362 1.00 96.12 432 LYS A O 1
ATOM 3457 N N . GLN A 1 433 ? 15.866 12.710 -3.430 1.00 97.12 433 GLN A N 1
ATOM 3458 C CA . GLN A 1 433 ? 16.942 13.599 -3.882 1.00 97.12 433 GLN A CA 1
ATOM 3459 C C . GLN A 1 433 ? 18.218 12.823 -4.218 1.00 97.12 433 GLN A C 1
ATOM 3461 O O . GLN A 1 433 ? 18.835 13.082 -5.247 1.00 97.12 433 GLN A O 1
ATOM 3466 N N . HIS A 1 434 ? 18.587 11.838 -3.398 1.00 97.38 434 HIS A N 1
ATOM 3467 C CA . HIS A 1 434 ? 19.736 10.978 -3.656 1.00 97.38 434 HIS A CA 1
ATOM 3468 C C . HIS A 1 434 ? 19.558 10.156 -4.938 1.00 97.38 434 HIS A C 1
ATOM 3470 O O . HIS A 1 434 ? 20.476 10.096 -5.751 1.00 97.38 434 HIS A O 1
ATOM 3476 N N . GLN A 1 435 ? 18.370 9.585 -5.168 1.00 96.62 435 GLN A N 1
ATOM 3477 C CA . GLN A 1 435 ? 18.052 8.900 -6.424 1.00 96.62 435 GLN A CA 1
ATOM 3478 C C . GLN A 1 435 ? 18.157 9.847 -7.624 1.00 96.62 435 GLN A C 1
ATOM 3480 O O . GLN A 1 435 ? 18.783 9.491 -8.620 1.00 96.62 435 GLN A O 1
ATOM 3485 N N . MET A 1 436 ? 17.617 11.065 -7.519 1.00 96.19 436 MET A N 1
ATOM 3486 C CA . MET A 1 436 ? 17.718 12.070 -8.580 1.00 96.19 436 MET A CA 1
ATOM 3487 C C . MET A 1 436 ? 19.181 12.423 -8.878 1.00 96.19 436 MET A C 1
ATOM 3489 O O . MET A 1 436 ? 19.599 12.377 -10.034 1.00 96.19 436 MET A O 1
ATOM 3493 N N . LEU A 1 437 ? 19.986 12.695 -7.850 1.00 97.31 437 LEU A N 1
ATOM 3494 C CA . LEU A 1 437 ? 21.407 13.001 -8.008 1.00 97.31 437 LEU A CA 1
ATOM 3495 C C . LEU A 1 437 ? 22.163 11.825 -8.635 1.00 97.31 437 LEU A C 1
ATOM 3497 O O . LEU A 1 437 ? 22.930 12.023 -9.570 1.00 97.31 437 LEU A O 1
ATOM 3501 N N . HIS A 1 438 ? 21.889 10.597 -8.198 1.00 97.50 438 HIS A N 1
ATOM 3502 C CA . HIS A 1 438 ? 22.481 9.395 -8.779 1.00 97.50 438 HIS A CA 1
ATOM 3503 C C . HIS A 1 438 ? 22.108 9.225 -10.264 1.00 97.50 438 HIS A C 1
ATOM 3505 O O . HIS A 1 438 ? 22.956 8.878 -11.086 1.00 97.50 438 HIS A O 1
ATOM 3511 N N . THR A 1 439 ? 20.859 9.512 -10.655 1.00 96.69 439 THR A N 1
ATOM 3512 C CA . THR A 1 439 ? 20.476 9.498 -12.079 1.00 96.69 439 THR A CA 1
ATOM 3513 C C . THR A 1 439 ? 21.204 10.572 -12.887 1.00 96.69 439 THR A C 1
ATOM 3515 O O . THR A 1 439 ? 21.705 10.269 -13.968 1.00 96.69 439 THR A O 1
ATOM 3518 N N . GLN A 1 440 ? 21.337 11.791 -12.352 1.00 96.00 440 GLN A N 1
ATOM 3519 C CA . GLN A 1 440 ? 22.095 12.871 -12.992 1.00 96.00 440 GLN A CA 1
ATOM 3520 C C . GLN A 1 440 ? 23.575 12.506 -13.137 1.00 96.00 440 GLN A C 1
ATOM 3522 O O . GLN A 1 440 ? 24.157 12.691 -14.203 1.00 96.00 440 GLN A O 1
ATOM 3527 N N . GLU A 1 441 ? 24.176 11.919 -12.103 1.00 96.94 441 GLU A N 1
ATOM 3528 C CA . GLU A 1 441 ? 25.552 11.434 -12.143 1.00 96.94 441 GLU A CA 1
ATOM 3529 C C . GLU A 1 441 ? 25.747 10.392 -13.252 1.00 96.94 441 GLU A C 1
ATOM 3531 O O . GLU A 1 441 ? 26.709 10.470 -14.017 1.00 96.94 441 GLU A O 1
ATOM 3536 N N . ASN A 1 442 ? 24.819 9.444 -13.393 1.00 96.12 442 ASN A N 1
ATOM 3537 C CA . ASN A 1 442 ? 24.885 8.432 -14.446 1.00 96.12 442 ASN A CA 1
ATOM 3538 C C . ASN A 1 442 ? 24.760 9.034 -15.849 1.00 96.12 442 ASN A C 1
ATOM 3540 O O . ASN A 1 442 ? 25.486 8.616 -16.754 1.00 96.12 442 ASN A O 1
ATOM 3544 N N . ILE A 1 443 ? 23.898 10.040 -16.027 1.00 96.44 443 ILE A N 1
ATOM 3545 C CA . ILE A 1 443 ? 23.792 10.785 -17.289 1.00 96.44 443 ILE A CA 1
ATOM 3546 C C . ILE A 1 443 ? 25.129 11.463 -17.607 1.00 96.44 443 ILE A C 1
ATOM 3548 O O . ILE A 1 443 ? 25.671 11.264 -18.693 1.00 96.44 443 ILE A O 1
ATOM 3552 N N . LEU A 1 444 ? 25.722 12.175 -16.647 1.00 96.69 444 LEU A N 1
ATOM 3553 C CA . LEU A 1 444 ? 27.012 12.845 -16.837 1.00 96.69 444 LEU A CA 1
ATOM 3554 C C . LEU A 1 444 ? 28.146 11.855 -17.133 1.00 96.69 444 LEU A C 1
ATOM 3556 O O . LEU A 1 444 ? 28.983 12.104 -18.003 1.00 96.69 444 LEU A O 1
ATOM 3560 N N . ARG A 1 445 ? 28.172 10.702 -16.455 1.00 97.44 445 ARG A N 1
ATOM 3561 C CA . ARG A 1 445 ? 29.128 9.616 -16.734 1.00 97.44 445 ARG A CA 1
ATOM 3562 C C . ARG A 1 445 ? 28.974 9.099 -18.164 1.00 97.44 445 ARG A C 1
ATOM 3564 O O . ARG A 1 445 ? 29.980 8.876 -18.840 1.00 97.44 445 ARG A O 1
ATOM 3571 N N . TYR A 1 446 ? 27.738 8.946 -18.637 1.00 97.69 446 TYR A N 1
ATOM 3572 C CA . TYR A 1 446 ? 27.448 8.526 -20.004 1.00 97.69 446 TYR A CA 1
ATOM 3573 C C . TYR A 1 446 ? 27.890 9.572 -21.036 1.00 97.69 446 TYR A C 1
ATOM 3575 O O . TYR A 1 446 ? 28.589 9.229 -21.990 1.00 97.69 446 TYR A O 1
ATOM 3583 N N . GLU A 1 447 ? 27.564 10.848 -20.829 1.00 96.06 447 GLU A N 1
ATOM 3584 C CA . GLU A 1 447 ? 28.005 11.946 -21.699 1.00 96.06 447 GLU A CA 1
ATOM 3585 C C . GLU A 1 447 ? 29.530 12.041 -21.768 1.00 96.06 447 GLU A C 1
ATOM 3587 O O . GLU A 1 447 ? 30.116 12.194 -22.842 1.00 96.06 447 GLU A O 1
ATOM 3592 N N . LEU A 1 448 ? 30.202 11.904 -20.626 1.00 97.44 448 LEU A N 1
ATOM 3593 C CA . LEU A 1 448 ? 31.655 11.922 -20.556 1.00 97.44 448 LEU A CA 1
ATOM 3594 C C . LEU A 1 448 ? 32.268 10.722 -21.293 1.00 97.44 448 LEU A C 1
ATOM 3596 O O . LEU A 1 448 ? 33.264 10.882 -22.004 1.00 97.44 448 LEU A O 1
ATOM 3600 N N . ALA A 1 449 ? 31.667 9.535 -21.187 1.00 96.25 449 ALA A N 1
ATOM 3601 C CA . ALA A 1 449 ? 32.079 8.363 -21.955 1.00 96.25 449 ALA A CA 1
ATOM 3602 C C . ALA A 1 449 ? 31.889 8.568 -23.470 1.00 96.25 449 ALA A C 1
ATOM 3604 O O . ALA A 1 449 ? 32.785 8.231 -24.247 1.00 96.25 449 ALA A O 1
ATOM 3605 N N . GLN A 1 450 ? 30.775 9.173 -23.897 1.00 97.31 450 GLN A N 1
ATOM 3606 C CA . GLN A 1 450 ? 30.549 9.529 -25.301 1.00 97.31 450 GLN A CA 1
ATOM 3607 C C . GLN A 1 450 ? 31.585 10.537 -25.813 1.00 97.31 450 GLN A C 1
ATOM 3609 O O . GLN A 1 450 ? 32.176 10.315 -26.869 1.00 97.31 450 GLN A O 1
ATOM 3614 N N . LYS A 1 451 ? 31.866 11.602 -25.049 1.00 97.31 451 LYS A N 1
ATOM 3615 C CA . LYS A 1 451 ? 32.888 12.605 -25.397 1.00 97.31 451 LYS A CA 1
ATOM 3616 C C . LYS A 1 451 ? 34.277 11.978 -25.522 1.00 97.31 451 LYS A C 1
ATOM 3618 O O . LYS A 1 451 ? 34.999 12.275 -26.469 1.00 97.31 451 LYS A O 1
ATOM 3623 N N . ARG A 1 452 ? 34.645 11.066 -24.612 1.00 97.62 452 ARG A N 1
ATOM 3624 C CA . ARG A 1 452 ? 35.902 10.300 -24.706 1.00 97.62 452 ARG A CA 1
ATOM 3625 C C . ARG A 1 452 ? 35.961 9.443 -25.967 1.00 97.62 452 ARG A C 1
ATOM 3627 O O . ARG A 1 452 ? 37.011 9.386 -26.599 1.00 97.62 452 ARG A O 1
ATOM 3634 N N . LYS A 1 453 ? 34.851 8.802 -26.339 1.00 97.12 453 LYS A N 1
ATOM 3635 C CA . LYS A 1 453 ? 34.774 8.005 -27.565 1.00 97.12 453 LYS A CA 1
ATOM 3636 C C . LYS A 1 453 ? 34.987 8.870 -28.808 1.00 97.12 453 LYS A C 1
ATOM 3638 O O . LYS A 1 453 ? 35.841 8.531 -29.615 1.00 97.12 453 LYS A O 1
ATOM 3643 N N . LEU A 1 454 ? 34.284 9.998 -28.914 1.00 97.44 454 LEU A N 1
ATOM 3644 C CA . LEU A 1 454 ? 34.443 10.934 -30.032 1.00 97.44 454 LEU A CA 1
ATOM 3645 C C . LEU A 1 454 ? 35.882 11.458 -30.130 1.00 97.44 454 LEU A C 1
ATOM 3647 O O . LEU A 1 454 ? 36.452 11.525 -31.210 1.00 97.44 454 LEU A O 1
ATOM 3651 N N . LEU A 1 455 ? 36.496 11.789 -28.993 1.00 97.56 455 LEU A N 1
ATOM 3652 C CA . LEU A 1 455 ? 37.884 12.244 -28.952 1.00 97.56 455 LEU A CA 1
ATOM 3653 C C . LEU A 1 455 ? 38.852 11.156 -29.447 1.00 97.56 455 LEU A C 1
ATOM 3655 O O . LEU A 1 455 ? 39.810 11.470 -30.148 1.00 97.56 455 LEU A O 1
ATOM 3659 N N . ASN A 1 456 ? 38.607 9.887 -29.114 1.00 96.50 456 ASN A N 1
ATOM 3660 C CA . ASN A 1 456 ? 39.400 8.776 -29.639 1.00 96.50 456 ASN A CA 1
ATOM 3661 C C . ASN A 1 456 ? 39.193 8.579 -31.148 1.00 96.50 456 ASN A C 1
ATOM 3663 O O . ASN A 1 456 ? 40.185 8.419 -31.848 1.00 96.50 456 ASN A O 1
ATOM 3667 N N . GLU A 1 457 ? 37.959 8.672 -31.652 1.00 96.81 457 GLU A N 1
ATOM 3668 C CA . GLU A 1 457 ? 37.667 8.624 -33.097 1.00 96.81 457 GLU A CA 1
ATOM 3669 C C . GLU A 1 457 ? 38.425 9.749 -33.839 1.00 96.81 457 GLU A C 1
ATOM 3671 O O . GLU A 1 457 ? 39.146 9.485 -34.796 1.00 96.81 457 GLU A O 1
ATOM 3676 N N . LEU A 1 458 ? 38.397 10.984 -33.322 1.00 97.50 458 LEU A N 1
ATOM 3677 C CA . LEU A 1 458 ? 39.169 12.103 -33.884 1.00 97.50 458 LEU A CA 1
ATOM 3678 C C . LEU A 1 458 ? 40.689 11.879 -33.822 1.00 97.50 458 LEU A C 1
ATOM 3680 O O . LEU A 1 458 ? 41.415 12.279 -34.730 1.00 97.50 458 LEU A O 1
ATOM 3684 N N . LYS A 1 459 ? 41.201 11.248 -32.757 1.00 97.44 459 LYS A N 1
ATOM 3685 C CA . LYS A 1 459 ? 42.622 10.876 -32.670 1.00 97.44 459 LYS A CA 1
ATOM 3686 C C . LYS A 1 459 ? 42.999 9.839 -33.724 1.00 97.44 459 LYS A C 1
ATOM 3688 O O . LYS A 1 459 ? 44.051 9.980 -34.337 1.00 97.44 459 LYS A O 1
ATOM 3693 N N . GLU A 1 460 ? 42.161 8.828 -33.935 1.00 96.44 460 GLU A N 1
ATOM 3694 C CA . GLU A 1 460 ? 42.363 7.813 -34.972 1.00 96.44 460 GLU A CA 1
ATOM 3695 C C . GLU A 1 460 ? 42.335 8.440 -36.374 1.00 96.44 460 GLU A C 1
ATOM 3697 O O . GLU A 1 460 ? 43.207 8.149 -37.191 1.00 96.44 460 GLU A O 1
ATOM 3702 N N . GLU A 1 461 ? 41.408 9.367 -36.639 1.00 96.75 461 GLU A N 1
ATOM 3703 C CA . GLU A 1 461 ? 41.355 10.116 -37.902 1.00 96.75 461 GLU A CA 1
ATOM 3704 C C . GLU A 1 461 ? 42.596 10.993 -38.122 1.00 96.75 461 GLU A C 1
ATOM 3706 O O . GLU A 1 461 ? 43.124 11.057 -39.238 1.00 96.75 461 GLU A O 1
ATOM 3711 N N . LEU A 1 462 ? 43.101 11.647 -37.071 1.00 96.88 462 LEU A N 1
ATOM 3712 C CA . LEU A 1 462 ? 44.340 12.426 -37.134 1.00 96.88 462 LEU A CA 1
ATOM 3713 C C . LEU A 1 462 ? 45.560 11.540 -37.395 1.00 96.88 462 LEU A C 1
ATOM 3715 O O . LEU A 1 462 ? 46.408 11.907 -38.212 1.00 96.88 462 LEU A O 1
ATOM 3719 N N . GLU A 1 463 ? 45.647 10.379 -36.746 1.00 96.62 463 GLU A N 1
ATOM 3720 C CA . GLU A 1 463 ? 46.726 9.414 -36.974 1.00 96.62 463 GLU A CA 1
ATOM 3721 C C . GLU A 1 463 ? 46.671 8.867 -38.405 1.00 96.62 463 GLU A C 1
ATOM 3723 O O . GLU A 1 463 ? 47.683 8.840 -39.102 1.00 96.62 463 GLU A O 1
ATOM 3728 N N . TYR A 1 464 ? 45.474 8.554 -38.904 1.00 95.94 464 TYR A N 1
ATOM 3729 C CA . TYR A 1 464 ? 45.266 8.145 -40.290 1.00 95.94 464 TYR A CA 1
ATOM 3730 C C . TYR A 1 464 ? 45.684 9.230 -41.292 1.00 95.94 464 TYR A C 1
ATOM 3732 O O . TYR A 1 464 ? 46.360 8.948 -42.288 1.00 95.94 464 TYR A O 1
ATOM 3740 N N . CYS A 1 465 ? 45.332 10.493 -41.034 1.00 96.44 465 CYS A N 1
ATOM 3741 C CA . CYS A 1 465 ? 45.800 11.609 -41.852 1.00 96.44 465 CYS A CA 1
ATOM 3742 C C . CYS A 1 465 ? 47.331 11.717 -41.812 1.00 96.44 465 CYS A C 1
ATOM 3744 O O . CYS A 1 465 ? 47.964 11.874 -42.859 1.00 96.44 465 CYS A O 1
ATOM 3746 N N . ARG A 1 466 ? 47.940 11.590 -40.628 1.00 97.19 466 ARG A N 1
ATOM 3747 C CA . ARG A 1 466 ? 49.398 11.626 -40.439 1.00 97.19 466 ARG A CA 1
ATOM 3748 C C . ARG A 1 466 ? 50.094 10.506 -41.216 1.00 97.19 466 ARG A C 1
ATOM 3750 O O . ARG A 1 466 ? 51.090 10.769 -41.892 1.00 97.19 466 ARG A O 1
ATOM 3757 N N . GLU A 1 467 ? 49.553 9.293 -41.178 1.00 97.25 467 GLU A N 1
ATOM 3758 C CA . GLU A 1 467 ? 50.065 8.144 -41.923 1.00 97.25 467 GLU A CA 1
ATOM 3759 C C . GLU A 1 467 ? 49.974 8.373 -43.438 1.00 97.25 467 GLU A C 1
ATOM 3761 O O . GLU A 1 467 ? 50.962 8.195 -44.153 1.00 97.25 467 GLU A O 1
ATOM 3766 N N . LYS A 1 468 ? 48.838 8.872 -43.940 1.00 96.38 468 LYS A N 1
ATOM 3767 C CA . LYS A 1 468 ? 48.690 9.236 -45.360 1.00 96.38 468 LYS A CA 1
ATOM 3768 C C . LYS A 1 468 ? 49.705 10.281 -45.812 1.00 96.38 468 LYS A C 1
ATOM 3770 O O . LYS A 1 468 ? 50.269 10.152 -46.900 1.00 96.38 468 LYS A O 1
ATOM 3775 N N . TRP A 1 469 ? 49.968 11.294 -44.989 1.00 97.00 469 TRP A N 1
ATOM 3776 C CA . TRP A 1 469 ? 51.004 12.290 -45.269 1.00 97.00 469 TRP A CA 1
ATOM 3777 C C . TRP A 1 469 ? 52.405 11.679 -45.289 1.00 97.00 469 TRP A C 1
ATOM 3779 O O . TRP A 1 469 ? 53.218 12.039 -46.141 1.00 97.00 469 TRP A O 1
ATOM 3789 N N . MET A 1 470 ? 52.691 10.737 -44.390 1.00 95.44 470 MET A N 1
ATOM 3790 C CA . MET A 1 470 ? 53.957 10.005 -44.383 1.00 95.44 470 MET A CA 1
ATOM 3791 C C . MET A 1 470 ? 54.126 9.172 -45.658 1.00 95.44 470 MET A C 1
ATOM 3793 O O . MET A 1 470 ? 55.158 9.285 -46.317 1.00 95.44 470 MET A O 1
ATOM 3797 N N . GLN A 1 471 ? 53.093 8.432 -46.069 1.00 95.94 471 GLN A N 1
ATOM 3798 C CA . GLN A 1 471 ? 53.093 7.668 -47.321 1.00 95.94 471 GLN A CA 1
ATOM 3799 C C . GLN A 1 471 ? 53.262 8.577 -48.548 1.00 95.94 471 GLN A C 1
ATOM 3801 O O . GLN A 1 471 ? 53.992 8.237 -49.478 1.00 95.94 471 GLN A O 1
ATOM 3806 N N . ALA A 1 472 ? 52.613 9.746 -48.568 1.00 96.56 472 ALA A N 1
ATOM 3807 C CA . ALA A 1 472 ? 52.781 10.726 -49.640 1.00 96.56 472 ALA A CA 1
ATOM 3808 C C . ALA A 1 472 ? 54.217 11.274 -49.690 1.00 96.56 472 ALA A C 1
ATOM 3810 O O . ALA A 1 472 ? 54.799 11.372 -50.769 1.00 96.56 472 ALA A O 1
ATOM 3811 N N . ARG A 1 473 ? 54.826 11.572 -48.534 1.00 95.62 473 ARG A N 1
ATOM 3812 C CA . ARG A 1 473 ? 56.236 11.987 -48.446 1.00 95.62 473 ARG A CA 1
ATOM 3813 C C . ARG A 1 473 ? 57.195 10.890 -48.893 1.00 95.62 473 ARG A C 1
ATOM 3815 O O . ARG A 1 473 ? 58.147 11.185 -49.609 1.00 95.62 473 ARG A O 1
ATOM 3822 N N . GLU A 1 474 ? 56.947 9.640 -48.514 1.00 95.62 474 GLU A N 1
ATOM 3823 C CA . GLU A 1 474 ? 57.756 8.503 -48.953 1.00 95.62 474 GLU A CA 1
ATOM 3824 C C . GLU A 1 474 ? 57.662 8.315 -50.471 1.00 95.62 474 GLU A C 1
ATOM 3826 O O . GLU A 1 474 ? 58.692 8.225 -51.139 1.00 95.62 474 GLU A O 1
ATOM 3831 N N . LYS A 1 475 ? 56.450 8.367 -51.038 1.00 97.00 475 LYS A N 1
ATOM 3832 C CA . LYS A 1 475 ? 56.244 8.349 -52.494 1.00 97.00 475 LYS A CA 1
ATOM 3833 C C . LYS A 1 475 ? 56.966 9.502 -53.178 1.00 97.00 475 LYS A C 1
ATOM 3835 O O . LYS A 1 475 ? 57.683 9.245 -54.137 1.00 97.00 475 LYS A O 1
ATOM 3840 N N . ASN A 1 476 ? 56.857 10.726 -52.659 1.00 96.19 476 ASN A N 1
ATOM 3841 C CA . ASN A 1 476 ? 57.579 11.881 -53.195 1.00 96.19 476 ASN A CA 1
ATOM 3842 C C . ASN A 1 476 ? 59.100 11.668 -53.150 1.00 96.19 476 ASN A C 1
ATOM 3844 O O . ASN A 1 476 ? 59.779 11.928 -54.140 1.00 96.19 476 ASN A O 1
ATOM 3848 N N . SER A 1 477 ? 59.636 11.119 -52.054 1.00 96.88 477 SER A N 1
ATOM 3849 C CA . SER A 1 477 ? 61.059 10.771 -51.935 1.00 96.88 477 SER A CA 1
ATOM 3850 C C . SER A 1 477 ? 61.483 9.696 -52.944 1.00 96.88 477 SER A C 1
ATOM 3852 O O . SER A 1 477 ? 62.555 9.794 -53.544 1.00 96.88 477 SER A O 1
ATOM 3854 N N . ILE A 1 478 ? 60.644 8.681 -53.180 1.00 96.38 478 ILE A N 1
ATOM 3855 C CA . ILE A 1 478 ? 60.881 7.651 -54.200 1.00 96.38 478 ILE A CA 1
ATOM 3856 C C . ILE A 1 478 ? 60.855 8.272 -55.598 1.00 96.38 478 ILE A C 1
ATOM 3858 O O . ILE A 1 478 ? 61.784 8.041 -56.371 1.00 96.38 478 ILE A O 1
ATOM 3862 N N . THR A 1 479 ? 59.845 9.085 -55.921 1.00 95.12 479 THR A N 1
ATOM 3863 C CA . THR A 1 479 ? 59.750 9.753 -57.226 1.00 95.12 479 THR A CA 1
ATOM 3864 C C . THR A 1 479 ? 60.898 10.732 -57.444 1.00 95.12 479 THR A C 1
ATOM 3866 O O . THR A 1 479 ? 61.412 10.820 -58.552 1.00 95.12 479 THR A O 1
ATOM 3869 N N . GLU A 1 480 ? 61.377 11.410 -56.396 1.00 95.19 480 GLU A N 1
ATOM 3870 C CA . GLU A 1 480 ? 62.553 12.280 -56.468 1.00 95.19 480 GLU A CA 1
ATOM 3871 C C . GLU A 1 480 ? 63.825 11.468 -56.756 1.00 95.19 480 GLU A C 1
ATOM 3873 O O . GLU A 1 480 ? 64.620 11.844 -57.618 1.00 95.19 480 GLU A O 1
ATOM 3878 N N . LYS A 1 481 ? 64.014 10.318 -56.091 1.00 95.62 481 LYS A N 1
ATOM 3879 C CA . LYS A 1 481 ? 65.127 9.397 -56.382 1.00 95.62 481 LYS A CA 1
ATOM 3880 C C . LYS A 1 481 ? 65.059 8.866 -57.814 1.00 95.62 481 LYS A C 1
ATOM 3882 O O . LYS A 1 481 ? 66.082 8.859 -58.493 1.00 95.62 481 LYS A O 1
ATOM 3887 N N . GLN A 1 482 ? 63.879 8.457 -58.280 1.00 95.12 482 GLN A N 1
ATOM 3888 C CA . GLN A 1 482 ? 63.660 8.006 -59.658 1.00 95.12 482 GLN A CA 1
ATOM 3889 C C . GLN A 1 482 ? 63.953 9.122 -60.666 1.00 95.12 482 GLN A C 1
ATOM 3891 O O . GLN A 1 482 ? 64.619 8.887 -61.668 1.00 95.12 482 GLN A O 1
ATOM 3896 N N . TRP A 1 483 ? 63.523 10.353 -60.383 1.00 95.19 483 TRP A N 1
ATOM 3897 C CA . TRP A 1 483 ? 63.802 11.508 -61.232 1.00 95.19 483 TRP A CA 1
ATOM 3898 C C . TRP A 1 483 ? 65.301 11.819 -61.301 1.00 95.19 483 TRP A C 1
ATOM 3900 O O . TRP A 1 483 ? 65.837 11.996 -62.392 1.00 95.19 483 TRP A O 1
ATOM 3910 N N . LYS A 1 484 ? 66.013 11.781 -60.165 1.00 95.38 484 LYS A N 1
ATOM 3911 C CA . LYS A 1 484 ? 67.482 11.907 -60.125 1.00 95.38 484 LYS A CA 1
ATOM 3912 C C . LYS A 1 484 ? 68.178 10.781 -60.897 1.00 95.38 484 LYS A C 1
ATOM 3914 O O . LYS A 1 484 ? 69.137 11.047 -61.617 1.00 95.38 484 LYS A O 1
ATOM 3919 N N . GLN A 1 485 ? 67.697 9.539 -60.786 1.00 94.69 485 GLN A N 1
ATOM 3920 C CA . GLN A 1 485 ? 68.211 8.404 -61.563 1.00 94.69 485 GLN A CA 1
ATOM 3921 C C . GLN A 1 485 ? 68.030 8.630 -63.066 1.00 94.69 485 GLN A C 1
ATOM 3923 O O . GLN A 1 485 ? 69.009 8.543 -63.802 1.00 94.69 485 GLN A O 1
ATOM 3928 N N . LEU A 1 486 ? 66.828 9.007 -63.511 1.00 94.56 486 LEU A N 1
ATOM 3929 C CA . LEU A 1 486 ? 66.555 9.347 -64.910 1.00 94.56 486 LEU A CA 1
ATOM 3930 C C . LEU A 1 486 ? 67.441 10.496 -65.389 1.00 94.56 486 LEU A C 1
ATOM 3932 O O . LEU A 1 486 ? 68.032 10.407 -66.457 1.00 94.56 486 LEU A O 1
ATOM 3936 N N . GLN A 1 487 ? 67.598 11.551 -64.590 1.00 93.12 487 GLN A N 1
ATOM 3937 C CA . GLN A 1 487 ? 68.478 12.668 -64.923 1.00 93.12 487 GLN A CA 1
ATOM 3938 C C . GLN A 1 487 ? 69.937 12.209 -65.083 1.00 93.12 487 GLN A C 1
ATOM 3940 O O . GLN A 1 487 ? 70.610 12.619 -66.029 1.00 93.12 487 GLN A O 1
ATOM 3945 N N . SER A 1 488 ? 70.417 11.323 -64.205 1.00 91.38 488 SER A N 1
ATOM 3946 C CA . SER A 1 488 ? 71.756 10.731 -64.310 1.00 91.38 488 SER A CA 1
ATOM 3947 C C . SER A 1 488 ? 71.904 9.808 -65.526 1.00 91.38 488 SER A C 1
ATOM 3949 O O . SER A 1 488 ? 72.947 9.818 -66.183 1.00 91.38 488 SER A O 1
ATOM 3951 N N . GLU A 1 489 ? 70.857 9.060 -65.881 1.00 90.19 489 GLU A N 1
ATOM 3952 C CA . GLU A 1 489 ? 70.819 8.192 -67.056 1.00 90.19 489 GLU A CA 1
ATOM 3953 C C . GLU A 1 489 ? 70.813 9.022 -68.342 1.00 90.19 489 GLU A C 1
ATOM 3955 O O . GLU A 1 489 ? 71.618 8.764 -69.230 1.00 90.19 489 GLU A O 1
ATOM 3960 N N . PHE A 1 490 ? 69.988 10.069 -68.428 1.00 88.69 490 PHE A N 1
ATOM 3961 C CA . PHE A 1 490 ? 69.990 11.011 -69.548 1.00 88.69 490 PHE A CA 1
ATOM 3962 C C . PHE A 1 490 ? 71.326 11.739 -69.677 1.00 88.69 490 PHE A C 1
ATOM 3964 O O . PHE A 1 490 ? 71.829 11.881 -70.787 1.00 88.69 490 PHE A O 1
ATOM 3971 N N . ALA A 1 491 ? 71.944 12.150 -68.567 1.00 87.12 491 ALA A N 1
ATOM 3972 C CA . ALA A 1 491 ? 73.285 12.728 -68.589 1.00 87.12 491 ALA A CA 1
ATOM 3973 C C . ALA A 1 491 ? 74.340 11.718 -69.078 1.00 87.12 491 ALA A C 1
ATOM 3975 O O . ALA A 1 491 ? 75.267 12.096 -69.790 1.00 87.12 491 ALA A O 1
ATOM 3976 N N . SER A 1 492 ? 74.190 10.437 -68.733 1.00 83.38 492 SER A N 1
ATOM 3977 C CA . SER A 1 492 ? 75.075 9.359 -69.196 1.00 83.38 492 SER A CA 1
ATOM 3978 C C . SER A 1 492 ? 74.858 9.026 -70.672 1.00 83.38 492 SER A C 1
ATOM 3980 O O . SER A 1 492 ? 75.832 8.838 -71.391 1.00 83.38 492 SER A O 1
ATOM 3982 N N . ARG A 1 493 ? 73.604 9.015 -71.147 1.00 80.31 493 ARG A N 1
ATOM 3983 C CA . ARG A 1 493 ? 73.254 8.886 -72.570 1.00 80.31 493 ARG A CA 1
ATOM 3984 C C . ARG A 1 493 ? 73.810 10.055 -73.367 1.00 80.31 493 ARG A C 1
ATOM 3986 O O . ARG A 1 493 ? 74.499 9.813 -74.338 1.00 80.31 493 ARG A O 1
ATOM 3993 N N . ARG A 1 494 ? 73.640 11.289 -72.886 1.00 78.81 494 ARG A N 1
ATOM 3994 C CA . ARG A 1 494 ? 74.222 12.486 -73.504 1.00 78.81 494 ARG A CA 1
ATOM 3995 C C . ARG A 1 494 ? 75.747 12.397 -73.594 1.00 78.81 494 ARG A C 1
ATOM 3997 O O . ARG A 1 494 ? 76.294 12.631 -74.658 1.00 78.81 494 ARG A O 1
ATOM 4004 N N . LYS A 1 495 ? 76.428 11.978 -72.520 1.00 73.62 495 LYS A N 1
ATOM 4005 C CA . LYS A 1 495 ? 77.882 11.739 -72.552 1.00 73.62 495 LYS A CA 1
ATOM 4006 C C . LYS A 1 495 ? 78.274 10.612 -73.515 1.00 73.62 495 LYS A C 1
ATOM 4008 O O . LYS A 1 495 ? 79.281 10.738 -74.193 1.00 73.62 495 LYS A O 1
ATOM 4013 N N . ASN A 1 496 ? 77.513 9.519 -73.588 1.00 67.94 496 ASN A N 1
ATOM 4014 C CA . ASN A 1 496 ? 77.766 8.432 -74.542 1.00 67.94 496 ASN A CA 1
ATOM 4015 C C . ASN A 1 496 ? 77.488 8.846 -75.994 1.00 67.94 496 ASN A C 1
ATOM 4017 O O . ASN A 1 496 ? 78.229 8.429 -76.878 1.00 67.94 496 ASN A O 1
ATOM 4021 N N . ASP A 1 497 ? 76.474 9.676 -76.236 1.00 61.72 497 ASP A N 1
ATOM 4022 C CA . ASP A 1 497 ? 76.204 10.296 -77.533 1.00 61.72 497 ASP A CA 1
ATOM 4023 C C . ASP A 1 497 ? 77.346 11.258 -77.907 1.00 61.72 497 ASP A C 1
ATOM 4025 O O . ASP A 1 497 ? 77.792 11.246 -79.051 1.00 61.72 497 ASP A O 1
ATOM 4029 N N . ASP A 1 498 ? 77.921 11.987 -76.940 1.00 59.66 498 ASP A N 1
ATOM 4030 C CA . ASP A 1 498 ? 79.131 12.805 -77.136 1.00 59.66 498 ASP A CA 1
ATOM 4031 C C . ASP A 1 498 ? 80.388 11.949 -77.444 1.00 59.66 498 ASP A C 1
ATOM 4033 O O . ASP A 1 498 ? 81.306 12.425 -78.111 1.00 59.66 498 ASP A O 1
ATOM 4037 N N . PHE A 1 499 ? 80.447 10.680 -77.005 1.00 57.41 499 PHE A N 1
ATOM 4038 C CA . PHE A 1 499 ? 81.543 9.743 -77.321 1.00 57.41 499 PHE A CA 1
ATOM 4039 C C . PHE A 1 499 ? 81.339 8.955 -78.629 1.00 57.41 499 PHE A C 1
ATOM 4041 O O . PHE A 1 499 ? 82.329 8.574 -79.253 1.00 57.41 499 PHE A O 1
ATOM 4048 N N . ASN A 1 500 ? 80.094 8.710 -79.055 1.00 58.31 500 ASN A N 1
ATOM 4049 C CA . ASN A 1 500 ? 79.770 7.928 -80.258 1.00 58.31 500 ASN A CA 1
ATOM 4050 C C . ASN A 1 500 ? 79.320 8.767 -81.461 1.00 58.31 500 ASN A C 1
ATOM 4052 O O . ASN A 1 500 ? 79.121 8.197 -82.533 1.00 58.31 500 ASN A O 1
ATOM 4056 N N . ASN A 1 501 ? 79.198 10.089 -81.325 1.00 46.66 501 ASN A N 1
ATOM 4057 C CA . ASN A 1 501 ? 78.820 10.965 -82.428 1.00 46.66 501 ASN A CA 1
ATOM 4058 C C . ASN A 1 501 ? 79.913 11.995 -82.743 1.00 46.66 501 ASN A C 1
ATOM 4060 O O . ASN A 1 501 ? 79.775 13.201 -82.544 1.00 46.66 501 ASN A O 1
ATOM 4064 N N . SER A 1 502 ? 81.015 11.507 -83.315 1.00 49.06 502 SER A N 1
ATOM 4065 C CA . SER A 1 502 ? 81.816 12.322 -84.223 1.00 49.06 502 SER A CA 1
ATOM 4066 C C . SER A 1 502 ? 81.059 12.458 -85.547 1.00 49.06 502 SER A C 1
ATOM 4068 O O . SER A 1 502 ? 81.190 11.607 -86.426 1.00 49.06 502 SER A O 1
ATOM 4070 N N . GLY A 1 503 ? 80.280 13.526 -85.694 1.00 51.12 503 GLY A N 1
ATOM 4071 C CA . GLY A 1 503 ? 79.760 13.930 -86.996 1.00 51.12 503 GLY A CA 1
ATOM 4072 C C . GLY A 1 503 ? 78.353 14.502 -86.959 1.00 51.12 503 GLY A C 1
ATOM 4073 O O . GLY A 1 503 ? 77.388 13.772 -86.799 1.00 51.12 503 GLY A O 1
ATOM 4074 N N . GLU A 1 504 ? 78.278 15.802 -87.245 1.00 48.62 504 GLU A N 1
ATOM 4075 C CA . GLU A 1 504 ? 77.162 16.401 -87.981 1.00 48.62 504 GLU A CA 1
ATOM 4076 C C . GLU A 1 504 ? 75.866 16.658 -87.196 1.00 48.62 504 GLU A C 1
ATOM 4078 O O . GLU A 1 504 ? 74.902 15.908 -87.255 1.00 48.62 504 GLU A O 1
ATOM 4083 N N . SER A 1 505 ? 75.803 17.815 -86.534 1.00 44.50 505 SER A N 1
ATOM 4084 C CA . SER A 1 505 ? 74.641 18.705 -86.664 1.00 44.50 505 SER A CA 1
ATOM 4085 C C . SER A 1 505 ? 74.963 20.060 -86.043 1.00 44.50 505 SER A C 1
ATOM 4087 O O . SER A 1 505 ? 74.971 20.231 -84.825 1.00 44.50 505 SER A O 1
ATOM 4089 N N . GLY A 1 506 ? 75.244 21.032 -86.910 1.00 48.69 506 GLY A N 1
ATOM 4090 C CA . GLY A 1 506 ? 75.306 22.438 -86.554 1.00 48.69 506 GLY A CA 1
ATOM 4091 C C . GLY A 1 506 ? 73.901 22.990 -86.347 1.00 48.69 506 GLY A C 1
ATOM 4092 O O . GLY A 1 506 ? 73.126 23.084 -87.293 1.00 48.69 506 GLY A O 1
ATOM 4093 N N . TYR A 1 507 ? 73.604 23.392 -85.117 1.00 41.94 507 TYR A N 1
ATOM 4094 C CA . TYR A 1 507 ? 72.631 24.443 -84.851 1.00 41.94 507 TYR A CA 1
ATOM 4095 C C . TYR A 1 507 ? 73.044 25.159 -83.564 1.00 41.94 507 TYR A C 1
ATOM 4097 O O . TYR A 1 507 ? 72.727 24.734 -82.456 1.00 41.94 507 TYR A O 1
ATOM 4105 N N . SER A 1 508 ? 73.830 26.219 -83.736 1.00 43.66 508 SER A N 1
ATOM 4106 C CA . SER A 1 508 ? 73.974 27.264 -82.730 1.00 43.66 508 SER A CA 1
ATOM 4107 C C . SER A 1 508 ? 72.876 28.286 -82.998 1.00 43.66 508 SER A C 1
ATOM 4109 O O . SER A 1 508 ? 72.911 28.946 -84.034 1.00 43.66 508 SER A O 1
ATOM 4111 N N . ASP A 1 509 ? 71.932 28.406 -82.072 1.00 38.50 509 ASP A N 1
ATOM 4112 C CA . ASP A 1 509 ? 71.190 29.645 -81.853 1.00 38.50 509 ASP A CA 1
ATOM 4113 C C . ASP A 1 509 ? 71.318 30.016 -80.371 1.00 38.50 509 ASP A C 1
ATOM 4115 O O . ASP A 1 509 ? 71.562 29.170 -79.506 1.00 38.50 509 ASP A O 1
ATOM 4119 N N . GLU A 1 510 ? 71.317 31.311 -80.122 1.00 41.69 510 GLU A N 1
ATOM 4120 C CA . GLU A 1 510 ? 72.129 31.966 -79.114 1.00 41.69 510 GLU A CA 1
ATOM 4121 C C . GLU A 1 510 ? 71.592 31.872 -77.672 1.00 41.69 510 GLU A C 1
ATOM 4123 O O . GLU A 1 510 ? 70.456 32.200 -77.359 1.00 41.69 510 GLU A O 1
ATOM 4128 N N . ARG A 1 511 ? 72.484 31.448 -76.772 1.00 40.06 511 ARG A N 1
ATOM 4129 C CA . ARG A 1 511 ? 72.935 32.191 -75.582 1.00 40.06 511 ARG A CA 1
ATOM 4130 C C . ARG A 1 511 ? 71.881 33.003 -74.796 1.00 40.06 511 ARG A C 1
ATOM 4132 O O . ARG A 1 511 ? 71.683 34.179 -75.051 1.00 40.06 511 ARG A O 1
ATOM 4139 N N . GLU A 1 512 ? 71.473 32.452 -73.652 1.00 31.73 512 GLU A N 1
ATOM 4140 C CA . GLU A 1 512 ? 71.739 33.104 -72.361 1.00 31.73 512 GLU A CA 1
ATOM 4141 C C . GLU A 1 512 ? 71.852 32.052 -71.250 1.00 31.73 512 GLU A C 1
ATOM 4143 O O . GLU A 1 512 ? 70.884 31.499 -70.737 1.00 31.73 512 GLU A O 1
ATOM 4148 N N . SER A 1 513 ? 73.098 31.734 -70.911 1.00 35.69 513 SER A N 1
ATOM 4149 C CA . SER A 1 513 ? 73.471 30.967 -69.730 1.00 35.69 513 SER A CA 1
ATOM 4150 C C . SER A 1 513 ? 74.432 31.828 -68.922 1.00 35.69 513 SER A C 1
ATOM 4152 O O . SER A 1 513 ? 75.614 31.917 -69.261 1.00 35.69 513 SER A O 1
ATOM 4154 N N . SER A 1 514 ? 73.931 32.454 -67.860 1.00 32.59 514 SER A N 1
ATOM 4155 C CA . SER A 1 514 ? 74.748 32.946 -66.754 1.00 32.59 514 SER A CA 1
ATOM 4156 C C . SER A 1 514 ? 74.451 32.085 -65.532 1.00 32.59 514 SER A C 1
ATOM 4158 O O . SER A 1 514 ? 73.580 32.389 -64.720 1.00 32.59 514 SER A O 1
ATOM 4160 N N . ALA A 1 515 ? 75.188 30.984 -65.413 1.00 44.66 515 ALA A N 1
ATOM 4161 C CA . ALA A 1 515 ? 75.481 30.433 -64.104 1.00 44.66 515 ALA A CA 1
ATOM 4162 C C . ALA A 1 515 ? 76.455 31.412 -63.430 1.00 44.66 515 ALA A C 1
ATOM 4164 O O . ALA A 1 515 ? 77.645 31.412 -63.738 1.00 44.66 515 ALA A O 1
ATOM 4165 N N . SER A 1 516 ? 75.926 32.280 -62.569 1.00 35.88 516 SER A N 1
ATOM 4166 C CA . SER A 1 516 ? 76.694 32.919 -61.506 1.00 35.88 516 SER A CA 1
ATOM 4167 C C . SER A 1 516 ? 76.001 32.581 -60.200 1.00 35.88 516 SER A C 1
ATOM 4169 O O . SER A 1 516 ? 74.898 33.035 -59.919 1.00 35.88 516 SER A O 1
ATOM 4171 N N . ASP A 1 517 ? 76.670 31.685 -59.499 1.00 47.25 517 ASP A N 1
ATOM 4172 C CA . ASP A 1 517 ? 76.645 31.416 -58.075 1.00 47.25 517 ASP A CA 1
ATOM 4173 C C . ASP A 1 517 ? 76.014 32.521 -57.210 1.00 47.25 517 ASP A C 1
ATOM 4175 O O . ASP A 1 517 ? 76.475 33.664 -57.188 1.00 47.25 517 ASP A O 1
ATOM 4179 N N . SER A 1 518 ? 74.952 32.157 -56.496 1.00 38.91 518 SER A N 1
ATOM 4180 C CA . SER A 1 518 ? 74.478 32.820 -55.279 1.00 38.91 518 SER A CA 1
ATOM 4181 C C . SER A 1 518 ? 73.724 31.761 -54.471 1.00 38.91 518 SER A C 1
ATOM 4183 O O . SER A 1 518 ? 72.496 31.766 -54.383 1.00 38.91 518 SER A O 1
ATOM 4185 N N . GLU A 1 519 ? 74.456 30.796 -53.901 1.00 49.88 519 GLU A N 1
ATOM 4186 C CA . GLU A 1 519 ? 73.916 29.925 -52.841 1.00 49.88 519 GLU A CA 1
ATOM 4187 C C . GLU A 1 519 ? 73.348 30.739 -51.652 1.00 49.88 519 GLU A C 1
ATOM 4189 O O . GLU A 1 519 ? 72.537 30.222 -50.884 1.00 49.88 519 GLU A O 1
ATOM 4194 N N . GLU A 1 520 ? 73.676 32.033 -51.556 1.00 49.44 520 GLU A N 1
ATOM 4195 C CA . GLU A 1 520 ? 73.167 32.978 -50.555 1.00 49.44 520 GLU A CA 1
ATOM 4196 C C . GLU A 1 520 ? 71.675 33.333 -50.733 1.00 49.44 520 GLU A C 1
ATOM 4198 O O . GLU A 1 520 ? 70.949 33.389 -49.742 1.00 49.44 520 GLU A O 1
ATOM 4203 N N . ASP A 1 521 ? 71.153 33.457 -51.961 1.00 47.09 521 ASP A N 1
ATOM 4204 C CA . ASP A 1 521 ? 69.744 33.846 -52.173 1.00 47.09 521 ASP A CA 1
ATOM 4205 C C . ASP A 1 521 ? 68.770 32.676 -51.963 1.00 47.09 521 ASP A C 1
ATOM 4207 O O . ASP A 1 521 ? 67.620 32.855 -51.553 1.00 47.09 521 ASP A O 1
ATOM 4211 N N . ARG A 1 522 ? 69.226 31.440 -52.201 1.00 49.41 522 ARG A N 1
ATOM 4212 C CA . ARG A 1 522 ? 68.415 30.238 -51.959 1.00 49.41 522 ARG A CA 1
ATOM 4213 C C . ARG A 1 522 ? 68.406 29.850 -50.481 1.00 49.41 522 ARG A C 1
ATOM 4215 O O . ARG A 1 522 ? 67.387 29.344 -50.017 1.00 49.41 522 ARG A O 1
ATOM 4222 N N . ALA A 1 523 ? 69.503 30.108 -49.764 1.00 51.34 523 ALA A N 1
ATOM 4223 C CA . ALA A 1 523 ? 69.580 29.981 -48.312 1.00 51.34 523 ALA A CA 1
ATOM 4224 C C . ALA A 1 523 ? 68.748 31.066 -47.611 1.00 51.34 523 ALA A C 1
ATOM 4226 O O . ALA A 1 523 ? 67.971 30.723 -46.729 1.00 51.34 523 ALA A O 1
ATOM 4227 N N . GLY A 1 524 ? 68.797 32.321 -48.073 1.00 49.91 524 GLY A N 1
ATOM 4228 C CA . GLY A 1 524 ? 67.995 33.414 -47.513 1.00 49.91 524 GLY A CA 1
ATOM 4229 C C . GLY A 1 524 ? 66.484 33.211 -47.669 1.00 49.91 524 GLY A C 1
ATOM 4230 O O . GLY A 1 524 ? 65.727 33.476 -46.742 1.00 49.91 524 GLY A O 1
ATOM 4231 N N . ILE A 1 525 ? 66.022 32.654 -48.794 1.00 55.31 525 ILE A N 1
ATOM 4232 C CA . ILE A 1 525 ? 64.597 32.317 -48.972 1.00 55.31 525 ILE A CA 1
ATOM 4233 C C . ILE A 1 525 ? 64.188 31.125 -48.089 1.00 55.31 525 ILE A C 1
ATOM 4235 O O . ILE A 1 525 ? 63.067 31.090 -47.587 1.00 55.31 525 ILE A O 1
ATOM 4239 N N . LEU A 1 526 ? 65.076 30.152 -47.862 1.00 51.31 526 LEU A N 1
ATOM 4240 C CA . LEU A 1 526 ? 64.803 29.015 -46.973 1.00 51.31 526 LEU A CA 1
ATOM 4241 C C . LEU A 1 526 ? 64.842 29.408 -45.489 1.00 51.31 526 LEU A C 1
ATOM 4243 O O . LEU A 1 526 ? 64.050 28.874 -44.719 1.00 51.31 526 LEU A O 1
ATOM 4247 N N . GLU A 1 527 ? 65.707 30.350 -45.112 1.00 55.69 527 GLU A N 1
ATOM 4248 C CA . GLU A 1 527 ? 65.822 30.904 -43.761 1.00 55.69 527 GLU A CA 1
ATOM 4249 C C . GLU A 1 527 ? 64.607 31.777 -43.430 1.00 55.69 527 GLU A C 1
ATOM 4251 O O . GLU A 1 527 ? 63.968 31.534 -42.413 1.00 55.69 527 GLU A O 1
ATOM 4256 N N . VAL A 1 528 ? 64.175 32.661 -44.341 1.00 59.25 528 VAL A N 1
ATOM 4257 C CA . VAL A 1 528 ? 62.949 33.469 -44.175 1.00 59.25 528 VAL A CA 1
ATOM 4258 C C . VAL A 1 528 ? 61.705 32.583 -44.075 1.00 59.25 528 VAL A C 1
ATOM 4260 O O . VAL A 1 528 ? 60.884 32.779 -43.186 1.00 59.25 528 VAL A O 1
ATOM 4263 N N . VAL A 1 529 ? 61.581 31.549 -44.915 1.00 57.97 529 VAL A N 1
ATOM 4264 C CA . VAL A 1 529 ? 60.442 30.615 -44.846 1.00 57.97 529 VAL A CA 1
ATOM 4265 C C . VAL A 1 529 ? 60.492 29.751 -43.576 1.00 57.97 529 VAL A C 1
ATOM 4267 O O . VAL A 1 529 ? 59.445 29.438 -43.015 1.00 57.97 529 VAL A O 1
ATOM 4270 N N . GLN A 1 530 ? 61.675 29.380 -43.075 1.00 54.84 530 GLN A N 1
ATOM 4271 C CA . GLN A 1 530 ? 61.815 28.662 -41.800 1.00 54.84 530 GLN A CA 1
ATOM 4272 C C . GLN A 1 530 ? 61.518 29.554 -40.586 1.00 54.84 530 GLN A C 1
ATOM 4274 O O . GLN A 1 530 ? 60.897 29.079 -39.636 1.00 54.84 530 GLN A O 1
ATOM 4279 N N . GLU A 1 531 ? 61.893 30.833 -40.624 1.00 58.72 531 GLU A N 1
ATOM 4280 C CA . GLU A 1 531 ? 61.594 31.820 -39.581 1.00 58.72 531 GLU A CA 1
ATOM 4281 C C . GLU A 1 531 ? 60.098 32.171 -39.547 1.00 58.72 531 GLU A C 1
ATOM 4283 O O . GLU A 1 531 ? 59.502 32.296 -38.476 1.00 58.72 531 GLU A O 1
ATOM 4288 N N . GLU A 1 532 ? 59.454 32.237 -40.713 1.00 57.16 532 GLU A N 1
ATOM 4289 C CA . GLU A 1 532 ? 58.021 32.502 -40.853 1.00 57.16 532 GLU A CA 1
ATOM 4290 C C . GLU A 1 532 ? 57.178 31.284 -40.432 1.00 57.16 532 GLU A C 1
ATOM 4292 O O . GLU A 1 532 ? 56.188 31.438 -39.718 1.00 57.16 532 GLU A O 1
ATOM 4297 N N . ILE A 1 533 ? 57.623 30.056 -40.735 1.00 61.84 533 ILE A N 1
ATOM 4298 C CA . ILE A 1 533 ? 57.020 28.821 -40.198 1.00 61.84 533 ILE A CA 1
ATOM 4299 C C . ILE A 1 533 ? 57.211 28.728 -38.675 1.00 61.84 533 ILE A C 1
ATOM 4301 O O . ILE A 1 533 ? 56.265 28.379 -37.970 1.00 61.84 533 ILE A O 1
ATOM 4305 N N . ALA A 1 534 ? 58.388 29.082 -38.143 1.00 62.50 534 ALA A N 1
ATOM 4306 C CA . ALA A 1 534 ? 58.644 29.084 -36.701 1.00 62.50 534 ALA A CA 1
ATOM 4307 C C . ALA A 1 534 ? 57.808 30.143 -35.958 1.00 62.50 534 ALA A C 1
ATOM 4309 O O . ALA A 1 534 ? 57.314 29.875 -34.861 1.00 62.50 534 ALA A O 1
ATOM 4310 N N . ASN A 1 535 ? 57.594 31.320 -36.557 1.00 63.00 535 ASN A N 1
ATOM 4311 C CA . ASN A 1 535 ? 56.693 32.341 -36.020 1.00 63.00 535 ASN A CA 1
ATOM 4312 C C . ASN A 1 535 ? 55.224 31.903 -36.077 1.00 63.00 535 ASN A C 1
ATOM 4314 O O . ASN A 1 535 ? 54.511 32.102 -35.097 1.00 63.00 535 ASN A O 1
ATOM 4318 N N . ILE A 1 536 ? 54.778 31.247 -37.153 1.00 61.59 536 ILE A N 1
ATOM 4319 C CA . ILE A 1 536 ? 53.413 30.703 -37.253 1.00 61.59 536 ILE A CA 1
ATOM 4320 C C . ILE A 1 536 ? 53.197 29.567 -36.237 1.00 61.59 536 ILE A C 1
ATOM 4322 O O . ILE A 1 536 ? 52.162 29.528 -35.577 1.00 61.59 536 ILE A O 1
ATOM 4326 N N . GLU A 1 537 ? 54.173 28.676 -36.027 1.00 54.59 537 GLU A N 1
ATOM 4327 C CA . GLU A 1 537 ? 54.089 27.617 -35.007 1.00 54.59 537 GLU A CA 1
ATOM 4328 C C . GLU A 1 537 ? 54.079 28.162 -33.571 1.00 54.59 537 GLU A C 1
ATOM 4330 O O . GLU A 1 537 ? 53.437 27.576 -32.694 1.00 54.59 537 GLU A O 1
ATOM 4335 N N . LYS A 1 538 ? 54.771 29.280 -33.320 1.00 57.22 538 LYS A N 1
ATOM 4336 C CA . LYS A 1 538 ? 54.776 29.965 -32.022 1.00 57.22 538 LYS A CA 1
ATOM 4337 C C . LYS A 1 538 ? 53.456 30.701 -31.778 1.00 57.22 538 LYS A C 1
ATOM 4339 O O . LYS A 1 538 ? 52.853 30.527 -30.725 1.00 57.22 538 LYS A O 1
ATOM 4344 N N . GLN A 1 539 ? 52.947 31.394 -32.795 1.00 51.22 539 GLN A N 1
ATOM 4345 C CA . GLN A 1 539 ? 51.652 32.071 -32.758 1.00 51.22 539 GLN A CA 1
ATOM 4346 C C . GLN A 1 539 ? 50.488 31.078 -32.579 1.00 51.22 539 GLN A C 1
ATOM 4348 O O . GLN A 1 539 ? 49.620 31.288 -31.740 1.00 51.22 539 GLN A O 1
ATOM 4353 N N . CYS A 1 540 ? 50.516 29.920 -33.250 1.00 51.22 540 CYS A N 1
ATOM 4354 C CA . CYS A 1 540 ? 49.512 28.866 -33.056 1.00 51.22 540 CYS A CA 1
ATOM 4355 C C . CYS A 1 540 ? 49.597 28.145 -31.695 1.00 51.22 540 CYS A C 1
ATOM 4357 O O . 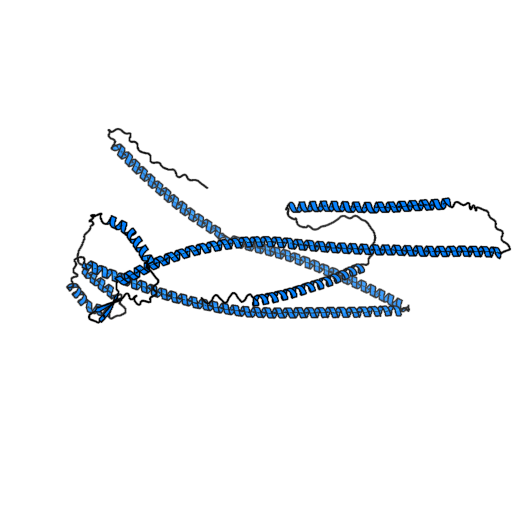CYS A 1 540 ? 48.605 27.549 -31.267 1.00 51.22 540 CYS A O 1
ATOM 4359 N N . LYS A 1 541 ? 50.751 28.162 -31.011 1.00 49.12 541 LYS A N 1
ATOM 4360 C CA . LYS A 1 541 ? 50.890 27.632 -29.641 1.00 49.12 541 LYS A CA 1
ATOM 4361 C C . LYS A 1 541 ? 50.347 28.604 -28.600 1.00 49.12 541 LYS A C 1
ATOM 4363 O O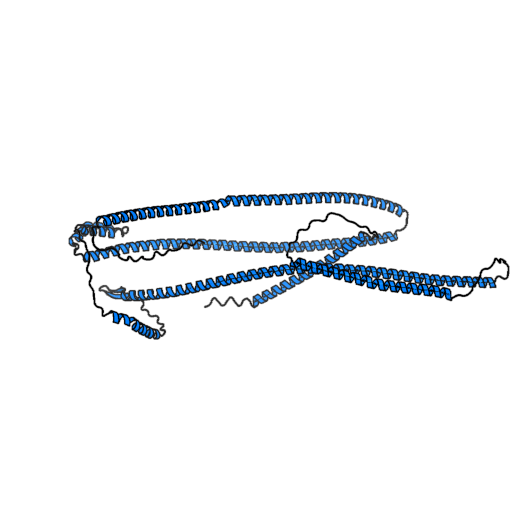 . LYS A 1 541 ? 49.593 28.175 -27.729 1.00 49.12 541 LYS A O 1
ATOM 4368 N N . ASP A 1 542 ? 50.669 29.885 -28.742 1.00 48.81 542 ASP A N 1
ATOM 4369 C CA . ASP A 1 542 ? 50.260 30.926 -27.798 1.00 48.81 542 ASP A CA 1
ATOM 4370 C C . ASP A 1 542 ? 48.741 31.204 -27.899 1.00 48.81 542 ASP A C 1
ATOM 4372 O O . ASP A 1 542 ? 48.054 31.270 -26.878 1.00 48.81 542 ASP A O 1
ATOM 4376 N N . ASP A 1 543 ? 48.165 31.208 -29.110 1.00 47.50 543 ASP A N 1
ATOM 4377 C CA . ASP A 1 543 ? 46.714 31.376 -29.313 1.00 47.50 543 ASP A CA 1
ATOM 4378 C C . ASP A 1 543 ? 45.898 30.147 -28.846 1.00 47.50 543 ASP A C 1
ATOM 4380 O O . ASP A 1 543 ? 44.747 30.264 -28.414 1.00 47.50 543 ASP A O 1
ATOM 4384 N N . GLY A 1 544 ? 46.494 28.947 -28.884 1.00 46.78 544 GLY A N 1
ATOM 4385 C CA . GLY A 1 544 ? 45.849 27.689 -28.492 1.00 46.78 544 GLY A CA 1
ATOM 4386 C C . GLY A 1 544 ? 45.790 27.432 -26.980 1.00 46.78 544 GLY A C 1
ATOM 4387 O O . GLY A 1 544 ? 44.917 26.681 -26.528 1.00 46.78 544 GLY A O 1
ATOM 4388 N N . GLU A 1 545 ? 46.697 28.026 -26.197 1.00 51.16 545 GLU A N 1
ATOM 4389 C CA . GLU A 1 545 ? 46.703 27.955 -24.727 1.00 51.16 545 GLU A CA 1
ATOM 4390 C C . GLU A 1 545 ? 45.889 29.096 -24.096 1.00 51.16 545 GLU A C 1
ATOM 4392 O O . GLU A 1 545 ? 45.137 28.850 -23.148 1.00 51.16 545 GLU A O 1
ATOM 4397 N N . GLN A 1 546 ? 45.925 30.301 -24.680 1.00 50.53 546 GLN A N 1
ATOM 4398 C CA . GLN A 1 546 ? 45.155 31.453 -24.200 1.00 50.53 546 GLN A CA 1
ATOM 4399 C C . GLN A 1 546 ? 43.636 31.271 -24.415 1.00 50.53 546 GLN A C 1
ATOM 4401 O O . GLN A 1 546 ? 42.852 31.474 -23.487 1.00 50.53 546 GLN A O 1
ATOM 4406 N N . ALA A 1 547 ? 43.210 30.777 -25.588 1.00 49.62 547 ALA A N 1
ATOM 4407 C CA . ALA A 1 547 ? 41.790 30.562 -25.896 1.00 49.62 547 ALA A CA 1
ATOM 4408 C C . ALA A 1 547 ? 41.135 29.480 -25.014 1.00 49.62 547 ALA A C 1
ATOM 4410 O O . ALA A 1 547 ? 39.967 29.588 -24.646 1.00 49.62 547 ALA A O 1
ATOM 4411 N N . LYS A 1 548 ? 41.893 28.452 -24.609 1.00 55.06 548 LYS A N 1
ATOM 4412 C CA . LYS A 1 548 ? 41.394 27.403 -23.702 1.00 55.06 548 LYS A CA 1
ATOM 4413 C C . LYS A 1 548 ? 41.292 27.891 -22.259 1.00 55.06 548 LYS A C 1
ATOM 4415 O O . LYS A 1 548 ? 40.383 27.469 -21.548 1.00 55.06 548 LYS A O 1
ATOM 4420 N N . HIS A 1 549 ? 42.203 28.757 -21.816 1.00 49.50 549 HIS A N 1
ATOM 4421 C CA . HIS A 1 549 ? 42.192 29.288 -20.454 1.00 49.50 549 HIS A CA 1
ATOM 4422 C C . HIS A 1 549 ? 41.035 30.279 -20.235 1.00 49.50 549 HIS A C 1
ATOM 4424 O O . HIS A 1 549 ? 40.378 30.230 -19.193 1.00 49.50 549 HIS A O 1
ATOM 4430 N N . ASP A 1 550 ? 40.720 31.108 -21.233 1.00 54.94 550 ASP A N 1
ATOM 4431 C CA . ASP A 1 550 ? 39.629 32.083 -21.138 1.00 54.94 550 ASP A CA 1
ATOM 4432 C C . ASP A 1 550 ? 38.240 31.432 -21.265 1.00 54.94 550 ASP A C 1
ATOM 4434 O O . ASP A 1 550 ? 37.338 31.783 -20.499 1.00 54.94 550 ASP A O 1
ATOM 4438 N N . ASP A 1 551 ? 38.065 30.411 -22.113 1.00 58.88 551 ASP A N 1
ATOM 4439 C CA . ASP A 1 551 ? 36.803 29.652 -22.190 1.00 58.88 551 ASP A CA 1
ATOM 4440 C C . ASP A 1 551 ? 36.536 28.827 -20.922 1.00 58.88 551 ASP A C 1
ATOM 4442 O O . ASP A 1 551 ? 35.405 28.760 -20.427 1.00 58.88 551 ASP A O 1
ATOM 4446 N N . ILE A 1 552 ? 37.575 28.232 -20.330 1.00 58.94 552 ILE A N 1
ATOM 4447 C CA . ILE A 1 552 ? 37.444 27.492 -19.069 1.00 58.94 552 ILE A CA 1
ATOM 4448 C C . ILE A 1 552 ? 37.161 28.462 -17.907 1.00 58.94 552 ILE A C 1
ATOM 4450 O O . ILE A 1 552 ? 36.262 28.221 -17.106 1.00 58.94 552 ILE A O 1
ATOM 4454 N N . SER A 1 553 ? 37.847 29.605 -17.836 1.00 68.56 553 SER A N 1
ATOM 4455 C CA . SER A 1 553 ? 37.617 30.618 -16.793 1.00 68.56 553 SER A CA 1
ATOM 4456 C C . SER A 1 553 ? 36.215 31.244 -16.875 1.00 68.56 553 SER A C 1
ATOM 4458 O O . SER A 1 553 ? 35.537 31.407 -15.858 1.00 68.56 553 SER A O 1
ATOM 4460 N N . ASN A 1 554 ? 35.721 31.522 -18.086 1.00 65.00 554 ASN A N 1
ATOM 4461 C CA . ASN A 1 554 ? 34.379 32.068 -18.297 1.00 65.00 554 ASN A CA 1
ATOM 4462 C C . ASN A 1 554 ? 33.268 31.041 -18.028 1.00 65.00 554 ASN A C 1
ATOM 4464 O O . ASN A 1 554 ? 32.203 31.405 -17.524 1.00 65.00 554 ASN A O 1
ATOM 4468 N N . THR A 1 555 ? 33.507 29.755 -18.307 1.00 65.06 555 THR A N 1
ATOM 4469 C CA . THR A 1 555 ? 32.562 28.683 -17.949 1.00 65.06 555 THR A CA 1
ATOM 4470 C C . THR A 1 555 ? 32.512 28.440 -16.443 1.00 65.06 555 THR A C 1
ATOM 4472 O O . THR A 1 555 ? 31.413 28.273 -15.918 1.00 65.06 555 THR A O 1
ATOM 4475 N N . TYR A 1 556 ? 33.641 28.523 -15.727 1.00 63.06 556 TYR A N 1
ATOM 4476 C CA . TYR A 1 556 ? 33.649 28.474 -14.259 1.00 63.06 556 TYR A CA 1
ATOM 4477 C C . TYR A 1 556 ? 32.910 29.660 -13.630 1.00 63.06 556 TYR A C 1
ATOM 4479 O O . TYR A 1 556 ? 32.094 29.439 -12.740 1.00 63.06 556 TYR A O 1
ATOM 4487 N N . LYS A 1 557 ? 33.094 30.888 -14.136 1.00 69.88 557 LYS A N 1
ATOM 4488 C CA . LYS A 1 557 ? 32.347 32.067 -13.654 1.00 69.88 557 LYS A CA 1
ATOM 4489 C C . LYS A 1 557 ? 30.840 31.959 -13.899 1.00 69.88 557 LYS A C 1
ATOM 4491 O O . LYS A 1 557 ? 30.061 32.247 -12.998 1.00 69.88 557 LYS A O 1
ATOM 4496 N N . ARG A 1 558 ? 30.414 31.472 -15.073 1.00 64.31 558 ARG A N 1
ATOM 4497 C CA . ARG A 1 558 ? 28.987 31.200 -15.350 1.00 64.31 558 ARG A CA 1
ATOM 4498 C C . ARG A 1 558 ? 28.408 30.108 -14.452 1.00 64.31 558 ARG A C 1
ATOM 4500 O O . ARG A 1 558 ? 27.253 30.210 -14.049 1.00 64.31 558 ARG A O 1
ATOM 4507 N N . LEU A 1 559 ? 29.184 29.066 -14.142 1.00 65.38 559 LEU A N 1
ATOM 4508 C CA . LEU A 1 559 ? 28.755 28.021 -13.210 1.00 65.38 559 LEU A CA 1
ATOM 4509 C C . LEU A 1 559 ? 28.625 28.565 -11.782 1.00 65.38 559 LEU A C 1
ATOM 4511 O O . LEU A 1 559 ? 27.676 28.221 -11.086 1.00 65.38 559 LEU A O 1
ATOM 4515 N N . GLU A 1 560 ? 29.555 29.418 -11.360 1.00 69.38 560 GLU A N 1
ATOM 4516 C CA . GLU A 1 560 ? 29.557 30.048 -10.040 1.00 69.38 560 GLU A CA 1
ATOM 4517 C C . GLU A 1 560 ? 28.360 30.997 -9.867 1.00 69.38 560 GLU A C 1
ATOM 4519 O O . GLU A 1 560 ? 27.649 30.908 -8.865 1.00 69.38 560 GLU A O 1
ATOM 4524 N N . GLU A 1 561 ? 28.049 31.810 -10.882 1.00 70.19 561 GLU A N 1
ATOM 4525 C CA . GLU A 1 561 ? 26.842 32.647 -10.914 1.00 70.19 561 GLU A CA 1
ATOM 4526 C C . GLU A 1 561 ? 25.557 31.804 -10.877 1.00 70.19 561 GLU A C 1
ATOM 4528 O O . GLU A 1 561 ? 24.663 32.082 -10.080 1.00 70.19 561 GLU A O 1
ATOM 4533 N N . HIS A 1 562 ? 25.477 30.718 -11.654 1.00 64.12 562 HIS A N 1
ATOM 4534 C CA . HIS A 1 562 ? 24.302 29.839 -11.674 1.00 64.12 562 HIS A CA 1
ATOM 4535 C C . HIS A 1 562 ? 24.091 29.090 -10.345 1.00 64.12 562 HIS A C 1
ATOM 4537 O O . HIS A 1 562 ? 22.955 28.901 -9.900 1.00 64.12 562 HIS A O 1
ATOM 4543 N N . ILE A 1 563 ? 25.170 28.668 -9.679 1.00 68.69 563 ILE A N 1
ATOM 4544 C CA . ILE A 1 563 ? 25.105 28.024 -8.359 1.00 68.69 563 ILE A CA 1
ATOM 4545 C C . ILE A 1 563 ? 24.642 29.030 -7.298 1.00 68.69 563 ILE A C 1
ATOM 4547 O O . ILE A 1 563 ? 23.775 28.698 -6.487 1.00 68.69 563 ILE A O 1
ATOM 4551 N N . LEU A 1 564 ? 25.148 30.267 -7.330 1.00 69.62 564 LEU A N 1
ATOM 4552 C CA . LEU A 1 564 ? 24.717 31.334 -6.422 1.00 69.62 564 LEU A CA 1
ATOM 4553 C C . LEU A 1 564 ? 23.245 31.719 -6.640 1.00 69.62 564 LEU A C 1
ATOM 4555 O O . LEU A 1 564 ? 22.512 31.873 -5.662 1.00 69.62 564 LEU A O 1
ATOM 4559 N N . GLU A 1 565 ? 22.787 31.792 -7.892 1.00 67.44 565 GLU A N 1
ATOM 4560 C CA . GLU A 1 565 ? 21.384 32.039 -8.258 1.00 67.44 565 GLU A CA 1
ATOM 4561 C C . GLU A 1 565 ? 20.467 30.916 -7.740 1.00 67.44 565 GLU A C 1
ATOM 4563 O O . GLU A 1 565 ? 19.425 31.175 -7.136 1.00 67.44 565 GLU A O 1
ATOM 4568 N N . THR A 1 566 ? 20.889 29.657 -7.897 1.00 57.53 566 THR A N 1
ATOM 4569 C CA . THR A 1 566 ? 20.131 28.473 -7.457 1.00 57.53 566 THR A CA 1
ATOM 4570 C C . THR A 1 566 ? 20.020 28.410 -5.933 1.00 57.53 566 THR A C 1
ATOM 4572 O O . THR A 1 566 ? 18.937 28.163 -5.404 1.00 57.53 566 THR A O 1
ATOM 4575 N N . ILE A 1 567 ? 21.104 28.709 -5.209 1.00 64.25 567 ILE A N 1
ATOM 4576 C CA . ILE A 1 567 ? 21.100 28.769 -3.739 1.00 64.25 567 ILE A CA 1
ATOM 4577 C C . ILE A 1 567 ? 20.159 29.878 -3.249 1.00 64.25 567 ILE A C 1
ATOM 4579 O O . ILE A 1 567 ? 19.364 29.655 -2.332 1.00 64.25 567 ILE A O 1
ATOM 4583 N N . LYS A 1 568 ? 20.173 31.044 -3.905 1.00 62.09 568 LYS A N 1
ATOM 4584 C CA . LYS A 1 568 ? 19.294 32.177 -3.581 1.00 62.09 568 LYS A CA 1
ATOM 4585 C C . LYS A 1 568 ? 17.816 31.844 -3.816 1.00 62.09 568 LYS A C 1
ATOM 4587 O O . LYS A 1 568 ? 16.980 32.180 -2.983 1.00 62.09 568 LYS A O 1
ATOM 4592 N N . LYS A 1 569 ? 17.514 31.097 -4.885 1.00 54.38 569 LYS A N 1
ATOM 4593 C CA . LYS A 1 569 ? 16.163 30.616 -5.227 1.00 54.38 569 LYS A CA 1
ATOM 4594 C C . LYS A 1 569 ? 15.652 29.532 -4.270 1.00 54.38 569 LYS A C 1
ATOM 4596 O O . LYS A 1 569 ? 14.471 29.498 -3.950 1.00 54.38 569 LYS A O 1
ATOM 4601 N N . THR A 1 570 ? 16.539 28.682 -3.744 1.00 51.16 570 THR A N 1
ATOM 4602 C CA . THR A 1 570 ? 16.175 27.681 -2.719 1.00 51.16 570 THR A CA 1
ATOM 4603 C C . THR A 1 570 ? 15.950 28.269 -1.322 1.00 51.16 570 THR A C 1
ATOM 4605 O O . THR A 1 570 ? 15.313 27.626 -0.493 1.00 51.16 570 THR A O 1
ATOM 4608 N N . GLN A 1 571 ? 16.433 29.488 -1.053 1.00 50.94 571 GLN A N 1
ATOM 4609 C CA . GLN A 1 571 ? 16.244 30.179 0.228 1.00 50.94 571 GLN A CA 1
ATOM 4610 C C . GLN A 1 571 ? 14.985 31.064 0.273 1.00 50.94 571 GLN A C 1
ATOM 4612 O O . GLN A 1 571 ? 14.575 31.449 1.365 1.00 50.94 571 GLN A O 1
ATOM 4617 N N . SER A 1 572 ? 14.353 31.369 -0.869 1.00 38.22 572 SER A N 1
ATOM 4618 C CA . SER A 1 572 ? 13.190 32.272 -0.942 1.00 38.22 572 SER A CA 1
ATOM 4619 C C . SER A 1 572 ? 11.816 31.591 -0.965 1.00 38.22 572 SER A C 1
ATOM 4621 O O . SER A 1 572 ? 10.819 32.299 -0.936 1.00 38.22 572 SER A O 1
ATOM 4623 N N . GLY A 1 573 ? 11.730 30.256 -0.954 1.00 43.00 573 GLY A N 1
ATOM 4624 C CA . GLY A 1 573 ? 10.488 29.537 -0.624 1.00 43.00 573 GLY A CA 1
ATOM 4625 C C . GLY A 1 573 ? 9.244 29.876 -1.462 1.00 43.00 573 GLY A C 1
ATOM 4626 O O . GLY A 1 573 ? 8.149 29.863 -0.908 1.00 43.00 573 GLY A O 1
ATOM 4627 N N . GLU A 1 574 ? 9.386 30.159 -2.760 1.00 37.59 574 GLU A N 1
ATOM 4628 C CA . GLU A 1 574 ? 8.249 30.340 -3.677 1.00 37.59 574 GLU A CA 1
ATOM 4629 C C . GLU A 1 574 ? 8.016 29.094 -4.544 1.00 37.59 574 GLU A C 1
ATOM 4631 O O . GLU A 1 574 ? 8.955 28.449 -5.019 1.00 37.59 574 GLU A O 1
ATOM 4636 N N . GLU A 1 575 ? 6.736 28.749 -4.691 1.00 37.31 575 GLU A N 1
ATOM 4637 C CA . GLU A 1 575 ? 6.200 27.577 -5.383 1.00 37.31 575 GLU A CA 1
ATOM 4638 C C . GLU A 1 575 ? 6.550 27.539 -6.882 1.00 37.31 575 GLU A C 1
ATOM 4640 O O . GLU A 1 575 ? 6.637 28.559 -7.564 1.00 37.31 575 GLU A O 1
ATOM 4645 N N . PHE A 1 576 ? 6.720 26.320 -7.400 1.00 34.34 576 PHE A N 1
ATOM 4646 C CA . PHE A 1 576 ? 6.855 26.027 -8.828 1.00 34.34 576 PHE A CA 1
ATOM 4647 C C . PHE A 1 576 ? 5.536 26.300 -9.573 1.00 34.34 576 PHE A C 1
ATOM 4649 O O . PHE A 1 576 ? 4.528 25.703 -9.192 1.00 34.34 576 PHE A O 1
ATOM 4656 N N . PRO A 1 577 ? 5.531 27.062 -10.685 1.00 38.12 577 PRO A N 1
ATOM 4657 C CA . PRO A 1 577 ? 4.464 26.986 -11.671 1.00 38.12 577 PRO A CA 1
ATOM 4658 C C . PRO A 1 577 ? 4.730 25.870 -12.690 1.00 38.12 577 PRO A C 1
ATOM 4660 O O . PRO A 1 577 ? 5.875 25.559 -13.032 1.00 38.12 577 PRO A O 1
ATOM 4663 N N . GLU A 1 578 ? 3.624 25.293 -13.148 1.00 31.92 578 GLU A N 1
ATOM 4664 C CA . GLU A 1 578 ? 3.476 24.244 -14.153 1.00 31.92 578 GLU A CA 1
ATOM 4665 C C . GLU A 1 578 ? 4.196 24.515 -15.479 1.00 31.92 578 GLU A C 1
ATOM 4667 O O . GLU A 1 578 ? 4.347 25.645 -15.940 1.00 31.92 578 GLU A O 1
ATOM 4672 N N . ALA A 1 579 ? 4.612 23.416 -16.107 1.00 33.19 579 ALA A N 1
ATOM 4673 C CA . ALA A 1 579 ? 5.194 23.387 -17.435 1.00 33.19 579 ALA A CA 1
ATOM 4674 C C . ALA A 1 579 ? 4.107 23.555 -18.508 1.00 33.19 579 ALA A C 1
ATOM 4676 O O . ALA A 1 579 ? 3.276 22.666 -18.690 1.00 33.19 579 ALA A O 1
ATOM 4677 N N . GLU A 1 580 ? 4.177 24.647 -19.270 1.00 33.75 580 GLU A N 1
ATOM 4678 C CA . GLU A 1 580 ? 3.529 24.754 -20.576 1.00 33.75 580 GLU A CA 1
ATOM 4679 C C . GLU A 1 580 ? 4.511 24.420 -21.711 1.00 33.75 580 GLU A C 1
ATOM 4681 O O . GLU A 1 580 ? 5.715 24.682 -21.668 1.00 33.75 580 GLU A O 1
ATOM 4686 N N . THR A 1 581 ? 3.941 23.774 -22.720 1.00 35.59 581 THR A N 1
ATOM 4687 C CA . THR A 1 581 ? 4.499 23.257 -23.973 1.00 35.59 581 THR A CA 1
ATOM 4688 C C . THR A 1 581 ? 5.205 24.307 -24.844 1.00 35.59 581 THR A C 1
ATOM 4690 O O . THR A 1 581 ? 4.696 25.421 -24.948 1.00 35.59 581 THR A O 1
ATOM 4693 N N . PRO A 1 582 ? 6.289 23.964 -25.576 1.00 38.91 582 PRO A N 1
ATOM 4694 C CA . PRO A 1 582 ? 6.899 24.881 -26.531 1.00 38.91 582 PRO A CA 1
ATOM 4695 C C . PRO A 1 582 ? 6.367 24.671 -27.958 1.00 38.91 582 PRO A C 1
ATOM 4697 O O . PRO A 1 582 ? 6.539 23.610 -28.562 1.00 38.91 582 PRO A O 1
ATOM 4700 N N . GLU A 1 583 ? 5.794 25.733 -28.515 1.00 30.73 583 GLU A N 1
ATOM 4701 C CA . GLU A 1 583 ? 5.579 25.944 -29.945 1.00 30.73 583 GLU A CA 1
ATOM 4702 C C . GLU A 1 583 ? 6.558 27.049 -30.404 1.00 30.73 583 GLU A C 1
ATOM 4704 O O . GLU A 1 583 ? 6.525 28.128 -29.829 1.00 30.73 583 GLU A O 1
ATOM 4709 N N . GLN A 1 584 ? 7.428 26.733 -31.388 1.00 34.12 584 GLN A N 1
ATOM 4710 C CA . GLN A 1 584 ? 7.937 27.592 -32.495 1.00 34.12 584 GLN A CA 1
ATOM 4711 C C . GLN A 1 584 ? 8.560 28.984 -32.173 1.00 34.12 584 GLN A C 1
ATOM 4713 O O . GLN A 1 584 ? 8.010 29.752 -31.409 1.00 34.12 584 GLN A O 1
ATOM 4718 N N . VAL A 1 585 ? 9.650 29.519 -32.743 1.00 33.66 585 VAL A N 1
ATOM 4719 C CA . VAL A 1 585 ? 10.654 29.262 -33.799 1.00 33.66 585 VAL A CA 1
ATOM 4720 C C . VAL A 1 585 ? 11.835 30.186 -33.418 1.00 33.66 585 VAL A C 1
ATOM 4722 O O . VAL A 1 585 ? 11.589 31.250 -32.858 1.00 33.66 585 VAL A O 1
ATOM 4725 N N . ASP A 1 586 ? 13.086 29.824 -33.706 1.00 29.86 586 ASP A N 1
ATOM 4726 C CA . ASP A 1 586 ? 13.993 30.701 -34.472 1.00 29.86 586 ASP A CA 1
ATOM 4727 C C . ASP A 1 586 ? 15.322 29.997 -34.770 1.00 29.86 586 ASP A C 1
ATOM 4729 O O . ASP A 1 586 ? 16.060 29.532 -33.901 1.00 29.86 586 ASP A O 1
ATOM 4733 N N . GLU A 1 587 ? 15.566 29.895 -36.071 1.00 32.66 587 GLU A N 1
ATOM 4734 C CA . GLU A 1 587 ? 16.776 29.434 -36.735 1.00 32.66 587 GLU A CA 1
ATOM 4735 C C . GLU A 1 587 ? 17.913 30.453 -36.506 1.00 32.66 587 GLU A C 1
ATOM 4737 O O . GLU A 1 587 ? 17.667 31.659 -36.422 1.00 32.66 587 GLU A O 1
ATOM 4742 N N . PRO A 1 588 ? 19.182 30.014 -36.492 1.00 38.88 588 PRO A N 1
ATOM 4743 C CA . PRO A 1 588 ? 19.973 30.420 -37.646 1.00 38.88 588 PRO A CA 1
ATOM 4744 C C . PRO A 1 588 ? 20.843 29.303 -38.227 1.00 38.88 588 PRO A C 1
ATOM 4746 O O . PRO A 1 588 ? 21.357 28.413 -37.550 1.00 38.88 588 PRO A O 1
ATOM 4749 N N . ALA A 1 589 ? 21.009 29.425 -39.538 1.00 33.94 589 ALA A N 1
ATOM 4750 C CA . ALA A 1 589 ? 21.775 28.576 -40.422 1.00 33.94 589 ALA A CA 1
ATOM 4751 C C . ALA A 1 589 ? 23.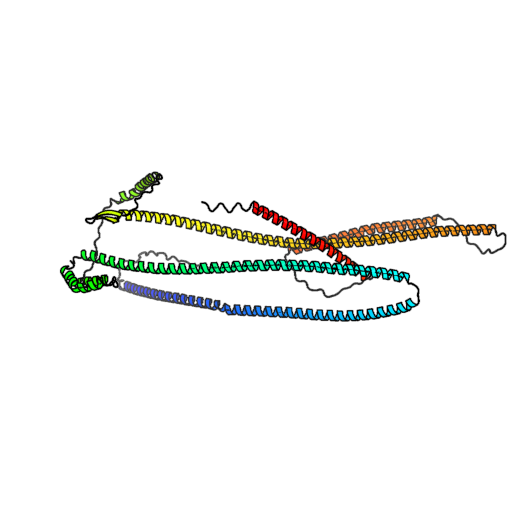281 28.533 -40.106 1.00 33.94 589 ALA A C 1
ATOM 4753 O O . ALA A 1 589 ? 23.935 29.567 -39.978 1.00 33.94 589 ALA A O 1
ATOM 4754 N N . ALA A 1 590 ? 23.847 27.325 -40.155 1.00 28.78 590 ALA A N 1
ATOM 4755 C CA . ALA A 1 590 ? 25.200 27.074 -40.648 1.00 28.78 590 ALA A CA 1
ATOM 4756 C C . ALA A 1 590 ? 25.288 25.634 -41.185 1.00 28.78 590 ALA A C 1
ATOM 4758 O O . ALA A 1 590 ? 25.085 24.658 -40.468 1.00 28.78 590 ALA A O 1
ATOM 4759 N N . ALA A 1 591 ? 25.555 25.522 -42.483 1.00 35.41 591 ALA A N 1
ATOM 4760 C CA . ALA A 1 591 ? 25.709 24.280 -43.223 1.00 35.41 591 ALA A CA 1
ATOM 4761 C C . ALA A 1 591 ? 27.076 23.614 -42.971 1.00 35.41 591 ALA A C 1
ATOM 4763 O O . ALA A 1 591 ? 28.083 24.317 -42.977 1.00 35.41 591 ALA A O 1
ATOM 4764 N N . ALA A 1 592 ? 27.110 22.275 -42.851 1.00 32.09 592 ALA A N 1
ATOM 4765 C CA . ALA A 1 592 ? 27.963 21.363 -43.644 1.00 32.09 592 ALA A CA 1
ATOM 4766 C C . ALA A 1 592 ? 27.955 19.902 -43.111 1.00 32.09 592 ALA A C 1
ATOM 4768 O O . ALA A 1 592 ? 28.174 19.664 -41.930 1.00 32.09 592 ALA A O 1
ATOM 4769 N N . ALA A 1 593 ? 27.812 18.949 -44.047 1.00 31.81 593 ALA A N 1
ATOM 4770 C CA . ALA A 1 593 ? 28.158 17.513 -43.998 1.00 31.81 593 ALA A CA 1
ATOM 4771 C C . ALA A 1 593 ? 27.230 16.494 -43.277 1.00 31.81 593 ALA A C 1
ATOM 4773 O O . ALA A 1 593 ? 27.465 16.053 -42.156 1.00 31.81 593 ALA A O 1
ATOM 4774 N N . THR A 1 594 ? 26.245 15.988 -44.030 1.00 41.12 594 THR A N 1
ATOM 4775 C CA . THR A 1 594 ? 25.844 14.561 -44.090 1.00 41.12 594 THR A CA 1
ATOM 4776 C C . THR A 1 594 ? 27.015 13.736 -44.679 1.00 41.12 594 THR A C 1
ATOM 4778 O O . THR A 1 594 ? 27.778 14.269 -45.474 1.00 41.12 594 THR A O 1
ATOM 4781 N N . THR A 1 595 ? 27.307 12.477 -44.326 1.00 45.56 595 THR A N 1
ATOM 4782 C CA . THR A 1 595 ? 26.494 11.260 -44.507 1.00 45.56 595 THR A CA 1
ATOM 4783 C C . THR A 1 595 ? 27.027 10.101 -43.629 1.00 45.56 595 THR A C 1
ATOM 4785 O O . THR A 1 595 ? 28.060 9.515 -43.944 1.00 45.56 595 THR A O 1
ATOM 4788 N N . SER A 1 596 ? 26.308 9.704 -42.577 1.00 48.53 596 SER A N 1
ATOM 4789 C CA . SER A 1 596 ? 26.393 8.342 -42.012 1.00 48.53 596 SER A CA 1
ATOM 4790 C C . SER A 1 596 ? 25.041 7.689 -42.278 1.00 48.53 596 SER A C 1
ATOM 4792 O O . SER A 1 596 ? 23.997 8.303 -42.044 1.00 48.53 596 SER A O 1
ATOM 4794 N N . SER A 1 597 ? 25.062 6.507 -42.897 1.00 55.53 597 SER A N 1
ATOM 4795 C CA . SER A 1 597 ? 23.864 5.821 -43.389 1.00 55.53 597 SER A CA 1
ATOM 4796 C C . SER A 1 597 ? 22.864 5.616 -42.249 1.00 55.53 597 SER A C 1
ATOM 4798 O O . SER A 1 597 ? 23.234 5.228 -41.142 1.00 55.53 597 SER A O 1
ATOM 4800 N N . HIS A 1 598 ? 21.575 5.826 -42.518 1.00 63.38 598 HIS A N 1
ATOM 4801 C CA . HIS A 1 598 ? 20.478 5.547 -41.582 1.00 63.38 598 HIS A CA 1
ATOM 4802 C C . HIS A 1 598 ? 20.569 4.125 -40.976 1.00 63.38 598 HIS A C 1
ATOM 4804 O O . HIS A 1 598 ? 20.164 3.891 -39.838 1.00 63.38 598 HIS A O 1
ATOM 4810 N N . GLU A 1 599 ? 21.176 3.189 -41.705 1.00 65.00 599 GLU A N 1
ATOM 4811 C CA . GLU A 1 599 ? 21.463 1.818 -41.279 1.00 65.00 599 GLU A CA 1
ATOM 4812 C C . GLU A 1 599 ? 22.538 1.717 -40.176 1.00 65.00 599 GLU A C 1
ATOM 4814 O O . GLU A 1 599 ? 22.406 0.909 -39.255 1.00 65.00 599 GLU A O 1
ATOM 4819 N N . GLU A 1 600 ? 23.554 2.586 -40.182 1.00 71.56 600 GLU A N 1
ATOM 4820 C CA . GLU A 1 600 ? 24.558 2.669 -39.108 1.00 71.56 600 GLU A CA 1
ATOM 4821 C C . GLU A 1 600 ? 23.963 3.259 -37.828 1.00 71.56 600 GLU A C 1
ATOM 4823 O O . GLU A 1 600 ? 24.312 2.844 -36.719 1.00 71.56 600 GLU A O 1
ATOM 4828 N N . ILE A 1 601 ? 23.020 4.195 -37.967 1.00 74.94 601 ILE A N 1
ATOM 4829 C CA . ILE A 1 601 ? 22.288 4.771 -36.835 1.00 74.94 601 ILE A CA 1
ATOM 4830 C C . ILE A 1 601 ? 21.382 3.709 -36.199 1.00 74.94 601 ILE A C 1
ATOM 4832 O O . ILE A 1 601 ? 21.358 3.589 -34.971 1.00 74.94 601 ILE A O 1
ATOM 4836 N N . LEU A 1 602 ? 20.675 2.908 -37.004 1.00 75.62 602 LEU A N 1
ATOM 4837 C CA . LEU A 1 602 ? 19.863 1.793 -36.506 1.00 75.62 602 LEU A CA 1
ATOM 4838 C C . LEU A 1 602 ? 20.726 0.700 -35.864 1.00 75.62 602 LEU A C 1
ATOM 4840 O O . LEU A 1 602 ? 20.420 0.277 -34.752 1.00 75.62 602 LEU A O 1
ATOM 4844 N N . SER A 1 603 ? 21.853 0.335 -36.476 1.00 82.81 603 SER A N 1
ATOM 4845 C CA . SER A 1 603 ? 22.792 -0.647 -35.914 1.00 82.81 603 SER A CA 1
ATOM 4846 C C . SER A 1 603 ? 23.412 -0.169 -34.594 1.00 82.81 603 SER A C 1
ATOM 4848 O O . SER A 1 603 ? 23.546 -0.941 -33.644 1.00 82.81 603 SER A O 1
ATOM 4850 N N . ARG A 1 604 ? 23.736 1.130 -34.469 1.00 80.00 604 ARG A N 1
ATOM 4851 C CA . ARG A 1 604 ? 24.179 1.730 -33.195 1.00 80.00 604 ARG A CA 1
ATOM 4852 C C . ARG A 1 604 ? 23.075 1.717 -32.139 1.00 80.00 604 ARG A C 1
ATOM 4854 O O . ARG A 1 604 ? 23.378 1.504 -30.964 1.00 80.00 604 ARG A O 1
ATOM 4861 N N . LYS A 1 605 ? 21.816 1.938 -32.530 1.00 83.19 605 LYS A N 1
ATOM 4862 C CA . LYS A 1 605 ? 20.661 1.854 -31.621 1.00 83.19 605 LYS A CA 1
ATOM 4863 C C . LYS A 1 605 ? 20.416 0.418 -31.155 1.00 83.19 605 LYS A C 1
ATOM 4865 O O . LYS A 1 605 ? 20.239 0.214 -29.959 1.00 83.19 605 LYS A O 1
ATOM 4870 N N . GLU A 1 606 ? 20.499 -0.567 -32.045 1.00 87.38 606 GLU A N 1
ATOM 4871 C CA . GLU A 1 606 ? 20.358 -1.988 -31.707 1.00 87.38 606 GLU A CA 1
ATOM 4872 C C . GLU A 1 606 ? 21.500 -2.477 -30.799 1.00 87.38 606 GLU A C 1
ATOM 4874 O O . GLU A 1 606 ? 21.255 -3.114 -29.777 1.00 87.38 606 GLU A O 1
ATOM 4879 N N . ALA A 1 607 ? 22.748 -2.091 -31.083 1.00 85.50 607 ALA A N 1
ATOM 4880 C CA . ALA A 1 607 ? 23.896 -2.420 -30.234 1.00 85.50 607 ALA A CA 1
ATOM 4881 C C . ALA A 1 607 ? 23.849 -1.739 -28.852 1.00 85.50 607 ALA A C 1
ATOM 4883 O O . ALA A 1 607 ? 24.423 -2.247 -27.886 1.00 85.50 607 ALA A O 1
ATOM 4884 N N . ARG A 1 608 ? 23.191 -0.576 -28.745 1.00 89.75 608 ARG A N 1
ATOM 4885 C CA . ARG A 1 608 ? 22.915 0.083 -27.460 1.00 89.75 608 ARG A CA 1
ATOM 4886 C C . ARG A 1 608 ? 21.803 -0.642 -26.702 1.00 89.75 608 ARG A C 1
ATOM 4888 O O . ARG A 1 608 ? 21.950 -0.839 -25.503 1.00 89.75 608 ARG A O 1
ATOM 4895 N N . LEU A 1 609 ? 20.740 -1.058 -27.392 1.00 89.94 609 LEU A N 1
ATOM 4896 C CA . LEU A 1 609 ? 19.649 -1.841 -26.808 1.00 89.94 609 LEU A CA 1
ATOM 4897 C C . LEU A 1 609 ? 20.145 -3.182 -26.263 1.00 89.94 609 LEU A C 1
ATOM 4899 O O . LEU A 1 609 ? 19.876 -3.474 -25.108 1.00 89.94 609 LEU A O 1
ATOM 4903 N N . ARG A 1 610 ? 20.963 -3.930 -27.015 1.00 89.38 610 ARG A N 1
ATOM 4904 C CA . ARG A 1 610 ? 21.565 -5.179 -26.512 1.00 89.38 610 ARG A CA 1
ATOM 4905 C C . ARG A 1 610 ? 22.405 -4.984 -25.255 1.00 89.38 610 ARG A C 1
ATOM 4907 O O . ARG A 1 610 ? 22.309 -5.789 -24.339 1.00 89.38 610 ARG A O 1
ATOM 4914 N N . ARG A 1 611 ? 23.201 -3.911 -25.189 1.00 90.88 611 ARG A N 1
ATOM 4915 C CA . ARG A 1 611 ? 23.975 -3.600 -23.977 1.00 90.88 611 ARG A CA 1
ATOM 4916 C C . ARG A 1 611 ? 23.073 -3.292 -22.786 1.00 90.88 611 ARG A C 1
ATOM 4918 O O . ARG A 1 611 ? 23.327 -3.794 -21.703 1.00 90.88 611 ARG A O 1
ATOM 4925 N N . LEU A 1 612 ? 21.994 -2.539 -22.994 1.00 88.12 612 LEU A N 1
ATOM 4926 C CA . LEU A 1 612 ? 21.008 -2.277 -21.942 1.00 88.12 612 LEU A CA 1
ATOM 4927 C C . LEU A 1 612 ? 20.258 -3.555 -21.518 1.00 88.12 612 LEU A C 1
ATOM 4929 O O . LEU A 1 612 ? 19.975 -3.741 -20.338 1.00 88.12 612 LEU A O 1
ATOM 4933 N N . GLU A 1 613 ? 19.967 -4.466 -22.447 1.00 88.31 613 GLU A N 1
ATOM 4934 C CA . GLU A 1 613 ? 19.388 -5.783 -22.144 1.00 88.31 613 GLU A CA 1
ATOM 4935 C C . GLU A 1 613 ? 20.352 -6.678 -21.341 1.00 88.31 613 GLU A C 1
ATOM 4937 O O . GLU A 1 613 ? 19.926 -7.414 -20.454 1.00 88.31 613 GLU A O 1
ATOM 4942 N N . GLU A 1 614 ? 21.655 -6.620 -21.616 1.00 92.81 614 GLU A N 1
ATOM 4943 C CA . GLU A 1 614 ? 22.679 -7.330 -20.837 1.00 92.81 614 GLU A CA 1
ATOM 4944 C C . GLU A 1 614 ? 22.860 -6.719 -19.440 1.00 92.81 614 GLU A C 1
ATOM 4946 O O . GLU A 1 614 ? 22.856 -7.452 -18.451 1.00 92.81 614 GLU A O 1
ATOM 4951 N N . GLU A 1 615 ? 22.918 -5.388 -19.337 1.00 89.62 615 GLU A N 1
ATOM 4952 C CA . GLU A 1 615 ? 23.017 -4.667 -18.060 1.00 89.62 615 GLU A CA 1
ATOM 4953 C C . GLU A 1 615 ? 21.789 -4.915 -17.167 1.00 89.62 615 GLU A C 1
ATOM 4955 O O . GLU A 1 615 ? 21.923 -5.138 -15.964 1.00 89.62 615 GLU A O 1
ATOM 4960 N N . THR A 1 616 ? 20.580 -4.945 -17.739 1.00 88.06 616 THR A N 1
ATOM 4961 C CA . THR A 1 616 ? 19.348 -5.265 -16.993 1.00 88.06 616 THR A CA 1
ATOM 4962 C C . THR A 1 616 ? 19.312 -6.720 -16.531 1.00 88.06 616 THR A C 1
ATOM 4964 O O . THR A 1 616 ? 18.921 -6.976 -15.392 1.00 88.06 616 THR A O 1
ATOM 4967 N N . LYS A 1 617 ? 19.781 -7.676 -17.345 1.00 89.75 617 LYS A N 1
ATOM 4968 C CA . LYS A 1 617 ? 19.932 -9.081 -16.922 1.00 89.75 617 LYS A CA 1
ATOM 4969 C C . LYS A 1 617 ? 20.927 -9.233 -15.775 1.00 89.75 617 LYS A C 1
ATOM 4971 O O . LYS A 1 617 ? 20.665 -9.990 -14.840 1.00 89.75 617 LYS A O 1
ATOM 4976 N N . GLU A 1 618 ? 22.045 -8.513 -15.817 1.00 91.38 618 GLU A N 1
ATOM 4977 C CA . GLU A 1 618 ? 23.025 -8.518 -14.730 1.00 91.38 618 GLU A CA 1
ATOM 4978 C C . GLU A 1 618 ? 22.433 -7.922 -13.444 1.00 91.38 618 GLU A C 1
ATOM 4980 O O . GLU A 1 618 ? 22.561 -8.519 -12.371 1.00 91.38 618 GLU A O 1
ATOM 4985 N N . LEU A 1 619 ? 21.700 -6.808 -13.554 1.00 91.88 619 LEU A N 1
ATOM 4986 C CA . LEU A 1 619 ? 21.026 -6.177 -12.418 1.00 91.88 619 LEU A CA 1
ATOM 4987 C C . LEU A 1 619 ? 19.993 -7.112 -11.778 1.00 91.88 619 LEU A C 1
ATOM 4989 O O . LEU A 1 619 ? 19.983 -7.279 -10.559 1.00 91.88 619 LEU A O 1
ATOM 4993 N N . VAL A 1 620 ? 19.163 -7.769 -12.593 1.00 89.81 620 VAL A N 1
ATOM 4994 C CA . VAL A 1 620 ? 18.193 -8.772 -12.128 1.00 89.81 620 VAL A CA 1
ATOM 4995 C C . VAL A 1 620 ? 18.915 -9.931 -11.440 1.00 89.81 620 VAL A C 1
ATOM 4997 O O . VAL A 1 620 ? 18.513 -10.342 -10.354 1.00 89.81 620 VAL A O 1
ATOM 5000 N N . GLY A 1 621 ? 20.039 -10.402 -11.989 1.00 90.81 621 GLY A N 1
ATOM 5001 C CA . GLY A 1 621 ? 20.868 -11.426 -11.352 1.00 90.81 621 GLY A CA 1
ATOM 5002 C C . GLY A 1 621 ? 21.416 -11.009 -9.980 1.00 90.81 621 GLY A C 1
ATOM 5003 O O . GLY A 1 621 ? 21.478 -11.831 -9.064 1.00 90.81 621 GLY A O 1
ATOM 5004 N N . ILE A 1 622 ? 21.785 -9.738 -9.802 1.00 90.69 622 ILE A N 1
ATOM 5005 C CA . ILE A 1 622 ? 22.217 -9.193 -8.505 1.00 90.69 622 ILE A CA 1
ATOM 5006 C C . ILE A 1 622 ? 21.037 -9.095 -7.530 1.00 90.69 622 ILE A C 1
ATOM 5008 O O . ILE A 1 622 ? 21.185 -9.463 -6.364 1.00 90.69 622 ILE A O 1
ATOM 5012 N N . VAL A 1 623 ? 19.865 -8.650 -7.992 1.00 88.94 623 VAL A N 1
ATOM 5013 C CA . VAL A 1 623 ? 18.647 -8.565 -7.169 1.00 88.94 623 VAL A CA 1
ATOM 5014 C C . VAL A 1 623 ? 18.220 -9.949 -6.684 1.00 88.94 623 VAL A C 1
ATOM 5016 O O . VAL A 1 623 ? 17.985 -10.114 -5.491 1.00 88.94 623 VAL A O 1
ATOM 5019 N N . VAL A 1 624 ? 18.222 -10.962 -7.555 1.00 89.19 624 VAL A N 1
ATOM 5020 C CA . VAL A 1 624 ? 17.914 -12.354 -7.186 1.00 89.19 624 VAL A CA 1
ATOM 5021 C C . VAL A 1 624 ? 18.917 -12.892 -6.162 1.00 89.19 624 VAL A C 1
ATOM 5023 O O . VAL A 1 624 ? 18.523 -13.484 -5.159 1.00 89.19 624 VAL A O 1
ATOM 5026 N N . LYS A 1 625 ? 20.220 -12.630 -6.341 1.00 90.62 625 LYS A N 1
ATOM 5027 C CA . LYS A 1 625 ? 21.244 -13.011 -5.349 1.00 90.62 625 LYS A CA 1
ATOM 5028 C C . LYS A 1 625 ? 21.049 -12.304 -4.007 1.00 90.62 625 LYS A C 1
ATOM 5030 O O . LYS A 1 625 ? 21.272 -12.913 -2.964 1.00 90.62 625 LYS A O 1
ATOM 5035 N N . ASN A 1 626 ? 20.650 -11.034 -4.011 1.00 87.56 626 ASN A N 1
ATOM 5036 C CA . ASN A 1 626 ? 20.357 -10.299 -2.781 1.00 87.56 626 ASN A CA 1
ATOM 5037 C C . ASN A 1 626 ? 19.070 -10.787 -2.108 1.00 87.56 626 ASN A C 1
ATOM 5039 O O . ASN A 1 626 ? 19.052 -10.875 -0.884 1.00 87.56 626 ASN A O 1
ATOM 5043 N N . ALA A 1 627 ? 18.044 -11.163 -2.875 1.00 87.12 627 ALA A N 1
ATOM 5044 C CA . ALA A 1 627 ? 16.832 -11.785 -2.350 1.00 87.12 627 ALA A CA 1
ATOM 5045 C C . ALA A 1 627 ? 17.154 -13.123 -1.666 1.00 87.12 627 ALA A C 1
ATOM 5047 O O . ALA A 1 627 ? 16.780 -13.320 -0.514 1.00 87.12 627 ALA A O 1
ATOM 5048 N N . PHE A 1 628 ? 17.965 -13.972 -2.308 1.00 88.56 628 PHE A N 1
ATOM 5049 C CA . PHE A 1 628 ? 18.408 -15.247 -1.735 1.00 88.56 628 PHE A CA 1
ATOM 5050 C C . PHE A 1 628 ? 19.237 -15.058 -0.454 1.00 88.56 628 PHE A C 1
ATOM 5052 O O . PHE A 1 628 ? 19.056 -15.765 0.533 1.00 88.56 628 PHE A O 1
ATOM 5059 N N . ARG A 1 629 ? 20.125 -14.053 -0.423 1.00 90.31 629 ARG A N 1
ATOM 5060 C CA . ARG A 1 629 ? 20.849 -13.685 0.807 1.00 90.31 629 ARG A CA 1
ATOM 5061 C C . ARG A 1 629 ? 19.899 -13.186 1.895 1.00 90.31 629 ARG A C 1
ATOM 5063 O O . ARG A 1 629 ? 20.113 -13.503 3.059 1.00 90.31 629 ARG A O 1
ATOM 5070 N N . GLY A 1 630 ? 18.875 -12.415 1.532 1.00 88.44 630 GLY A N 1
ATOM 5071 C CA . GLY A 1 630 ? 17.828 -11.962 2.449 1.00 88.44 630 GLY A CA 1
ATOM 5072 C C . GLY A 1 630 ? 17.076 -13.131 3.081 1.00 88.44 630 GLY A C 1
ATOM 5073 O O . GLY A 1 630 ? 16.932 -13.174 4.298 1.00 88.44 630 GLY A O 1
ATOM 5074 N N . GLU A 1 631 ? 16.696 -14.121 2.279 1.00 88.38 631 GLU A N 1
ATOM 5075 C CA . GLU A 1 631 ? 16.035 -15.346 2.735 1.00 88.38 631 GLU A CA 1
ATOM 5076 C C . GLU A 1 631 ? 16.938 -16.197 3.646 1.00 88.38 631 GLU A C 1
ATOM 5078 O O . GLU A 1 631 ? 16.492 -16.705 4.678 1.00 88.38 631 GLU A O 1
ATOM 5083 N N . GLU A 1 632 ? 18.237 -16.283 3.339 1.00 86.81 632 GLU A N 1
ATOM 5084 C CA . GLU A 1 632 ? 19.227 -16.942 4.200 1.00 86.81 632 GLU A CA 1
ATOM 5085 C C . GLU A 1 632 ? 19.375 -16.220 5.552 1.00 86.81 632 GLU A C 1
ATOM 5087 O O . GLU A 1 632 ? 19.492 -16.862 6.602 1.00 86.81 632 GLU A O 1
ATOM 5092 N N . PHE A 1 633 ? 19.345 -14.882 5.552 1.00 87.69 633 PHE A N 1
ATOM 5093 C CA . PHE A 1 633 ? 19.348 -14.092 6.782 1.00 87.69 633 PHE A CA 1
ATOM 5094 C C . PHE A 1 633 ? 18.060 -14.277 7.580 1.00 87.69 633 PHE A C 1
ATOM 5096 O O . PHE A 1 633 ? 18.153 -14.518 8.780 1.00 87.69 633 PHE A O 1
ATOM 5103 N N . CYS A 1 634 ? 16.888 -14.234 6.943 1.00 86.75 634 CYS A N 1
ATOM 5104 C CA . CYS A 1 634 ? 15.602 -14.499 7.593 1.00 86.75 634 CYS A CA 1
ATOM 5105 C C . CYS A 1 634 ? 15.561 -15.903 8.203 1.00 86.75 634 CYS A C 1
ATOM 5107 O O . CYS A 1 634 ? 15.176 -16.056 9.358 1.00 86.75 634 CYS A O 1
ATOM 5109 N N . SER A 1 635 ? 16.053 -16.912 7.484 1.00 86.38 635 SER A N 1
ATOM 5110 C CA . SER A 1 635 ? 16.153 -18.284 7.989 1.00 86.38 635 SER A CA 1
ATOM 5111 C C . SER A 1 635 ? 17.079 -18.377 9.205 1.00 86.38 635 SER A C 1
ATOM 5113 O O . SER A 1 635 ? 16.719 -18.980 10.213 1.00 86.38 635 SER A O 1
ATOM 5115 N N . LYS A 1 636 ? 18.253 -17.727 9.171 1.00 88.94 636 LYS A N 1
ATOM 5116 C CA . LYS A 1 636 ? 19.149 -17.644 10.341 1.00 88.94 636 LYS A CA 1
ATOM 5117 C C . LYS A 1 636 ? 18.518 -16.887 11.509 1.00 88.94 636 LYS A C 1
ATOM 5119 O O . LYS A 1 636 ? 18.772 -17.244 12.657 1.00 88.94 636 LYS A O 1
ATOM 5124 N N . LEU A 1 637 ? 17.718 -15.861 11.232 1.00 86.88 637 LEU A N 1
ATOM 5125 C CA . LEU A 1 637 ? 17.043 -15.058 12.247 1.00 86.88 637 LEU A CA 1
ATOM 5126 C C . LEU A 1 637 ? 15.909 -15.844 12.913 1.00 86.88 637 LEU A C 1
ATOM 5128 O O . LEU A 1 637 ? 15.807 -15.811 14.133 1.00 86.88 637 LEU A O 1
ATOM 5132 N N . ASN A 1 638 ? 15.153 -16.631 12.145 1.00 83.94 638 ASN A N 1
ATOM 5133 C CA . ASN A 1 638 ? 14.153 -17.565 12.668 1.00 83.94 638 ASN A CA 1
ATOM 5134 C C . ASN A 1 638 ? 14.804 -18.655 13.527 1.00 83.94 638 ASN A C 1
ATOM 5136 O O . ASN A 1 638 ? 14.375 -18.876 14.650 1.00 83.94 638 ASN A O 1
ATOM 5140 N N . VAL A 1 639 ? 15.918 -19.247 13.081 1.00 84.88 639 VAL A N 1
ATOM 5141 C CA . VAL A 1 639 ? 16.675 -20.222 13.891 1.00 84.88 639 VAL A CA 1
ATOM 5142 C C . VAL A 1 639 ? 17.198 -19.602 15.195 1.00 84.88 639 VAL A C 1
ATOM 5144 O O . VAL A 1 639 ? 17.230 -20.265 16.231 1.00 84.88 639 VAL A O 1
ATOM 5147 N N . LEU A 1 640 ? 17.616 -18.333 15.177 1.00 82.31 640 LEU A N 1
ATOM 5148 C CA . LEU A 1 640 ? 17.995 -17.607 16.393 1.00 82.31 640 LEU A CA 1
ATOM 5149 C C . LEU A 1 640 ? 16.782 -17.318 17.287 1.00 82.31 640 LEU A C 1
ATOM 5151 O O . LEU A 1 640 ? 16.891 -17.449 18.504 1.00 82.31 640 LEU A O 1
ATOM 5155 N N . HIS A 1 641 ? 15.640 -16.966 16.702 1.00 78.88 641 HIS A N 1
ATOM 5156 C CA . HIS A 1 641 ? 14.394 -16.724 17.422 1.00 78.88 641 HIS A CA 1
ATOM 5157 C C . HIS A 1 641 ? 13.865 -18.004 18.084 1.00 78.88 641 HIS A C 1
ATOM 5159 O O . HIS A 1 641 ? 13.492 -17.973 19.249 1.00 78.88 641 HIS A O 1
ATOM 5165 N N . ASP A 1 642 ? 13.959 -19.155 17.424 1.00 79.50 642 ASP A N 1
ATOM 5166 C CA . ASP A 1 642 ? 13.595 -20.449 18.012 1.00 79.50 642 ASP A CA 1
ATOM 5167 C C . ASP A 1 642 ? 14.547 -20.844 19.149 1.00 79.50 642 ASP A C 1
ATOM 5169 O O . ASP A 1 642 ? 14.137 -21.404 20.166 1.00 79.50 642 ASP A O 1
ATOM 5173 N N . LYS A 1 643 ? 15.839 -20.524 19.009 1.00 76.50 643 LYS A N 1
ATOM 5174 C CA . LYS A 1 643 ? 16.870 -20.901 19.984 1.00 76.50 643 LYS A CA 1
ATOM 5175 C C . LYS A 1 643 ? 16.904 -20.006 21.226 1.00 76.50 643 LYS A C 1
ATOM 5177 O O . LYS A 1 643 ? 17.344 -20.465 22.278 1.00 76.50 643 LYS A O 1
ATOM 5182 N N . TYR A 1 644 ? 16.482 -18.747 21.110 1.00 75.25 644 TYR A N 1
ATOM 5183 C CA . TYR A 1 644 ? 16.593 -17.750 22.185 1.00 75.25 644 TYR A CA 1
ATOM 5184 C C . TYR A 1 644 ? 15.268 -17.069 22.566 1.00 75.25 644 TYR A C 1
ATOM 5186 O O . TYR A 1 644 ? 15.203 -16.457 23.627 1.00 75.25 644 TYR A O 1
ATOM 5194 N N . GLY A 1 645 ? 14.220 -17.173 21.748 1.00 62.62 645 GLY A N 1
ATOM 5195 C CA . GLY A 1 645 ? 12.908 -16.548 21.971 1.00 62.62 645 GLY A CA 1
ATOM 5196 C C . GLY A 1 645 ? 11.888 -17.432 22.697 1.00 62.62 645 GLY A C 1
ATOM 5197 O O . GLY A 1 645 ? 10.919 -16.913 23.235 1.00 62.62 645 GLY A O 1
ATOM 5198 N N . GLY A 1 646 ? 12.109 -18.749 22.785 1.00 53.34 646 GLY A N 1
ATOM 5199 C CA . GLY A 1 646 ? 11.189 -19.678 23.464 1.00 53.34 646 GLY A CA 1
ATOM 5200 C C . GLY A 1 646 ? 11.273 -19.705 24.999 1.00 53.34 646 GLY A C 1
ATOM 5201 O O . GLY A 1 646 ? 10.518 -20.432 25.633 1.00 53.34 646 GLY A O 1
ATOM 5202 N N . GLY A 1 647 ? 12.192 -18.954 25.616 1.00 51.44 647 GLY A N 1
ATOM 5203 C CA . GLY A 1 647 ? 12.474 -19.046 27.055 1.00 51.44 647 GLY A CA 1
ATOM 5204 C C . GLY A 1 647 ? 11.642 -18.147 27.978 1.00 51.44 647 GLY A C 1
ATOM 5205 O O . GLY A 1 647 ? 11.794 -18.262 29.187 1.00 51.44 647 GLY A O 1
ATOM 5206 N N . SER A 1 648 ? 10.804 -17.240 27.461 1.00 51.03 648 SER A N 1
ATOM 5207 C CA . SER A 1 648 ? 10.196 -16.171 28.279 1.00 51.03 648 SER A CA 1
ATOM 5208 C C . SER A 1 648 ? 8.690 -16.291 28.533 1.00 51.03 648 SER A C 1
ATOM 5210 O O . SER A 1 648 ? 8.104 -15.344 29.044 1.00 51.03 648 SER A O 1
ATOM 5212 N N . SER A 1 649 ? 8.039 -17.402 28.174 1.00 51.19 649 SER A N 1
ATOM 5213 C CA . SER A 1 649 ? 6.567 -17.502 28.254 1.00 51.19 649 SER A CA 1
ATOM 5214 C C . SER A 1 649 ? 6.030 -18.735 28.987 1.00 51.19 649 SER A C 1
ATOM 5216 O O . SER A 1 649 ? 4.843 -19.014 28.881 1.00 51.19 649 SER A O 1
ATOM 5218 N N . GLN A 1 650 ? 6.860 -19.474 29.735 1.00 46.06 650 GLN A N 1
ATOM 5219 C CA . GLN A 1 650 ? 6.421 -20.690 30.445 1.00 46.06 650 GLN A CA 1
ATOM 5220 C C . GLN A 1 650 ? 6.606 -20.680 31.976 1.00 46.06 650 GLN A C 1
ATOM 5222 O O . GLN A 1 650 ? 6.347 -21.701 32.604 1.00 46.06 650 GLN A O 1
ATOM 5227 N N . GLU A 1 651 ? 6.993 -19.559 32.598 1.00 46.00 651 GLU A N 1
ATOM 5228 C CA . GLU A 1 651 ? 7.221 -19.492 34.060 1.00 46.00 651 GLU A CA 1
ATOM 5229 C C . GLU A 1 651 ? 6.158 -18.724 34.875 1.00 46.00 651 GLU A C 1
ATOM 5231 O O . GLU A 1 651 ? 6.305 -18.628 36.089 1.00 46.00 651 GLU A O 1
ATOM 5236 N N . GLU A 1 652 ? 5.060 -18.233 34.281 1.00 48.47 652 GLU A N 1
ATOM 5237 C CA . GLU A 1 652 ? 4.059 -17.431 35.026 1.00 48.47 652 GLU A CA 1
ATOM 5238 C C . GLU A 1 652 ? 2.756 -18.153 35.433 1.00 48.47 652 GLU A C 1
ATOM 5240 O O . GLU A 1 652 ? 1.933 -17.547 36.108 1.00 48.47 652 GLU A O 1
ATOM 5245 N N . ASP A 1 653 ? 2.588 -19.453 35.160 1.00 45.62 653 ASP A N 1
ATOM 5246 C CA . ASP A 1 653 ? 1.376 -20.208 35.561 1.00 45.62 653 ASP A CA 1
ATOM 5247 C C . ASP A 1 653 ? 1.570 -21.109 36.799 1.00 45.62 653 ASP A C 1
ATOM 5249 O O . ASP A 1 653 ? 0.875 -22.109 36.996 1.00 45.62 653 ASP A O 1
ATOM 5253 N N . SER A 1 654 ? 2.528 -20.802 37.674 1.00 41.75 654 SER A N 1
ATOM 5254 C CA . SER A 1 654 ? 2.689 -21.528 38.944 1.00 41.75 654 SER A CA 1
ATOM 5255 C C . SER A 1 654 ? 3.229 -20.635 40.058 1.00 41.75 654 SER A C 1
ATOM 5257 O O . SER A 1 654 ? 4.386 -20.768 40.456 1.00 41.75 654 SER A O 1
ATOM 5259 N N . ASN A 1 655 ? 2.382 -19.745 40.582 1.00 37.72 655 ASN A N 1
ATOM 5260 C CA . ASN A 1 655 ? 2.442 -19.328 41.988 1.00 37.72 655 ASN A CA 1
ATOM 5261 C C . ASN A 1 655 ? 1.125 -18.726 42.480 1.00 37.72 655 ASN A C 1
ATOM 5263 O O . ASN A 1 655 ? 0.646 -17.764 41.840 1.00 37.72 655 ASN A O 1
#

Foldseek 3Di:
DDDDDPDDDDDDDDDDDDDDDDDCVVVVVVVVVVVVVVVVVVVVVVVVVVVVVVVVVVVVVVVVVVVVVVVVVVVVVVVVVVVVVVVVVVVVVVVVVVVVVVVVVVVVVVVVVVVVVVVVVVVVVVVVVVVVVVVVVVVVVDPPPPVVVVVVVVVVVVVVVVVVVVVVVVVVVVVVVVVVVVVVVVVVVVVVVVVVVVVVVVVVVVVVVVVVVVVVVVVVVVVVVVVVVVVVVVVVVVVVVVVVVVVVCVVVCVVPPPPLPVVVLVVVCVVCVVVLVVQVPDPVRPPPNVVVVVVSVVVSVPPDDDDDDDDDDDDDDDPDVVVVVVCVVVVVVVVVVVVVVPDDDDDDPDPPLPQWDFDQDPVGTDTDGNPVSVVVVVVVVVVVVVVVVVVVVVVVVVVVVVVVVVVVVVVVVVVVVVVVVVVVVVVVVVVVVVVVVVVVVVVVVVVVVVVVVVVVVVVVVVVVVVVVVVVVVVVVVVVVVVVVVVVVVVVVVVVVCVVPDPDDDDDDDDDDDDPDDDPPVVVVVVVVVVVVVVVVVVVCVVCVVVVVVVVVVVVVVVVVVVVVVVVVVVVPDDDDDDDDDDDDDDDDDDDDDDDDPPVVVVVVVVVVVVVVVVVVVVVVVVVVVVVVVVVVVVVVVVVVCVVPVPPPPPPPPDD

Organism: Photinus pyralis (NCBI:txid7054)